Protein AF-K9G9A1-F1 (afdb_monomer)

Structure (mmCIF, N/CA/C/O backbone):
data_AF-K9G9A1-F1
#
_entry.id   AF-K9G9A1-F1
#
loop_
_atom_site.group_PDB
_atom_site.id
_atom_site.type_symbol
_atom_site.label_atom_id
_atom_site.label_alt_id
_atom_site.label_comp_id
_atom_site.label_asym_id
_atom_site.label_entity_id
_atom_site.label_seq_id
_atom_site.pdbx_PDB_ins_code
_atom_site.Cartn_x
_atom_site.Cartn_y
_atom_site.Cartn_z
_atom_site.occupancy
_atom_site.B_iso_or_equiv
_atom_site.auth_seq_id
_atom_site.auth_comp_id
_atom_site.auth_asym_id
_atom_site.auth_atom_id
_atom_site.pdbx_PDB_model_num
ATOM 1 N N . MET A 1 1 ? 10.912 -12.986 -18.103 1.00 56.53 1 MET A N 1
ATOM 2 C CA . MET A 1 1 ? 10.361 -11.743 -17.510 1.00 56.53 1 MET A CA 1
ATOM 3 C C . MET A 1 1 ? 11.142 -10.567 -18.060 1.00 56.53 1 MET A C 1
ATOM 5 O O . MET A 1 1 ? 12.358 -10.587 -17.956 1.00 56.53 1 MET A O 1
ATOM 9 N N . ILE A 1 2 ? 10.471 -9.593 -18.681 1.00 65.94 2 ILE A N 1
ATOM 10 C CA . ILE A 1 2 ? 11.123 -8.361 -19.148 1.00 65.94 2 ILE A CA 1
ATOM 11 C C . ILE A 1 2 ? 11.200 -7.415 -17.955 1.00 65.94 2 ILE A C 1
ATOM 13 O O . ILE A 1 2 ? 10.169 -7.102 -17.367 1.00 65.94 2 ILE A O 1
ATOM 17 N N . VAL A 1 3 ? 12.407 -7.004 -17.579 1.00 70.56 3 VAL A N 1
ATOM 18 C CA . VAL A 1 3 ? 12.634 -6.058 -16.484 1.00 70.56 3 VAL A CA 1
ATOM 19 C C . VAL A 1 3 ? 13.053 -4.732 -17.102 1.00 70.56 3 VAL A C 1
ATOM 21 O O . VAL A 1 3 ? 13.999 -4.707 -17.888 1.00 70.56 3 VAL A O 1
ATOM 24 N N . GLN A 1 4 ? 12.349 -3.642 -16.794 1.00 79.69 4 GLN A N 1
ATOM 25 C CA . GLN A 1 4 ? 12.734 -2.334 -17.316 1.00 79.69 4 GLN A CA 1
ATOM 26 C C . GLN A 1 4 ? 13.989 -1.839 -16.603 1.00 79.69 4 GLN A C 1
ATOM 28 O O . GLN A 1 4 ? 14.127 -1.970 -15.384 1.00 79.69 4 GLN A O 1
ATOM 33 N N . PHE A 1 5 ? 14.894 -1.232 -17.369 1.00 80.25 5 PHE A N 1
ATOM 34 C CA . PHE A 1 5 ? 16.159 -0.721 -16.851 1.00 80.25 5 PHE A CA 1
ATOM 35 C C . PHE A 1 5 ? 15.950 0.320 -15.745 1.00 80.25 5 PHE A C 1
ATOM 37 O O . PHE A 1 5 ? 16.578 0.208 -14.696 1.00 80.25 5 PHE A O 1
ATOM 44 N N . ALA A 1 6 ? 14.992 1.238 -15.915 1.00 83.69 6 ALA A N 1
ATOM 45 C CA . ALA A 1 6 ? 14.643 2.249 -14.916 1.00 83.69 6 ALA A CA 1
ATOM 46 C C . ALA A 1 6 ? 14.221 1.648 -13.565 1.00 83.69 6 ALA A C 1
ATOM 48 O O . ALA A 1 6 ? 14.670 2.099 -12.513 1.00 83.69 6 ALA A O 1
ATOM 49 N N . THR A 1 7 ? 13.432 0.572 -13.570 1.00 83.62 7 THR A N 1
ATOM 50 C CA . THR A 1 7 ? 13.031 -0.125 -12.338 1.00 83.62 7 THR A CA 1
ATOM 51 C C . THR A 1 7 ? 14.229 -0.756 -11.637 1.00 83.62 7 THR A C 1
ATOM 53 O O . THR A 1 7 ? 14.361 -0.631 -10.421 1.00 83.62 7 THR A O 1
ATOM 56 N N . VAL A 1 8 ? 15.147 -1.393 -12.378 1.00 80.88 8 VAL A N 1
ATOM 57 C CA . VAL A 1 8 ? 16.371 -1.949 -11.772 1.00 80.88 8 VAL A CA 1
ATOM 58 C C . VAL A 1 8 ? 17.255 -0.833 -11.221 1.00 80.88 8 VAL A C 1
ATOM 60 O O . VAL A 1 8 ? 17.799 -0.991 -10.128 1.00 80.88 8 VAL A O 1
ATOM 63 N N . GLN A 1 9 ? 17.376 0.298 -11.920 1.00 83.69 9 GLN A N 1
ATOM 64 C CA . GLN A 1 9 ? 18.104 1.475 -11.436 1.00 83.69 9 GLN A CA 1
ATOM 65 C C . GLN A 1 9 ? 17.516 1.997 -10.118 1.00 83.69 9 GLN A C 1
ATOM 67 O O . GLN A 1 9 ? 18.258 2.139 -9.146 1.00 83.69 9 GLN A O 1
ATOM 72 N N . LEU A 1 10 ? 16.193 2.193 -10.053 1.00 85.88 10 LEU A N 1
ATOM 73 C CA . LEU A 1 10 ? 15.479 2.644 -8.853 1.00 85.88 10 LEU A CA 1
ATOM 74 C C . LEU A 1 10 ? 15.635 1.670 -7.681 1.00 85.88 10 LEU A C 1
ATOM 76 O O . LEU A 1 10 ? 15.994 2.084 -6.579 1.00 85.88 10 LEU A O 1
ATOM 80 N N . TRP A 1 11 ? 15.439 0.368 -7.908 1.00 81.88 11 TRP A N 1
ATOM 81 C CA . TRP A 1 11 ? 15.601 -0.634 -6.851 1.00 81.88 11 TRP A CA 1
ATOM 82 C C . TRP A 1 11 ? 17.044 -0.652 -6.347 1.00 81.88 11 TRP A C 1
ATOM 84 O O . TRP A 1 11 ? 17.272 -0.617 -5.143 1.00 81.88 11 TRP A O 1
ATOM 94 N N . SER A 1 12 ? 18.027 -0.606 -7.252 1.00 79.94 12 SER A N 1
ATOM 95 C CA . SER A 1 12 ? 19.455 -0.561 -6.899 1.00 79.94 12 SER A CA 1
ATOM 96 C C . SER A 1 12 ? 19.822 0.682 -6.086 1.00 79.94 12 SER A C 1
ATOM 98 O O . SER A 1 12 ? 20.594 0.599 -5.127 1.00 79.94 12 SER A O 1
ATOM 100 N N . ALA A 1 13 ? 19.261 1.833 -6.462 1.00 80.88 13 ALA A N 1
ATOM 101 C CA . ALA A 1 13 ? 19.435 3.102 -5.772 1.00 80.88 13 ALA A CA 1
ATOM 102 C C . ALA A 1 13 ? 18.907 3.049 -4.330 1.00 80.88 13 ALA A C 1
ATOM 104 O O . ALA A 1 13 ? 19.582 3.528 -3.414 1.00 80.88 13 ALA A O 1
ATOM 105 N N . ILE A 1 14 ? 17.743 2.423 -4.126 1.00 75.69 14 ILE A N 1
ATOM 106 C CA . ILE A 1 14 ? 17.031 2.369 -2.844 1.00 75.69 14 ILE A CA 1
ATOM 107 C C . ILE A 1 14 ? 17.605 1.298 -1.909 1.00 75.69 14 ILE A C 1
ATOM 109 O O . ILE A 1 14 ? 17.984 1.597 -0.778 1.00 75.69 14 ILE A O 1
ATOM 113 N N . THR A 1 15 ? 17.710 0.051 -2.370 1.00 64.88 15 THR A N 1
ATOM 114 C CA . THR A 1 15 ? 18.034 -1.095 -1.502 1.00 64.88 15 THR A CA 1
ATOM 115 C C . THR A 1 15 ? 19.530 -1.292 -1.278 1.00 64.88 15 THR A C 1
ATOM 117 O O . THR A 1 15 ? 19.950 -2.034 -0.390 1.00 64.88 15 THR A O 1
ATOM 120 N N . GLY A 1 16 ? 20.362 -0.620 -2.074 1.00 55.31 16 GLY A N 1
ATOM 121 C CA . GLY A 1 16 ? 21.810 -0.727 -2.004 1.00 55.31 16 GLY A CA 1
ATOM 122 C C . GLY A 1 16 ? 22.374 -1.990 -2.657 1.00 55.31 16 GLY A C 1
ATOM 123 O O . GLY A 1 16 ? 21.787 -2.596 -3.543 1.00 55.31 16 GLY A O 1
ATOM 124 N N . THR A 1 17 ? 23.590 -2.344 -2.242 1.00 41.97 17 THR A N 1
ATOM 125 C CA . THR A 1 17 ? 24.523 -3.216 -2.983 1.00 41.97 17 THR A CA 1
ATOM 126 C C . THR A 1 17 ? 24.183 -4.701 -2.921 1.00 41.97 17 THR A C 1
ATOM 128 O O . THR A 1 17 ? 24.724 -5.478 -3.694 1.00 41.97 17 THR A O 1
ATOM 131 N N . ARG A 1 18 ? 23.335 -5.081 -1.966 1.00 49.59 18 ARG A N 1
ATOM 132 C CA . ARG A 1 18 ? 22.732 -6.403 -1.802 1.00 49.59 18 ARG A CA 1
ATOM 133 C C . ARG A 1 18 ? 21.266 -6.133 -1.502 1.00 49.59 18 ARG A C 1
ATOM 135 O O . ARG A 1 18 ? 20.930 -5.952 -0.333 1.00 49.59 18 ARG A O 1
ATOM 142 N N . PRO A 1 19 ? 20.431 -5.932 -2.528 1.00 47.81 19 PRO A N 1
ATOM 143 C CA . PRO A 1 19 ? 19.009 -5.758 -2.307 1.00 47.81 19 PRO A CA 1
ATOM 144 C C . PRO A 1 19 ? 18.544 -6.959 -1.489 1.00 47.81 19 PRO A C 1
ATOM 146 O O . PRO A 1 19 ? 18.782 -8.071 -1.939 1.00 47.81 19 PRO A O 1
ATOM 149 N N . GLY A 1 20 ? 17.901 -6.798 -0.327 1.00 45.38 20 GLY A N 1
ATOM 150 C CA . GLY A 1 20 ? 17.247 -7.954 0.320 1.00 45.38 20 GLY A CA 1
ATOM 151 C C . GLY A 1 20 ? 16.293 -8.664 -0.653 1.00 45.38 20 GLY A C 1
ATOM 152 O O . GLY A 1 20 ? 16.112 -9.872 -0.617 1.00 45.38 20 GLY A O 1
ATOM 153 N N . VAL A 1 21 ? 15.820 -7.902 -1.644 1.00 49.97 21 VAL A N 1
ATOM 154 C CA . VAL A 1 21 ? 15.112 -8.315 -2.860 1.00 49.97 21 VAL A CA 1
ATOM 155 C C . VAL A 1 21 ? 15.785 -9.435 -3.654 1.00 49.97 21 VAL A C 1
ATOM 157 O O . VAL A 1 21 ? 15.101 -10.104 -4.426 1.00 49.97 21 VAL A O 1
ATOM 160 N N . LEU A 1 22 ? 17.090 -9.632 -3.480 1.00 50.84 22 LEU A N 1
ATOM 161 C CA . LEU A 1 22 ? 17.960 -10.435 -4.321 1.00 50.84 22 LEU A CA 1
ATOM 162 C C . LEU A 1 22 ? 18.962 -11.201 -3.438 1.00 50.84 22 LEU A C 1
ATOM 164 O O . LEU A 1 22 ? 20.015 -10.682 -3.067 1.00 50.84 22 LEU A O 1
ATOM 168 N N . LEU A 1 23 ? 18.623 -12.442 -3.083 1.00 43.28 23 LEU A N 1
ATOM 169 C CA . LEU A 1 23 ? 19.421 -13.260 -2.163 1.00 43.28 23 LEU A CA 1
ATOM 170 C C . LEU A 1 23 ? 20.729 -13.761 -2.821 1.00 43.28 23 LEU A C 1
ATOM 172 O O . LEU A 1 23 ? 20.687 -14.208 -3.977 1.00 43.28 23 LEU A O 1
ATOM 176 N N . PRO A 1 24 ? 21.883 -13.720 -2.120 1.00 38.88 24 PRO A N 1
ATOM 177 C CA . PRO A 1 24 ? 23.066 -14.498 -2.489 1.00 38.88 24 PRO A CA 1
ATOM 178 C C . PRO A 1 24 ? 22.773 -15.996 -2.331 1.00 38.88 24 PRO A C 1
ATOM 180 O O . PRO A 1 24 ? 22.033 -16.387 -1.431 1.00 38.88 24 PRO A O 1
ATOM 183 N N . GLN A 1 25 ? 23.355 -16.848 -3.177 1.00 42.00 25 GLN A N 1
ATOM 184 C CA . GLN A 1 25 ? 23.346 -18.284 -2.902 1.00 42.00 25 GLN A CA 1
ATOM 185 C C . GLN A 1 25 ? 24.353 -18.577 -1.790 1.00 42.00 25 GLN A C 1
ATOM 187 O O . GLN A 1 25 ? 25.557 -18.439 -2.003 1.00 42.00 25 GLN A O 1
ATOM 192 N N . ASP A 1 26 ? 23.875 -19.031 -0.635 1.00 35.81 26 ASP A N 1
ATOM 193 C CA . ASP A 1 26 ? 24.729 -19.813 0.246 1.00 35.81 26 ASP A CA 1
ATOM 194 C C . ASP A 1 26 ? 24.946 -21.167 -0.428 1.00 35.81 26 ASP A C 1
ATOM 196 O O . ASP A 1 26 ? 24.082 -22.044 -0.425 1.00 35.81 26 ASP A O 1
ATOM 200 N N . THR A 1 27 ? 26.122 -21.355 -1.020 1.00 32.34 27 THR A N 1
ATOM 201 C CA . THR A 1 27 ? 26.651 -22.687 -1.314 1.00 32.34 27 THR A CA 1
ATOM 202 C C . THR A 1 27 ? 27.019 -23.352 0.011 1.00 32.34 27 THR A C 1
ATOM 204 O O . THR A 1 27 ? 28.193 -23.489 0.347 1.00 32.34 27 THR A O 1
ATOM 207 N N . SER A 1 28 ? 26.023 -23.730 0.806 1.00 30.84 28 SER A N 1
ATOM 208 C CA . SER A 1 28 ? 26.220 -24.672 1.900 1.00 30.84 28 SER A CA 1
ATOM 209 C C . SER A 1 28 ? 25.342 -25.887 1.643 1.00 30.84 28 SER A C 1
ATOM 211 O O . SER A 1 28 ? 24.115 -25.836 1.628 1.00 30.84 28 SER A O 1
ATOM 213 N N . SER A 1 29 ? 26.026 -26.984 1.332 1.00 27.69 29 SER A N 1
ATOM 214 C CA . SER A 1 29 ? 25.454 -28.319 1.224 1.00 27.69 29 SER A CA 1
ATOM 215 C C . SER A 1 29 ? 24.671 -28.655 2.507 1.00 27.69 29 SER A C 1
ATOM 217 O O . SER A 1 29 ? 25.117 -28.279 3.596 1.00 27.69 29 SER A O 1
ATOM 219 N N . PRO A 1 30 ? 23.529 -29.360 2.432 1.00 31.80 30 PRO A N 1
ATOM 220 C CA . PRO A 1 30 ? 22.763 -29.720 3.616 1.00 31.80 30 PRO A CA 1
ATOM 221 C C . PRO A 1 30 ? 23.529 -30.777 4.412 1.00 31.80 30 PRO A C 1
ATOM 223 O O . PRO A 1 30 ? 23.560 -31.947 4.039 1.00 31.80 30 PRO A O 1
ATOM 226 N N . GLY A 1 31 ? 24.156 -30.381 5.520 1.00 34.12 31 GLY A N 1
ATOM 227 C CA . GLY A 1 31 ? 24.788 -31.367 6.387 1.00 34.12 31 GLY A CA 1
ATOM 228 C C . GLY A 1 31 ? 25.670 -30.827 7.496 1.00 34.12 31 GLY A C 1
ATOM 229 O O . GLY A 1 31 ? 26.855 -31.124 7.492 1.00 34.12 31 GLY A O 1
ATOM 230 N N . THR A 1 32 ? 25.115 -30.113 8.480 1.00 27.05 32 THR A N 1
ATOM 231 C CA . THR A 1 32 ? 25.465 -30.328 9.904 1.00 27.05 32 THR A CA 1
ATOM 232 C C . THR A 1 32 ? 24.467 -29.600 10.818 1.00 27.05 32 THR A C 1
ATOM 234 O O . THR A 1 32 ? 24.240 -28.406 10.630 1.00 27.05 32 THR A O 1
ATOM 237 N N . PRO A 1 33 ? 23.853 -30.265 11.814 1.00 29.09 33 PRO A N 1
ATOM 238 C CA . PRO A 1 33 ? 22.957 -29.602 12.753 1.00 29.09 33 PRO A CA 1
ATOM 239 C C . PRO A 1 33 ? 23.778 -28.870 13.822 1.00 29.09 33 PRO A C 1
ATOM 241 O O . PRO A 1 33 ? 24.448 -29.497 14.641 1.00 29.09 33 PRO A O 1
ATOM 244 N N . ALA A 1 34 ? 23.708 -27.540 13.850 1.00 27.67 34 ALA A N 1
ATOM 245 C CA . ALA A 1 34 ? 24.183 -26.778 14.998 1.00 27.67 34 ALA A CA 1
ATOM 246 C C . ALA A 1 34 ? 23.142 -26.872 16.128 1.00 27.67 34 ALA A C 1
ATOM 248 O O . ALA A 1 34 ? 22.022 -26.368 16.022 1.00 27.67 34 ALA A O 1
ATOM 249 N N . LEU A 1 35 ? 23.521 -27.575 17.196 1.00 30.75 35 LEU A N 1
ATOM 250 C CA . LEU A 1 35 ? 22.774 -27.711 18.443 1.00 30.75 35 LEU A CA 1
ATOM 251 C C . LEU A 1 35 ? 22.441 -26.348 19.071 1.00 30.75 35 LEU A C 1
ATOM 253 O O . LEU A 1 35 ? 23.309 -25.489 19.202 1.00 30.75 35 LEU A O 1
ATOM 257 N N . GLY A 1 36 ? 21.222 -26.243 19.612 1.00 30.42 36 GLY A N 1
ATOM 258 C CA . GLY A 1 36 ? 20.947 -25.391 20.772 1.00 30.42 36 GLY A CA 1
ATOM 259 C C . GLY A 1 36 ? 19.695 -24.522 20.684 1.00 30.42 36 GLY A C 1
ATOM 260 O O . GLY A 1 36 ? 19.803 -23.303 20.602 1.00 30.42 36 GLY A O 1
ATOM 261 N N . LYS A 1 37 ? 18.496 -25.106 20.812 1.00 28.91 37 LYS A N 1
ATOM 262 C CA . LYS A 1 37 ? 17.319 -24.363 21.296 1.00 28.91 37 LYS A CA 1
ATOM 263 C C . LYS A 1 37 ? 16.582 -25.177 22.356 1.00 28.91 37 LYS A C 1
ATOM 265 O O . LYS A 1 37 ? 16.103 -26.275 22.091 1.00 28.91 37 LYS A O 1
ATOM 270 N N . ARG A 1 38 ? 16.508 -24.620 23.570 1.00 29.81 38 ARG A N 1
ATOM 271 C CA . ARG A 1 38 ? 15.598 -25.068 24.633 1.00 29.81 38 ARG A CA 1
ATOM 272 C C . ARG A 1 38 ? 14.165 -25.020 24.097 1.00 29.81 38 ARG A C 1
ATOM 274 O O . ARG A 1 38 ? 13.723 -23.964 23.651 1.00 29.81 38 ARG A O 1
ATOM 281 N N . LYS A 1 39 ? 13.455 -26.148 24.179 1.00 32.56 39 LYS A N 1
ATOM 282 C CA . LYS A 1 39 ? 11.998 -26.217 24.018 1.00 32.56 39 LYS A CA 1
ATOM 283 C C . LYS A 1 39 ? 11.338 -25.348 25.092 1.00 32.56 39 LYS A C 1
ATOM 285 O O . LYS A 1 39 ? 11.575 -25.560 26.280 1.00 32.56 39 LYS A O 1
ATOM 290 N N . ARG A 1 40 ? 10.519 -24.387 24.670 1.00 31.42 40 ARG A N 1
ATOM 291 C CA . ARG A 1 40 ? 9.397 -23.881 25.463 1.00 31.42 40 ARG A CA 1
ATOM 292 C C . ARG A 1 40 ? 8.148 -24.493 24.844 1.00 31.42 40 ARG A C 1
ATOM 294 O O . ARG A 1 40 ? 7.963 -24.378 23.636 1.00 31.42 40 ARG A O 1
ATOM 301 N N . ASP A 1 41 ? 7.374 -25.195 25.658 1.00 31.36 41 ASP A N 1
ATOM 302 C CA . ASP A 1 41 ? 6.073 -25.720 25.265 1.00 31.36 41 ASP A CA 1
ATOM 303 C C . ASP A 1 41 ? 5.091 -24.547 25.129 1.00 31.36 41 ASP A C 1
ATOM 305 O O . ASP A 1 41 ? 4.813 -23.857 26.109 1.00 31.36 41 ASP A O 1
ATOM 309 N N . ASP A 1 42 ? 4.595 -24.310 23.913 1.00 37.03 42 ASP A N 1
ATOM 310 C CA . ASP A 1 42 ? 3.545 -23.329 23.619 1.00 37.03 42 ASP A CA 1
ATOM 311 C C . ASP A 1 42 ? 2.206 -24.061 23.448 1.00 37.03 42 ASP A C 1
ATOM 313 O O . ASP A 1 42 ? 1.858 -24.529 22.365 1.00 37.03 42 ASP A O 1
ATOM 317 N N . THR A 1 43 ? 1.429 -24.155 24.527 1.00 33.12 43 THR A N 1
ATOM 318 C CA . THR A 1 43 ? 0.021 -24.596 24.503 1.00 33.12 43 THR A CA 1
ATOM 319 C C . THR A 1 43 ? -0.957 -23.415 24.525 1.00 33.12 43 THR A C 1
ATOM 321 O O . THR A 1 43 ? -2.051 -23.528 25.073 1.00 33.12 43 THR A O 1
ATOM 324 N N . PHE A 1 44 ? -0.590 -22.269 23.941 1.00 34.03 44 PHE A N 1
ATOM 325 C CA . PHE A 1 44 ? -1.494 -21.124 23.802 1.00 34.03 44 PHE A CA 1
ATOM 326 C C . PHE A 1 44 ? -1.821 -20.862 22.327 1.00 34.03 44 PHE A C 1
ATOM 328 O O . PHE A 1 44 ? -1.009 -20.318 21.581 1.00 34.03 44 PHE A O 1
ATOM 335 N N . GLN A 1 45 ? -3.025 -21.250 21.900 1.00 31.14 45 GLN A N 1
ATOM 336 C CA . GLN A 1 45 ? -3.607 -20.813 20.631 1.00 31.14 45 GLN A CA 1
ATOM 337 C C . GLN A 1 45 ? -4.359 -19.499 20.865 1.00 31.14 45 GLN A C 1
ATOM 339 O O . GLN A 1 45 ? -5.339 -19.472 21.603 1.00 31.14 45 GLN A O 1
ATOM 344 N N . SER A 1 46 ? -3.887 -18.407 20.257 1.00 34.28 46 SER A N 1
ATOM 345 C CA . SER A 1 46 ? -4.607 -17.130 20.236 1.00 34.28 46 SER A CA 1
ATOM 346 C C . SER A 1 46 ? -5.493 -17.027 18.995 1.00 34.28 46 SER A C 1
ATOM 348 O O . SER A 1 46 ? -4.999 -17.240 17.888 1.00 34.28 46 SER A O 1
ATOM 350 N N . ASP A 1 47 ? -6.732 -16.567 19.161 1.00 32.91 47 ASP A N 1
ATOM 351 C CA . ASP A 1 47 ? -7.705 -16.353 18.074 1.00 32.91 47 ASP A CA 1
ATOM 352 C C . ASP A 1 47 ? -7.495 -15.037 17.290 1.00 32.91 47 ASP A C 1
ATOM 354 O O . ASP A 1 47 ? -8.343 -14.614 16.503 1.00 32.91 47 ASP A O 1
ATOM 358 N N . LEU A 1 48 ? -6.362 -14.355 17.493 1.00 29.83 48 LEU A N 1
ATOM 359 C CA . LEU A 1 48 ? -5.973 -13.184 16.704 1.00 29.83 48 LEU A CA 1
ATOM 360 C C . LEU A 1 48 ? -5.428 -13.631 15.333 1.00 29.83 48 LEU A C 1
ATOM 362 O O . LEU A 1 48 ? -4.738 -14.653 15.264 1.00 29.83 48 LEU A O 1
ATOM 366 N N . PRO A 1 49 ? -5.668 -12.876 14.238 1.00 32.31 49 PRO A N 1
ATOM 367 C CA . PRO A 1 49 ? -5.064 -13.166 12.940 1.00 32.31 49 PRO A CA 1
ATOM 368 C C . PRO A 1 49 ? -3.554 -13.320 13.110 1.00 32.31 49 PRO A C 1
ATOM 370 O O . PRO A 1 49 ? -2.920 -12.422 13.668 1.00 32.31 49 PRO A O 1
ATOM 373 N N . LYS A 1 50 ? -2.991 -14.454 12.663 1.00 27.83 50 LY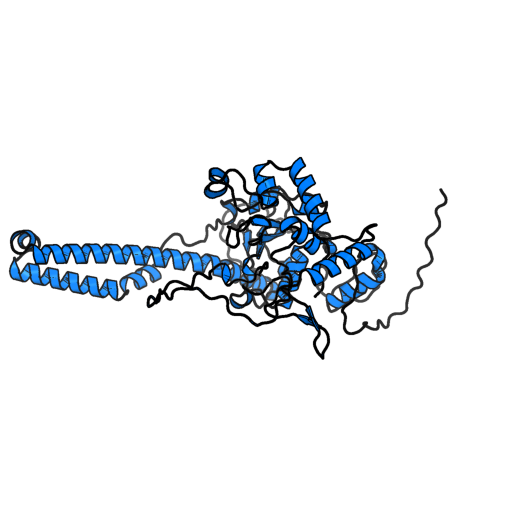S A N 1
ATOM 374 C CA . LYS A 1 50 ? -1.556 -14.752 12.771 1.00 27.83 50 LYS A CA 1
ATOM 375 C C . LYS A 1 50 ? -0.759 -13.534 12.312 1.00 27.83 50 LYS A C 1
ATOM 377 O O . LYS A 1 50 ? -0.734 -13.215 11.123 1.00 27.83 50 LYS A O 1
ATOM 382 N N . HIS A 1 51 ? -0.125 -12.848 13.258 1.00 30.14 51 HIS A N 1
ATOM 383 C CA . HIS A 1 51 ? 0.877 -11.848 12.946 1.00 30.14 51 HIS A CA 1
ATOM 384 C C . HIS A 1 51 ? 1.999 -12.604 12.237 1.00 30.14 51 HIS A C 1
ATOM 386 O O . HIS A 1 51 ? 2.715 -13.371 12.874 1.00 30.14 51 HIS A O 1
ATOM 392 N N . ILE A 1 52 ? 2.066 -12.495 10.907 1.00 34.03 52 ILE A N 1
ATOM 393 C CA . ILE A 1 52 ? 3.138 -13.114 10.128 1.00 34.03 52 ILE A CA 1
ATOM 394 C C . ILE A 1 52 ? 4.424 -12.474 10.635 1.00 34.03 52 ILE A C 1
ATOM 396 O O . ILE A 1 52 ? 4.644 -11.279 10.430 1.00 34.03 52 ILE A O 1
ATOM 400 N N . THR A 1 53 ? 5.232 -13.250 11.348 1.00 39.97 53 THR A N 1
ATOM 401 C CA . THR A 1 53 ? 6.536 -12.814 11.822 1.00 39.97 53 THR A CA 1
ATOM 402 C C . THR A 1 53 ? 7.351 -12.368 10.613 1.00 39.97 53 THR A C 1
ATOM 404 O O . THR A 1 53 ? 7.382 -13.060 9.601 1.00 39.97 53 THR A O 1
ATOM 407 N N . LEU A 1 54 ? 8.035 -11.223 10.699 1.00 46.62 54 LEU A N 1
ATOM 408 C CA . LEU A 1 54 ? 8.862 -10.685 9.604 1.00 46.62 54 LEU A CA 1
ATOM 409 C C . LEU A 1 54 ? 9.888 -11.694 9.046 1.00 46.62 54 LEU A C 1
ATOM 411 O O . LEU A 1 54 ? 10.282 -11.566 7.894 1.00 46.62 54 LEU A O 1
ATOM 415 N N . LYS A 1 55 ? 10.253 -12.712 9.838 1.00 50.81 55 LYS A N 1
ATOM 416 C CA . LYS A 1 55 ? 11.143 -13.828 9.479 1.00 50.81 55 LYS A CA 1
ATOM 417 C C . LYS A 1 55 ? 10.533 -14.865 8.526 1.00 50.81 55 LYS A C 1
ATOM 419 O O . LYS A 1 55 ? 11.280 -15.644 7.951 1.00 50.81 55 LYS A O 1
ATOM 424 N N . ASP A 1 56 ? 9.209 -14.885 8.370 1.00 55.88 56 ASP A N 1
ATOM 425 C CA . ASP A 1 56 ? 8.490 -15.845 7.517 1.00 55.88 56 ASP A CA 1
ATOM 426 C C . ASP A 1 56 ? 8.138 -15.255 6.138 1.00 55.88 56 ASP A C 1
ATOM 428 O O . ASP A 1 56 ? 7.530 -15.925 5.302 1.00 55.88 56 ASP A O 1
ATOM 432 N N . LEU A 1 57 ? 8.473 -13.982 5.898 1.00 60.38 57 LEU A N 1
ATOM 433 C CA . LEU A 1 57 ? 8.248 -13.318 4.618 1.00 60.38 57 LEU A CA 1
ATOM 434 C C . LEU A 1 57 ? 9.458 -13.501 3.703 1.00 60.38 57 LEU A C 1
ATOM 436 O O . LEU A 1 57 ? 10.584 -13.505 4.193 1.00 60.38 57 LEU A O 1
ATOM 440 N N . PRO A 1 58 ? 9.259 -13.559 2.373 1.00 65.19 58 PRO A N 1
ATOM 441 C CA . PRO A 1 58 ? 10.375 -13.463 1.451 1.00 65.19 58 PRO A CA 1
ATOM 442 C C . PRO A 1 58 ? 11.170 -12.192 1.744 1.00 65.19 58 PRO A C 1
ATOM 444 O O . PRO A 1 58 ? 10.582 -11.122 1.956 1.00 65.19 58 PRO A O 1
ATOM 447 N N . ASP A 1 59 ? 12.495 -12.290 1.657 1.00 70.25 59 ASP A N 1
ATOM 448 C CA . ASP A 1 59 ? 13.400 -11.158 1.873 1.00 70.25 59 ASP A CA 1
ATOM 449 C C . ASP A 1 59 ? 13.274 -10.049 0.813 1.00 70.25 59 ASP A C 1
ATOM 451 O O . ASP A 1 59 ? 13.985 -9.045 0.843 1.00 70.25 59 ASP A O 1
ATOM 455 N N . SER A 1 60 ? 12.307 -10.184 -0.094 1.00 79.31 60 SER A N 1
ATOM 456 C CA . SER A 1 60 ? 12.077 -9.350 -1.257 1.00 79.31 60 SER A CA 1
ATOM 457 C C . SER A 1 60 ? 10.790 -8.543 -1.200 1.00 79.31 60 SER A C 1
ATOM 459 O O . SER A 1 60 ? 9.872 -8.852 -0.442 1.00 79.31 60 SER A O 1
ATOM 461 N N . VAL A 1 61 ? 10.730 -7.499 -2.034 1.00 86.19 61 VAL A N 1
ATOM 462 C CA . VAL A 1 61 ? 9.510 -6.707 -2.238 1.00 86.19 61 VAL A CA 1
ATOM 463 C C . VAL A 1 61 ? 8.447 -7.631 -2.820 1.00 86.19 61 VAL A C 1
ATOM 465 O O . VAL A 1 61 ? 8.630 -8.187 -3.904 1.00 86.19 61 VAL A O 1
ATOM 468 N N . CYS A 1 62 ? 7.349 -7.792 -2.096 1.00 90.44 62 CYS A N 1
ATOM 469 C CA . CYS A 1 62 ? 6.173 -8.553 -2.507 1.00 90.44 62 CYS A CA 1
ATOM 470 C C . CYS A 1 62 ? 5.032 -7.599 -2.885 1.00 90.44 62 CYS A C 1
ATOM 472 O O . CYS A 1 62 ? 5.102 -6.402 -2.605 1.00 90.44 62 CYS A O 1
ATOM 474 N N . TYR A 1 63 ? 3.945 -8.108 -3.473 1.00 93.44 63 TYR A N 1
ATOM 475 C CA . TYR A 1 63 ? 2.780 -7.267 -3.798 1.00 93.44 63 TYR A CA 1
ATOM 476 C C . TYR A 1 63 ? 2.237 -6.503 -2.583 1.00 93.44 63 TYR A C 1
ATOM 478 O O . TYR A 1 63 ? 1.855 -5.344 -2.709 1.00 93.44 63 TYR A O 1
ATOM 486 N N . ARG A 1 64 ? 2.277 -7.095 -1.380 1.00 92.38 64 ARG A N 1
ATOM 487 C CA . ARG A 1 64 ? 1.855 -6.413 -0.144 1.00 92.38 64 ARG A CA 1
ATOM 488 C C . ARG A 1 64 ? 2.647 -5.154 0.195 1.00 92.38 64 ARG A C 1
ATOM 490 O O . ARG A 1 64 ? 2.133 -4.299 0.907 1.00 92.38 64 ARG A O 1
ATOM 497 N N . ASP A 1 65 ? 3.883 -5.076 -0.285 1.00 91.56 65 ASP A N 1
ATOM 498 C CA . ASP A 1 65 ? 4.781 -3.956 -0.038 1.00 91.56 65 ASP A CA 1
ATOM 499 C C . ASP A 1 65 ? 4.525 -2.802 -1.027 1.00 91.56 65 ASP A C 1
ATOM 501 O O . ASP A 1 65 ? 5.083 -1.721 -0.858 1.00 91.56 65 ASP A O 1
ATOM 505 N N . ILE A 1 66 ? 3.693 -3.011 -2.057 1.00 94.75 66 ILE A N 1
ATOM 506 C CA . ILE A 1 66 ? 3.373 -2.033 -3.102 1.00 94.75 66 ILE A CA 1
ATOM 507 C C . ILE A 1 66 ? 1.934 -1.545 -2.907 1.00 94.75 66 ILE A C 1
ATOM 509 O O . ILE A 1 66 ? 0.979 -2.287 -3.109 1.00 94.75 66 ILE A O 1
ATOM 513 N N . GLU A 1 67 ? 1.750 -0.273 -2.573 1.00 95.62 67 GLU A N 1
ATOM 514 C CA . GLU A 1 67 ? 0.449 0.400 -2.613 1.00 95.62 67 GLU A CA 1
ATOM 515 C C . GLU A 1 67 ? 0.307 1.101 -3.973 1.00 95.62 67 GLU A C 1
ATOM 517 O O . GLU A 1 67 ? 0.890 2.166 -4.169 1.00 95.62 67 GLU A O 1
ATOM 522 N N . LEU A 1 68 ? -0.434 0.513 -4.920 1.00 97.00 68 LEU A N 1
ATOM 523 C CA . LEU A 1 68 ? -0.729 1.127 -6.224 1.00 97.00 68 LEU A CA 1
ATOM 524 C C . LEU A 1 68 ? -2.023 1.948 -6.130 1.00 97.00 68 LEU A C 1
ATOM 526 O O . LEU A 1 68 ? -3.037 1.448 -5.643 1.00 97.00 68 LEU A O 1
ATOM 530 N N . LEU A 1 69 ? -2.001 3.213 -6.552 1.00 95.44 69 LEU A N 1
ATOM 531 C CA . LEU A 1 69 ? -3.118 4.138 -6.340 1.00 95.44 69 LEU A CA 1
ATOM 532 C C . LEU A 1 69 ? -3.118 5.330 -7.303 1.00 95.44 69 LEU A C 1
ATOM 534 O O . LEU A 1 69 ? -2.066 5.797 -7.727 1.00 95.44 69 LEU A O 1
ATOM 538 N N . TYR A 1 70 ? -4.299 5.877 -7.574 1.00 94.12 70 TYR A N 1
ATOM 539 C CA . TYR A 1 70 ? -4.465 7.152 -8.268 1.00 94.12 70 TYR A CA 1
ATOM 540 C C . TYR A 1 70 ? -4.487 8.298 -7.264 1.00 94.12 70 TYR A C 1
ATOM 542 O O . TYR A 1 70 ? -5.199 8.230 -6.259 1.00 94.12 70 TYR A O 1
ATOM 550 N N . LEU A 1 71 ? -3.744 9.361 -7.555 1.00 91.50 71 LEU A N 1
ATOM 551 C CA . LEU A 1 71 ? -3.823 10.638 -6.854 1.00 91.50 71 LEU A CA 1
ATOM 552 C C . LEU A 1 71 ? -4.437 11.689 -7.767 1.00 91.50 71 LEU A C 1
ATOM 554 O O . LEU A 1 71 ? -4.102 11.749 -8.950 1.00 91.50 71 LEU A O 1
ATOM 558 N N . LYS A 1 72 ? -5.273 12.557 -7.192 1.00 85.88 72 LYS A N 1
ATOM 559 C CA . LYS A 1 72 ? -5.614 13.818 -7.849 1.00 85.88 72 LYS A CA 1
ATOM 560 C C . LYS A 1 72 ? -4.363 14.674 -7.910 1.00 85.88 72 LYS A C 1
ATOM 562 O O . LYS A 1 72 ? -3.775 14.971 -6.870 1.00 85.88 72 LYS A O 1
ATOM 567 N N . ASP A 1 73 ? -3.970 15.060 -9.112 1.00 75.12 73 ASP A N 1
ATOM 568 C CA . ASP A 1 73 ? -2.925 16.052 -9.282 1.00 75.12 73 ASP A CA 1
ATOM 569 C C . ASP A 1 73 ? -3.542 17.448 -9.095 1.00 75.12 73 ASP A C 1
ATOM 571 O O . ASP A 1 73 ? -4.428 17.828 -9.853 1.00 75.12 73 ASP A O 1
ATOM 575 N N . PRO A 1 74 ? -3.133 18.230 -8.084 1.00 63.59 74 PRO A N 1
ATOM 576 C CA . PRO A 1 74 ? -3.638 19.588 -7.914 1.00 63.59 74 PRO A CA 1
ATOM 577 C C . PRO A 1 74 ? -3.166 20.551 -9.017 1.00 63.59 74 PRO A C 1
ATOM 579 O O . PRO A 1 74 ? -3.729 21.635 -9.144 1.00 63.59 74 PRO A O 1
ATOM 582 N N . GLN A 1 75 ? -2.135 20.191 -9.789 1.00 64.81 75 GLN A N 1
ATOM 583 C CA . GLN A 1 75 ? -1.561 21.012 -10.861 1.00 64.81 75 GLN A CA 1
ATOM 584 C C . GLN A 1 75 ? -2.025 20.580 -12.259 1.00 64.81 75 GLN A C 1
ATOM 586 O O . GLN A 1 75 ? -1.878 21.340 -13.215 1.00 64.81 75 GLN A O 1
ATOM 591 N N . SER A 1 76 ? -2.613 19.388 -12.388 1.00 66.69 76 SER A N 1
ATOM 592 C CA . SER A 1 76 ? -3.094 18.829 -13.652 1.00 66.69 76 SER A CA 1
ATOM 593 C C . SER A 1 76 ? -4.575 18.481 -13.566 1.00 66.69 76 SER A C 1
ATOM 595 O O . SER A 1 76 ? -5.083 18.050 -12.541 1.00 66.69 76 SER A O 1
ATOM 597 N N . LYS A 1 77 ? -5.297 18.577 -14.686 1.00 66.56 77 LYS A N 1
ATOM 598 C CA . LYS A 1 77 ? -6.694 18.107 -14.770 1.00 66.56 77 LYS A CA 1
ATOM 599 C C . LYS A 1 77 ? -6.810 16.569 -14.765 1.00 66.56 77 LYS A C 1
ATOM 601 O O . LYS A 1 77 ? -7.911 16.021 -14.909 1.00 66.56 77 LYS A O 1
ATOM 606 N N . ARG A 1 78 ? -5.686 15.847 -14.682 1.00 72.62 78 ARG A N 1
ATOM 607 C CA . ARG A 1 78 ? -5.635 14.388 -14.799 1.00 72.62 78 ARG A CA 1
ATOM 608 C C . ARG A 1 78 ? -5.129 13.738 -13.521 1.00 72.62 78 ARG A C 1
ATOM 610 O O . ARG A 1 78 ? -4.155 14.185 -12.930 1.00 72.62 78 ARG A O 1
ATOM 617 N N . ASP A 1 79 ? -5.788 12.649 -13.147 1.00 88.69 79 ASP A N 1
ATOM 618 C CA . ASP A 1 79 ? -5.343 11.823 -12.032 1.00 88.69 79 ASP A CA 1
ATOM 619 C C . ASP A 1 79 ? -4.091 11.050 -12.449 1.00 88.69 79 ASP A C 1
ATOM 621 O O . ASP A 1 79 ? -3.977 10.605 -13.595 1.00 88.69 79 ASP A O 1
ATOM 625 N N . VAL A 1 80 ? -3.156 10.884 -11.519 1.00 89.38 80 VAL A N 1
ATOM 626 C CA . VAL A 1 80 ? -1.869 10.236 -11.777 1.00 89.38 80 VAL A CA 1
ATOM 627 C C . VAL A 1 80 ? -1.818 8.914 -11.033 1.00 89.38 80 VAL A C 1
ATOM 629 O O . VAL A 1 80 ? -2.016 8.863 -9.818 1.00 89.38 80 VAL A O 1
ATOM 632 N N . LEU A 1 81 ? -1.543 7.837 -11.771 1.00 92.94 81 LEU A N 1
ATOM 633 C CA . LEU A 1 81 ? -1.305 6.519 -11.198 1.00 92.94 81 LEU A CA 1
ATOM 634 C C . LEU A 1 81 ? 0.117 6.454 -10.635 1.00 92.94 81 LEU A C 1
ATOM 636 O O . LEU A 1 81 ? 1.099 6.706 -11.340 1.00 92.94 81 LEU A O 1
ATOM 640 N N . CYS A 1 82 ? 0.209 6.122 -9.356 1.00 94.31 82 CYS A N 1
ATOM 641 C CA . CYS A 1 82 ? 1.414 6.175 -8.542 1.00 94.31 82 CYS A CA 1
ATOM 642 C C . CYS A 1 82 ? 1.534 4.910 -7.691 1.00 94.31 82 CYS A C 1
ATOM 644 O O . CYS A 1 82 ? 0.552 4.209 -7.449 1.00 94.31 82 CYS A O 1
ATOM 646 N N . ALA A 1 83 ? 2.734 4.644 -7.187 1.00 95.69 83 ALA A N 1
ATOM 647 C CA . ALA A 1 83 ? 2.996 3.565 -6.250 1.00 95.69 83 ALA A CA 1
ATOM 648 C C . ALA A 1 83 ? 3.732 4.093 -5.017 1.00 95.69 83 ALA A C 1
ATOM 650 O O . ALA A 1 83 ? 4.638 4.916 -5.122 1.00 95.69 83 ALA A O 1
ATOM 651 N N . ILE A 1 84 ? 3.366 3.590 -3.843 1.00 94.62 84 ILE A N 1
ATOM 652 C CA . ILE A 1 84 ? 4.162 3.735 -2.624 1.00 94.62 84 ILE A CA 1
ATOM 653 C C . ILE A 1 84 ? 4.710 2.358 -2.288 1.00 94.62 84 ILE A C 1
ATOM 655 O O . ILE A 1 84 ? 3.937 1.425 -2.092 1.00 94.62 84 ILE A O 1
ATOM 659 N N . ILE A 1 85 ? 6.032 2.232 -2.234 1.00 92.25 85 ILE A N 1
ATOM 660 C CA . ILE A 1 85 ? 6.698 0.939 -2.078 1.00 92.25 85 ILE A CA 1
ATOM 661 C C . ILE A 1 85 ? 7.488 0.921 -0.784 1.00 92.25 85 ILE A C 1
ATOM 663 O O . ILE A 1 85 ? 8.352 1.770 -0.562 1.00 92.25 85 ILE A O 1
ATOM 667 N N . GLU A 1 86 ? 7.181 -0.050 0.065 1.00 89.38 86 GLU A N 1
ATOM 668 C CA . GLU A 1 86 ? 7.870 -0.298 1.319 1.00 89.38 86 GLU A CA 1
ATOM 669 C C . GLU A 1 86 ? 9.049 -1.256 1.115 1.00 89.38 86 GLU A C 1
ATOM 671 O O . GLU A 1 86 ? 8.896 -2.415 0.743 1.00 89.38 86 GLU A O 1
ATOM 676 N N . PHE A 1 87 ? 10.256 -0.780 1.401 1.00 83.88 87 PHE A N 1
ATOM 677 C CA . PHE A 1 87 ? 11.456 -1.605 1.389 1.00 83.88 87 PHE A CA 1
ATOM 678 C C . PHE A 1 87 ? 11.820 -1.985 2.822 1.00 83.88 87 PHE A C 1
ATOM 680 O O . PHE A 1 87 ? 12.305 -1.149 3.587 1.00 83.88 87 PHE A O 1
ATOM 687 N N . ARG A 1 88 ? 11.569 -3.253 3.171 1.00 75.06 88 ARG A N 1
ATOM 688 C CA . ARG A 1 88 ? 11.801 -3.830 4.508 1.00 75.06 88 ARG A CA 1
ATOM 689 C C . ARG A 1 88 ? 13.282 -4.138 4.776 1.00 75.06 88 ARG A C 1
ATOM 691 O O . ARG A 1 88 ? 13.787 -3.866 5.856 1.00 75.06 88 ARG A O 1
ATOM 698 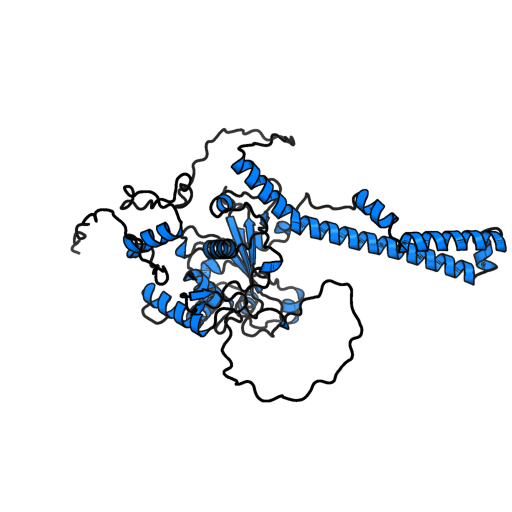N N . ASN A 1 89 ? 14.002 -4.616 3.761 1.00 68.00 89 ASN A N 1
ATOM 699 C CA . ASN A 1 89 ? 15.387 -5.079 3.888 1.00 68.00 89 ASN A CA 1
ATOM 700 C C . ASN A 1 89 ? 16.384 -4.085 3.270 1.00 68.00 89 ASN A C 1
ATOM 702 O O . ASN A 1 89 ? 16.865 -4.266 2.146 1.00 68.00 89 ASN A O 1
ATOM 706 N N . LEU A 1 90 ? 16.677 -3.008 4.005 1.00 66.94 90 LEU A N 1
ATOM 707 C CA . LEU A 1 90 ? 17.683 -2.010 3.628 1.00 66.94 90 LEU A CA 1
ATOM 708 C C . LEU A 1 90 ? 19.045 -2.313 4.261 1.00 66.94 90 LEU A C 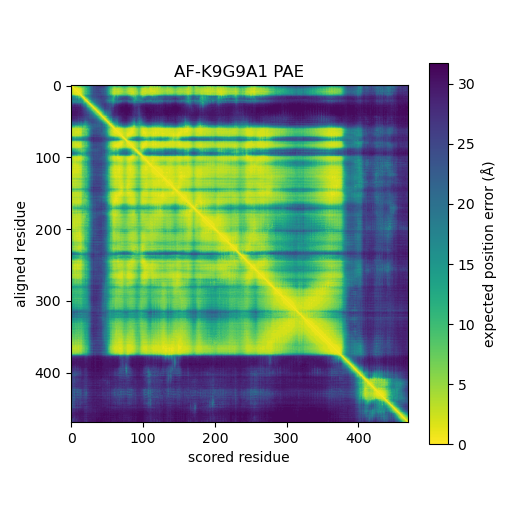1
ATOM 710 O O . LEU A 1 90 ? 19.145 -2.653 5.439 1.00 66.94 90 LEU A O 1
ATOM 714 N N . LYS A 1 91 ? 20.117 -2.112 3.487 1.00 57.66 91 LYS A N 1
ATOM 715 C CA . LYS A 1 91 ? 21.499 -2.258 3.965 1.00 57.66 91 LYS A CA 1
ATOM 716 C C . LYS A 1 91 ? 21.745 -1.399 5.212 1.00 57.66 91 LYS A C 1
ATOM 718 O O . LYS A 1 91 ? 21.548 -0.192 5.154 1.00 57.66 91 LYS A O 1
ATOM 723 N N . GLY A 1 92 ? 22.266 -2.014 6.276 1.00 57.34 92 GLY A N 1
ATOM 724 C CA . GLY A 1 92 ? 22.625 -1.332 7.527 1.00 57.34 92 GLY A CA 1
ATOM 725 C C . GLY A 1 92 ? 21.532 -1.345 8.596 1.00 57.34 92 GLY A C 1
ATOM 726 O O . GLY A 1 92 ? 21.812 -0.961 9.728 1.00 57.34 92 GLY A O 1
ATOM 727 N N . ARG A 1 93 ? 20.329 -1.840 8.275 1.00 61.81 93 ARG A N 1
ATOM 728 C CA . ARG A 1 93 ? 19.256 -2.051 9.251 1.00 61.81 93 ARG A CA 1
ATOM 729 C C . ARG A 1 93 ? 19.157 -3.522 9.654 1.00 61.81 93 ARG A C 1
ATOM 731 O O . ARG A 1 93 ? 19.394 -4.387 8.810 1.00 61.81 93 ARG A O 1
ATOM 738 N N . PRO A 1 94 ? 18.830 -3.816 10.925 1.00 51.38 94 PRO A N 1
ATOM 739 C CA . PRO A 1 94 ? 18.574 -5.185 11.349 1.00 51.38 94 PRO A CA 1
ATOM 740 C C . PRO A 1 94 ? 17.359 -5.755 10.605 1.00 51.38 94 PRO A C 1
ATOM 742 O O . PRO A 1 94 ? 16.403 -5.032 10.316 1.00 51.38 94 PRO A O 1
ATOM 745 N N . GLU A 1 95 ? 17.392 -7.055 10.315 1.00 48.38 95 GLU A N 1
ATOM 746 C CA . GLU A 1 95 ? 16.238 -7.787 9.785 1.00 48.38 95 GLU A CA 1
ATOM 747 C C . GLU A 1 95 ? 15.029 -7.596 10.710 1.00 48.38 95 GLU A C 1
ATOM 749 O O . GLU A 1 95 ? 15.120 -7.797 11.924 1.00 48.38 95 GLU A O 1
ATOM 754 N N . GLY A 1 96 ? 13.895 -7.185 10.140 1.00 46.81 96 GLY A N 1
ATOM 755 C CA . GLY A 1 96 ? 12.686 -6.882 10.906 1.00 46.81 96 GLY A CA 1
ATOM 756 C C . GLY A 1 96 ? 12.548 -5.433 11.382 1.00 46.81 96 GLY A C 1
ATOM 757 O O . GLY A 1 96 ? 11.571 -5.133 12.063 1.00 46.81 96 GLY A O 1
ATOM 758 N N . ALA A 1 97 ? 13.477 -4.535 11.036 1.00 56.72 97 ALA A N 1
ATOM 759 C CA . ALA A 1 97 ? 13.272 -3.100 11.219 1.00 56.72 97 ALA A CA 1
ATOM 760 C C . ALA A 1 97 ? 12.110 -2.583 10.353 1.00 56.72 97 ALA A C 1
ATOM 762 O O . ALA A 1 97 ? 11.858 -3.094 9.261 1.00 56.72 97 ALA A O 1
ATOM 763 N N . ASP A 1 98 ? 11.452 -1.522 10.824 1.00 64.00 98 ASP A N 1
ATOM 764 C CA . ASP A 1 98 ? 10.449 -0.790 10.053 1.00 64.00 98 ASP A CA 1
ATOM 765 C C . ASP A 1 98 ? 10.978 -0.425 8.659 1.00 64.00 98 ASP A C 1
ATOM 767 O O . ASP A 1 98 ? 12.039 0.204 8.518 1.00 64.00 98 ASP A O 1
ATOM 771 N N . GLY A 1 99 ? 10.216 -0.799 7.628 1.00 75.31 99 GLY A N 1
ATOM 772 C CA . GLY A 1 99 ? 10.555 -0.510 6.244 1.00 75.31 99 GLY A CA 1
ATOM 773 C C . GLY A 1 99 ? 10.591 0.991 5.953 1.00 75.31 99 GLY A C 1
ATOM 774 O O . GLY A 1 99 ? 10.058 1.830 6.685 1.00 75.31 99 GLY A O 1
ATOM 775 N N . THR A 1 100 ? 11.247 1.357 4.854 1.00 83.44 100 THR A N 1
ATOM 776 C CA . THR A 1 100 ? 11.209 2.735 4.338 1.00 83.44 100 THR A CA 1
ATOM 777 C C . THR A 1 100 ? 10.365 2.785 3.076 1.00 83.44 100 THR A C 1
ATOM 779 O O . THR A 1 100 ? 10.525 1.956 2.181 1.00 83.44 100 THR A O 1
ATOM 782 N N . LYS A 1 101 ? 9.454 3.756 3.019 1.00 89.81 101 LYS A N 1
ATOM 783 C CA . LYS A 1 101 ? 8.468 3.924 1.954 1.00 89.81 101 LYS A CA 1
ATOM 784 C C . LYS A 1 101 ? 8.940 4.978 0.971 1.00 89.81 101 LYS A C 1
ATOM 786 O O . LYS A 1 101 ? 9.231 6.107 1.366 1.00 89.81 101 LYS A O 1
ATOM 791 N N . PHE A 1 102 ? 8.970 4.606 -0.300 1.00 90.06 102 PHE A N 1
ATOM 792 C CA . PHE A 1 102 ? 9.344 5.483 -1.402 1.00 90.06 102 PHE A CA 1
ATOM 793 C C . PHE A 1 102 ? 8.154 5.663 -2.330 1.00 90.06 102 PHE A C 1
ATOM 795 O O . PHE A 1 102 ? 7.441 4.707 -2.633 1.00 90.06 102 PHE A O 1
ATOM 802 N N . PHE A 1 103 ? 7.942 6.898 -2.763 1.00 92.81 103 PHE A N 1
ATOM 803 C CA . PHE A 1 103 ? 6.937 7.231 -3.757 1.00 92.81 103 PHE A CA 1
ATOM 804 C C . PHE A 1 103 ? 7.512 7.079 -5.165 1.00 92.81 103 PHE A C 1
ATOM 806 O O . PHE A 1 103 ? 8.658 7.445 -5.417 1.00 92.81 103 PHE A O 1
ATOM 813 N N . MET A 1 104 ? 6.700 6.546 -6.068 1.00 92.62 104 MET A N 1
ATOM 814 C CA . MET A 1 104 ? 6.971 6.431 -7.495 1.00 92.62 104 MET A CA 1
ATOM 815 C C . MET A 1 104 ? 5.737 6.896 -8.254 1.00 92.62 104 MET A C 1
ATOM 817 O O . MET A 1 104 ? 4.607 6.670 -7.814 1.00 92.62 104 MET A O 1
ATOM 821 N N . HIS A 1 105 ? 5.940 7.516 -9.405 1.00 91.12 105 HIS A N 1
ATOM 822 C CA . HIS A 1 105 ? 4.859 8.059 -10.218 1.00 91.12 105 HIS A CA 1
ATOM 823 C C . HIS A 1 105 ? 5.003 7.634 -11.674 1.00 91.12 105 HIS A C 1
ATOM 825 O O . HIS A 1 105 ? 6.078 7.239 -12.137 1.00 91.12 105 HIS A O 1
ATOM 831 N N . SER A 1 106 ? 3.893 7.702 -12.405 1.00 88.50 106 SER A N 1
ATOM 832 C CA . SER A 1 106 ? 3.908 7.451 -13.842 1.00 88.50 106 SER A CA 1
ATOM 833 C C . SER A 1 106 ? 4.796 8.472 -14.558 1.00 88.50 106 SER A C 1
ATOM 835 O O . SER A 1 106 ? 4.856 9.639 -14.169 1.00 88.50 106 SER A O 1
ATOM 837 N N . ASP A 1 107 ? 5.478 8.025 -15.609 1.00 84.56 107 ASP A N 1
ATOM 838 C CA . ASP A 1 107 ? 6.265 8.871 -16.505 1.00 84.56 107 ASP A CA 1
ATOM 839 C C . ASP A 1 107 ? 5.687 8.775 -17.924 1.00 84.56 107 ASP A C 1
ATOM 841 O O . ASP A 1 107 ? 5.203 7.717 -18.336 1.00 84.56 107 ASP A O 1
ATOM 845 N N . TYR A 1 108 ? 5.733 9.880 -18.668 1.00 76.75 108 TYR A N 1
ATOM 846 C CA . TYR A 1 108 ? 5.269 9.935 -20.054 1.00 76.75 108 TYR A CA 1
ATOM 847 C C . TYR A 1 108 ? 6.129 9.069 -20.990 1.00 76.75 108 TYR A C 1
ATOM 849 O O . TYR A 1 108 ? 5.634 8.571 -22.000 1.00 76.75 108 TYR A O 1
ATOM 857 N N . GLN A 1 109 ? 7.402 8.840 -20.650 1.00 81.00 109 GLN A N 1
ATOM 858 C CA . GLN A 1 109 ? 8.255 7.879 -21.339 1.00 81.00 109 GLN A CA 1
ATOM 859 C C . GLN A 1 109 ? 8.129 6.502 -20.693 1.00 81.00 109 GLN A C 1
ATOM 861 O O . GLN A 1 109 ? 8.680 6.229 -19.627 1.00 81.00 109 GLN A O 1
ATOM 866 N N . LEU A 1 110 ? 7.462 5.592 -21.402 1.00 79.25 110 LEU A N 1
ATOM 867 C CA . LEU A 1 110 ? 7.165 4.239 -20.929 1.00 79.25 110 LEU A CA 1
ATOM 868 C C . LEU A 1 110 ? 8.412 3.447 -20.494 1.00 79.25 110 LEU A C 1
ATOM 870 O O . LEU A 1 110 ? 8.341 2.661 -19.552 1.00 79.25 110 LEU A O 1
ATOM 874 N N . ALA A 1 111 ? 9.556 3.671 -21.151 1.00 78.56 111 ALA A N 1
ATOM 875 C CA . ALA A 1 111 ? 10.830 3.027 -20.820 1.00 78.56 111 ALA A CA 1
ATOM 876 C C . ALA A 1 111 ? 11.371 3.414 -19.428 1.00 78.56 111 ALA A C 1
ATOM 878 O O . ALA A 1 111 ? 12.141 2.653 -18.838 1.00 78.56 111 ALA A O 1
ATOM 879 N N . TYR A 1 112 ? 10.946 4.569 -18.906 1.00 80.94 112 TYR A N 1
ATOM 880 C CA . TYR A 1 112 ? 11.332 5.108 -17.602 1.00 80.94 112 TYR A CA 1
ATOM 881 C C . TYR A 1 112 ? 10.208 5.050 -16.563 1.00 80.94 112 TYR A C 1
ATOM 883 O O . TYR A 1 112 ? 10.394 5.521 -15.448 1.00 80.94 112 TYR A O 1
ATOM 891 N N . CYS A 1 113 ? 9.051 4.481 -16.908 1.00 86.69 113 CYS A N 1
ATOM 892 C CA . CYS A 1 113 ? 7.867 4.483 -16.059 1.00 86.69 113 CYS A CA 1
ATOM 893 C C . CYS A 1 113 ? 7.807 3.214 -15.182 1.00 86.69 113 CYS A C 1
ATOM 895 O O . CYS A 1 113 ? 7.304 2.188 -15.650 1.00 86.69 113 CYS A O 1
ATOM 897 N N . PRO A 1 114 ? 8.236 3.252 -13.900 1.00 89.44 114 PRO A N 1
ATOM 898 C CA . PRO A 1 114 ? 8.186 2.072 -13.027 1.00 89.44 114 PRO A CA 1
ATOM 899 C C . PRO A 1 114 ? 6.752 1.565 -12.818 1.00 89.44 114 PRO A C 1
ATOM 901 O O . PRO A 1 114 ? 6.522 0.365 -12.668 1.00 89.44 114 PRO A O 1
ATOM 904 N N . ILE A 1 115 ? 5.772 2.471 -12.870 1.00 92.50 115 ILE A N 1
ATOM 905 C CA . ILE A 1 115 ? 4.348 2.154 -12.739 1.00 92.50 115 ILE A CA 1
ATOM 906 C C . ILE A 1 115 ? 3.872 1.235 -13.865 1.00 92.50 115 ILE A C 1
ATOM 908 O O . ILE A 1 115 ? 3.153 0.272 -13.605 1.00 92.50 115 ILE A O 1
ATOM 912 N N . ALA A 1 116 ? 4.328 1.457 -15.100 1.00 90.25 116 ALA A N 1
ATOM 913 C CA . ALA A 1 116 ? 3.970 0.601 -16.224 1.00 90.25 116 ALA A CA 1
ATOM 914 C C . ALA A 1 116 ? 4.462 -0.842 -16.029 1.00 90.25 116 ALA A C 1
ATOM 916 O O . ALA A 1 116 ? 3.740 -1.786 -16.350 1.00 90.25 116 ALA A O 1
ATOM 917 N N . GLN A 1 117 ? 5.655 -1.034 -15.453 1.00 88.88 117 GLN A N 1
ATOM 918 C CA . GLN A 1 117 ? 6.148 -2.372 -15.126 1.00 88.88 117 GLN A CA 1
ATOM 919 C C . GLN A 1 117 ? 5.351 -3.029 -13.993 1.00 88.88 117 GLN A C 1
ATOM 921 O O . GLN A 1 117 ? 5.056 -4.221 -14.086 1.00 88.88 117 GLN A O 1
ATOM 926 N N . ILE A 1 118 ? 4.983 -2.270 -12.955 1.00 93.69 118 ILE A N 1
ATOM 927 C CA . ILE A 1 118 ? 4.120 -2.753 -11.863 1.00 93.69 118 ILE A CA 1
ATOM 928 C C . ILE A 1 118 ? 2.793 -3.261 -12.414 1.00 93.69 118 ILE A C 1
ATOM 930 O O . ILE A 1 118 ? 2.410 -4.394 -12.134 1.00 93.69 118 ILE A O 1
ATOM 934 N N . ILE A 1 119 ? 2.144 -2.466 -13.259 1.00 94.12 119 ILE A N 1
ATOM 935 C CA . ILE A 1 119 ? 0.876 -2.823 -13.895 1.00 94.12 119 ILE A CA 1
ATOM 936 C C . ILE A 1 119 ? 1.032 -4.063 -14.779 1.00 94.12 119 ILE A C 1
ATOM 938 O O . ILE A 1 119 ? 0.245 -5.002 -14.672 1.00 94.12 119 ILE A O 1
ATOM 942 N N . ALA A 1 120 ? 2.062 -4.100 -15.628 1.00 91.81 120 ALA A N 1
ATOM 943 C CA . ALA A 1 120 ? 2.294 -5.225 -16.528 1.00 91.81 120 ALA A CA 1
ATOM 944 C C . ALA A 1 120 ? 2.497 -6.544 -15.766 1.00 91.81 120 ALA A C 1
ATOM 946 O O . ALA A 1 120 ? 1.990 -7.588 -16.182 1.00 91.81 120 ALA A O 1
ATOM 947 N N . PHE A 1 121 ? 3.226 -6.512 -14.647 1.00 92.31 121 PHE A N 1
ATOM 948 C CA . PHE A 1 121 ? 3.437 -7.697 -13.816 1.00 92.31 121 PHE A CA 1
ATOM 949 C C . PHE A 1 121 ? 2.168 -8.083 -13.061 1.00 92.31 121 PHE A C 1
ATOM 951 O O . PHE A 1 121 ? 1.816 -9.259 -13.074 1.00 92.31 121 PHE A O 1
ATOM 958 N N . ALA A 1 122 ? 1.439 -7.112 -12.510 1.00 95.00 122 ALA A N 1
ATOM 959 C CA . ALA A 1 122 ? 0.178 -7.361 -11.823 1.00 95.00 122 ALA A CA 1
ATOM 960 C C . ALA A 1 122 ? -0.875 -8.014 -12.736 1.00 95.00 122 ALA A C 1
ATOM 962 O O . ALA A 1 122 ? -1.545 -8.953 -12.313 1.00 95.00 122 ALA A O 1
ATOM 963 N N . PHE A 1 123 ? -0.999 -7.576 -13.996 1.00 95.12 123 PHE A N 1
ATOM 964 C CA . PHE A 1 123 ? -1.905 -8.216 -14.958 1.00 95.12 123 PHE A CA 1
ATOM 965 C C . PHE A 1 123 ? -1.450 -9.618 -15.350 1.00 95.12 123 PHE A C 1
ATOM 967 O O . PHE A 1 123 ? -2.266 -10.536 -15.367 1.00 95.12 123 PHE A O 1
ATOM 974 N N . ARG A 1 124 ? -0.151 -9.810 -15.618 1.00 91.12 124 ARG A N 1
ATOM 975 C CA . ARG A 1 124 ? 0.407 -11.144 -15.900 1.00 91.12 124 ARG A CA 1
ATOM 976 C C . ARG A 1 124 ? 0.126 -12.122 -14.758 1.00 91.12 124 ARG A C 1
ATOM 978 O O . ARG A 1 124 ? -0.120 -13.297 -15.006 1.00 91.12 124 ARG A O 1
ATOM 985 N N . ASP A 1 125 ? 0.182 -11.630 -13.528 1.00 91.88 125 ASP A N 1
ATOM 986 C CA . ASP A 1 125 ? 0.051 -12.427 -12.315 1.00 91.88 125 ASP A CA 1
ATOM 987 C C . ASP A 1 125 ? -1.405 -12.497 -11.812 1.00 91.88 125 ASP A C 1
ATOM 989 O O . ASP A 1 125 ? -1.661 -13.101 -10.772 1.00 91.88 125 ASP A O 1
ATOM 993 N N . GLY A 1 126 ? -2.364 -11.879 -12.518 1.00 94.94 126 GLY A N 1
ATOM 994 C CA 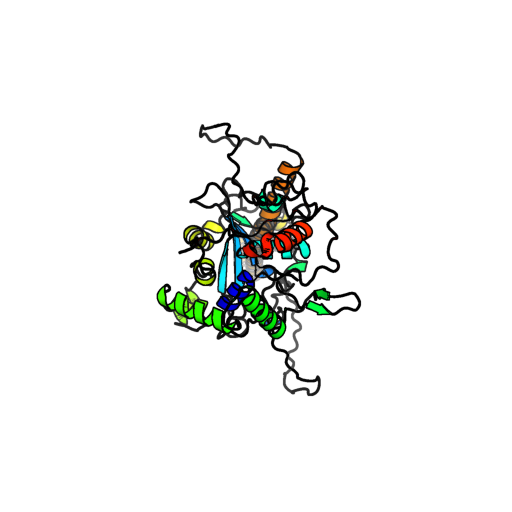. GLY A 1 126 ? -3.778 -11.855 -12.126 1.00 94.94 126 GLY A CA 1
ATOM 995 C C . GLY A 1 126 ? -4.011 -11.267 -10.729 1.00 94.94 126 GLY A C 1
ATOM 996 O O . GLY A 1 126 ? -4.882 -11.744 -9.998 1.00 94.94 126 GLY A O 1
ATOM 997 N N . SER A 1 127 ? -3.196 -10.281 -10.344 1.00 96.38 127 SER A N 1
ATOM 998 C CA . SER A 1 127 ? -3.030 -9.823 -8.960 1.00 96.38 127 SER A CA 1
ATOM 999 C C . SER A 1 127 ? -4.096 -8.849 -8.467 1.00 96.38 127 SER A C 1
ATOM 1001 O O . SER A 1 127 ? -4.227 -8.685 -7.257 1.00 96.38 127 SER A O 1
ATOM 1003 N N . PHE A 1 128 ? -4.837 -8.185 -9.356 1.00 97.81 128 PHE A N 1
ATOM 1004 C CA . PHE A 1 128 ? -5.870 -7.214 -8.981 1.00 97.81 128 PHE A CA 1
ATOM 1005 C C . PHE A 1 128 ? -7.108 -7.889 -8.386 1.00 97.81 128 PHE A C 1
ATOM 1007 O O . PHE A 1 128 ? -7.554 -8.915 -8.889 1.00 97.81 128 PHE A O 1
ATOM 1014 N N . ALA A 1 129 ? -7.687 -7.298 -7.340 1.00 97.00 129 ALA A N 1
ATOM 1015 C CA . ALA A 1 129 ? -8.940 -7.769 -6.747 1.00 97.00 129 ALA A CA 1
ATOM 1016 C C . ALA A 1 129 ? -10.129 -7.653 -7.719 1.00 97.00 129 ALA A C 1
ATOM 1018 O O . ALA A 1 129 ? -10.987 -8.529 -7.740 1.00 97.00 129 ALA A O 1
ATOM 1019 N N . ASN A 1 130 ? -10.142 -6.604 -8.544 1.00 96.81 130 ASN A N 1
ATOM 1020 C CA . ASN A 1 130 ? -11.137 -6.374 -9.589 1.00 96.81 130 ASN A CA 1
ATOM 1021 C C . ASN A 1 130 ? -10.891 -7.318 -10.776 1.00 96.81 130 ASN A C 1
ATOM 1023 O O . ASN A 1 130 ? -9.902 -7.161 -11.492 1.00 96.81 130 ASN A O 1
ATOM 1027 N N . THR A 1 131 ? -11.773 -8.296 -10.987 1.00 92.94 131 THR A N 1
ATOM 1028 C CA . THR A 1 131 ? -11.608 -9.324 -12.034 1.00 92.94 131 THR A CA 1
ATOM 1029 C C . THR A 1 131 ? -11.820 -8.795 -13.445 1.00 92.94 131 THR A C 1
ATOM 1031 O O . THR A 1 131 ? -11.178 -9.284 -14.370 1.00 92.94 131 THR A O 1
ATOM 1034 N N . ASP A 1 132 ? -12.674 -7.783 -13.591 1.00 94.38 132 ASP A N 1
ATOM 1035 C CA . ASP A 1 132 ? -13.041 -7.205 -14.889 1.00 94.38 132 ASP A CA 1
ATOM 1036 C C . ASP A 1 132 ? -12.100 -6.059 -15.298 1.00 94.38 132 ASP A C 1
ATOM 1038 O O . ASP A 1 132 ? -12.248 -5.464 -16.365 1.00 94.38 132 ASP A O 1
ATOM 1042 N N . LEU A 1 133 ? -11.115 -5.730 -14.451 1.00 95.38 133 LEU A N 1
ATOM 1043 C CA . LEU A 1 133 ? -10.117 -4.716 -14.760 1.00 95.38 133 LEU A CA 1
ATOM 1044 C C . LEU A 1 133 ? -9.194 -5.226 -15.869 1.00 95.38 133 LEU A C 1
ATOM 1046 O O . LEU A 1 133 ? -8.577 -6.284 -15.744 1.00 95.38 133 LEU A O 1
ATOM 1050 N N . THR A 1 134 ? -9.047 -4.436 -16.930 1.00 93.06 134 THR A N 1
ATOM 1051 C CA . THR A 1 134 ? -8.168 -4.739 -18.065 1.00 93.06 134 THR A CA 1
ATOM 1052 C C . THR A 1 134 ? -7.037 -3.717 -18.199 1.00 93.06 134 THR A C 1
ATOM 1054 O O . THR A 1 134 ? -7.135 -2.606 -17.657 1.00 93.06 134 THR A O 1
ATOM 1057 N N . PRO A 1 135 ? -5.952 -4.055 -18.926 1.00 90.94 135 PRO A N 1
ATOM 1058 C CA . PRO A 1 135 ? -4.869 -3.119 -19.222 1.00 90.94 135 PRO A CA 1
ATOM 1059 C C . PRO A 1 135 ? -5.321 -1.814 -19.881 1.00 90.94 135 PRO A C 1
ATOM 1061 O O . PRO A 1 135 ? -4.644 -0.804 -19.731 1.00 90.94 135 PRO A O 1
ATOM 1064 N N . GLU A 1 136 ? -6.445 -1.812 -20.593 1.00 88.19 136 GLU A N 1
AT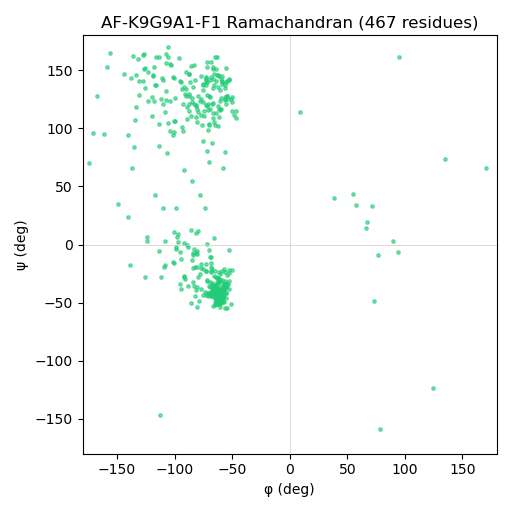OM 1065 C CA . GLU A 1 136 ? -7.026 -0.630 -21.223 1.00 88.19 136 GLU A CA 1
ATOM 1066 C C . GLU A 1 136 ? -7.849 0.192 -20.221 1.00 88.19 136 GLU A C 1
ATOM 1068 O O . GLU A 1 136 ? -7.713 1.417 -20.162 1.00 88.19 136 GLU A O 1
ATOM 1073 N N . LEU A 1 137 ? -8.677 -0.472 -19.405 1.00 91.94 137 LEU A N 1
ATOM 1074 C CA . LEU A 1 137 ? -9.562 0.189 -18.439 1.00 91.94 137 LEU A CA 1
ATOM 1075 C C . LEU A 1 137 ? -8.790 0.875 -17.312 1.00 91.94 137 LEU A C 1
ATOM 1077 O O . LEU A 1 137 ? -9.200 1.943 -16.860 1.00 91.94 137 LEU A O 1
ATOM 1081 N N . ILE A 1 138 ? -7.641 0.330 -16.900 1.00 93.06 138 ILE A N 1
ATOM 1082 C CA . ILE A 1 138 ? -6.821 0.923 -15.834 1.00 93.06 138 ILE A CA 1
ATOM 1083 C C . ILE A 1 138 ? -6.427 2.378 -16.149 1.00 93.06 138 ILE A C 1
ATOM 1085 O O . ILE A 1 138 ? -6.385 3.222 -15.262 1.00 93.06 138 ILE A O 1
ATOM 1089 N N . TRP A 1 139 ? -6.209 2.741 -17.412 1.00 88.50 139 TRP A N 1
ATOM 1090 C CA . TRP A 1 139 ? -5.840 4.117 -17.779 1.00 88.50 139 TRP A CA 1
ATOM 1091 C C . TRP A 1 139 ? -7.035 5.072 -17.871 1.00 88.50 139 TRP A C 1
ATOM 1093 O O . TRP A 1 139 ? -6.845 6.278 -18.042 1.00 88.50 139 TRP A O 1
ATOM 1103 N N . ARG A 1 140 ? -8.259 4.544 -17.773 1.00 90.00 140 ARG A N 1
ATOM 1104 C CA . ARG A 1 140 ? -9.515 5.304 -17.832 1.00 90.00 140 ARG A CA 1
ATOM 1105 C C . ARG A 1 140 ? -10.118 5.568 -16.454 1.00 90.00 140 ARG A C 1
ATOM 1107 O O . ARG A 1 140 ? -10.974 6.442 -16.345 1.00 90.00 140 ARG A O 1
ATOM 1114 N N . LEU A 1 141 ? -9.673 4.848 -15.422 1.00 92.06 141 LEU A N 1
ATOM 1115 C CA . LEU A 1 141 ? -10.120 5.052 -14.045 1.00 92.06 141 LEU A CA 1
ATOM 1116 C C . LEU A 1 141 ? -9.830 6.479 -13.565 1.00 92.06 141 LEU A C 1
ATOM 1118 O O . LEU A 1 141 ? -8.815 7.087 -13.916 1.00 92.06 141 LEU A O 1
ATOM 1122 N N . ARG A 1 142 ? -10.733 6.999 -12.733 1.00 90.94 142 ARG A N 1
ATOM 1123 C CA . ARG A 1 142 ? -10.653 8.339 -12.147 1.00 90.94 142 ARG A CA 1
ATOM 1124 C C . ARG A 1 142 ? -10.786 8.286 -10.637 1.00 90.94 142 ARG A C 1
ATOM 1126 O O . ARG A 1 142 ? -11.477 7.430 -10.085 1.00 90.94 142 ARG A O 1
ATOM 1133 N N . VAL A 1 143 ? -10.167 9.240 -9.951 1.00 90.75 143 VAL A N 1
ATOM 1134 C CA . VAL A 1 143 ? -10.400 9.412 -8.517 1.00 90.75 143 VAL A CA 1
ATOM 1135 C C . VAL A 1 143 ? -11.820 9.959 -8.309 1.00 90.75 143 VAL A C 1
ATOM 1137 O O . VAL A 1 143 ? -12.149 11.005 -8.879 1.00 90.75 143 VAL A O 1
ATOM 1140 N N . PRO A 1 144 ? -12.657 9.327 -7.462 1.00 88.31 144 PRO A N 1
ATOM 1141 C CA . PRO A 1 144 ? -14.032 9.768 -7.236 1.00 88.31 144 PRO A CA 1
ATOM 1142 C C . PRO A 1 144 ? -14.142 11.230 -6.791 1.00 88.31 144 PRO A C 1
ATOM 1144 O O . PRO A 1 144 ? -13.254 11.784 -6.123 1.00 88.31 144 PRO A O 1
ATOM 1147 N N . ARG A 1 145 ? -15.269 11.878 -7.116 1.00 81.69 145 ARG A N 1
ATOM 1148 C CA . ARG A 1 145 ? -15.599 13.204 -6.566 1.00 81.69 145 ARG A CA 1
ATOM 1149 C C . ARG A 1 145 ? -15.653 13.114 -5.034 1.00 81.69 145 ARG A C 1
ATOM 1151 O O . ARG A 1 145 ? -16.102 12.119 -4.480 1.00 81.69 145 ARG A O 1
ATOM 1158 N N . GLY A 1 146 ? -15.110 14.115 -4.342 1.00 77.88 146 GLY A N 1
ATOM 1159 C CA . GLY A 1 146 ? -15.020 14.115 -2.873 1.00 77.88 146 GLY A CA 1
ATOM 1160 C C . GLY A 1 146 ? -13.927 13.224 -2.259 1.00 77.88 146 GLY A C 1
ATOM 1161 O O . GLY A 1 146 ? -13.650 13.373 -1.071 1.00 77.88 146 GLY A O 1
ATOM 1162 N N . SER A 1 147 ? -13.250 12.371 -3.041 1.00 84.19 147 SER A N 1
ATOM 1163 C CA . SER A 1 147 ? -12.075 11.617 -2.581 1.00 84.19 147 SER A CA 1
ATOM 1164 C C . SER A 1 147 ? -10.758 12.261 -3.046 1.00 84.19 147 SER A C 1
ATOM 1166 O O . SER A 1 147 ? -10.695 12.778 -4.169 1.00 84.19 147 SER A O 1
ATOM 1168 N N . PRO A 1 148 ? -9.693 12.234 -2.222 1.00 82.94 148 PRO A N 1
ATOM 1169 C CA . PRO A 1 148 ? -8.352 12.647 -2.631 1.00 82.94 148 PRO A CA 1
ATOM 1170 C C . PRO A 1 148 ? -7.576 11.580 -3.428 1.00 82.94 148 PRO A C 1
ATOM 1172 O O . PRO A 1 148 ? -6.600 11.919 -4.097 1.00 82.94 148 PRO A O 1
ATOM 1175 N N . PHE A 1 149 ? -7.969 10.303 -3.354 1.00 91.00 149 PHE A N 1
ATOM 1176 C CA . PHE A 1 149 ? -7.246 9.192 -3.986 1.00 91.00 149 PHE A CA 1
ATOM 1177 C C . PHE A 1 149 ? -8.141 7.972 -4.258 1.00 91.00 149 PHE A C 1
ATOM 1179 O O . PHE A 1 149 ? -9.228 7.847 -3.691 1.00 91.00 149 PHE A O 1
ATOM 1186 N N . LEU A 1 150 ? -7.666 7.053 -5.100 1.00 93.69 150 LEU A N 1
ATOM 1187 C CA . LEU A 1 150 ? -8.301 5.756 -5.353 1.00 93.69 150 LEU A CA 1
ATOM 1188 C C . LEU A 1 150 ? -7.237 4.646 -5.334 1.00 93.69 150 LEU A C 1
ATOM 1190 O O . LEU A 1 150 ? -6.426 4.582 -6.257 1.00 93.69 150 LEU A O 1
ATOM 1194 N N . PRO A 1 151 ? -7.177 3.788 -4.302 1.00 95.12 151 PRO A N 1
ATOM 1195 C CA . PRO A 1 151 ? -6.219 2.687 -4.267 1.00 95.12 151 PRO A CA 1
ATOM 1196 C C . PRO A 1 151 ? -6.710 1.475 -5.069 1.00 95.12 151 PRO A C 1
ATOM 1198 O O . PRO A 1 151 ? -7.878 1.104 -4.990 1.00 95.12 151 PRO A O 1
ATOM 1201 N N . LEU A 1 152 ? -5.792 0.805 -5.767 1.00 96.81 152 LEU A N 1
ATOM 1202 C CA . LEU A 1 152 ? -6.022 -0.497 -6.392 1.00 96.81 152 LEU A CA 1
ATOM 1203 C C . LEU A 1 152 ? -5.637 -1.605 -5.408 1.00 96.81 152 LEU A C 1
ATOM 1205 O O . LEU A 1 152 ? -4.556 -1.582 -4.814 1.00 96.81 152 LEU A O 1
ATOM 1209 N N . ARG A 1 153 ? -6.536 -2.570 -5.194 1.00 96.69 153 ARG A N 1
ATOM 1210 C CA . ARG A 1 153 ? -6.323 -3.658 -4.230 1.00 96.69 153 ARG A CA 1
ATOM 1211 C C . ARG A 1 153 ? -5.772 -4.904 -4.905 1.00 96.69 153 ARG A C 1
ATOM 1213 O O . ARG A 1 153 ? -6.204 -5.277 -5.994 1.00 96.69 153 ARG A O 1
ATOM 1220 N N . TRP A 1 154 ? -4.850 -5.564 -4.213 1.00 97.31 154 TRP A N 1
ATOM 1221 C CA . TRP A 1 154 ? -4.360 -6.887 -4.582 1.00 97.31 154 TRP A CA 1
ATOM 1222 C C . TRP A 1 154 ? -5.253 -7.980 -4.009 1.00 97.31 154 TRP A C 1
ATOM 1224 O O . TRP A 1 154 ? -5.853 -7.800 -2.946 1.00 97.31 154 TRP A O 1
ATOM 1234 N N . LYS A 1 155 ? -5.281 -9.138 -4.666 1.00 96.19 155 LYS A N 1
ATOM 1235 C CA . LYS A 1 155 ? -5.898 -10.340 -4.108 1.00 96.19 155 LYS A CA 1
ATOM 1236 C C . LYS A 1 155 ? -5.110 -10.844 -2.885 1.00 96.19 155 LYS A C 1
ATOM 1238 O O . LYS A 1 155 ? -3.875 -10.786 -2.902 1.00 96.19 155 LYS A O 1
ATOM 1243 N N . PRO A 1 156 ? -5.768 -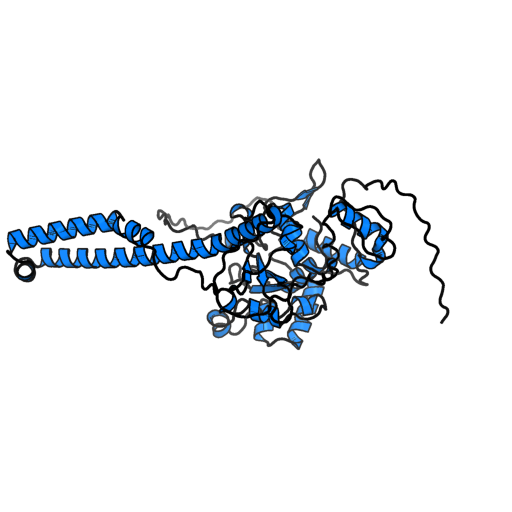11.356 -1.829 1.00 94.62 156 PRO A N 1
ATOM 1244 C CA . PRO A 1 156 ? -5.082 -11.854 -0.634 1.00 94.62 156 PRO A CA 1
ATOM 1245 C C . PRO A 1 156 ? -4.021 -12.929 -0.922 1.00 94.62 156 PRO A C 1
ATOM 1247 O O . PRO A 1 156 ? -2.959 -12.932 -0.300 1.00 94.62 156 PRO A O 1
ATOM 1250 N N . GLU A 1 157 ? -4.278 -13.805 -1.891 1.00 94.19 157 GLU A N 1
ATOM 1251 C CA . GLU A 1 157 ? -3.417 -14.930 -2.261 1.00 94.19 157 GLU A CA 1
ATOM 1252 C C . GLU A 1 157 ? -2.083 -14.519 -2.902 1.00 94.19 157 GLU A C 1
ATOM 1254 O O . GLU A 1 157 ? -1.114 -15.271 -2.813 1.00 94.19 157 GLU A O 1
ATOM 1259 N N . VAL A 1 158 ? -1.985 -13.321 -3.495 1.00 93.25 158 VAL A N 1
ATOM 1260 C CA . VAL A 1 158 ? -0.745 -12.850 -4.144 1.00 93.25 158 VAL A CA 1
ATOM 1261 C C . VAL A 1 158 ? 0.119 -11.973 -3.240 1.00 93.25 158 VAL A C 1
ATOM 1263 O O . VAL A 1 158 ? 1.240 -11.626 -3.604 1.00 93.25 158 VAL A O 1
ATOM 1266 N N . LEU A 1 159 ? -0.361 -11.612 -2.045 1.00 92.56 159 LEU A N 1
ATOM 1267 C CA . LEU A 1 159 ? 0.294 -10.625 -1.177 1.00 92.56 159 LEU A CA 1
ATOM 1268 C C . LEU A 1 159 ? 1.748 -10.976 -0.826 1.00 92.56 159 LEU A C 1
ATOM 1270 O O . LEU A 1 159 ? 2.582 -10.075 -0.729 1.00 92.56 159 LEU A O 1
ATOM 1274 N N . ASN A 1 160 ? 2.048 -12.265 -0.658 1.00 90.88 160 ASN A N 1
ATOM 1275 C CA . ASN A 1 160 ? 3.382 -12.764 -0.305 1.00 90.88 160 ASN A CA 1
ATOM 1276 C C . ASN A 1 160 ? 4.187 -13.248 -1.523 1.00 90.88 160 ASN A C 1
ATOM 1278 O O . ASN A 1 160 ? 5.261 -13.818 -1.355 1.00 90.88 160 ASN A O 1
ATOM 1282 N N . VAL A 1 161 ? 3.681 -13.049 -2.741 1.00 90.19 161 VAL A N 1
ATOM 1283 C CA . VAL A 1 161 ? 4.409 -13.385 -3.966 1.00 90.19 161 VAL A CA 1
ATOM 1284 C C . VAL A 1 161 ? 5.456 -12.293 -4.213 1.00 90.19 161 VAL A C 1
ATOM 1286 O O . VAL A 1 161 ? 5.086 -11.112 -4.270 1.00 90.19 161 VAL A O 1
ATOM 1289 N N . PRO A 1 162 ? 6.752 -12.640 -4.369 1.00 88.81 162 PRO A N 1
ATOM 1290 C CA . PRO A 1 162 ? 7.771 -11.655 -4.705 1.00 88.81 162 PRO A CA 1
ATOM 1291 C C . PRO A 1 162 ? 7.442 -10.965 -6.026 1.00 88.81 162 PRO A C 1
ATOM 1293 O O . PRO A 1 162 ? 7.016 -11.601 -6.988 1.00 88.81 162 PRO A O 1
ATOM 1296 N N . PHE A 1 163 ? 7.673 -9.660 -6.099 1.00 88.44 163 PHE A N 1
ATOM 1297 C CA . PHE A 1 163 ? 7.384 -8.880 -7.297 1.00 88.44 163 PHE A CA 1
ATOM 1298 C C . PHE A 1 163 ? 8.395 -9.178 -8.421 1.00 88.44 163 PHE A C 1
ATOM 1300 O O . PHE A 1 163 ? 8.025 -9.394 -9.577 1.00 88.44 163 PHE A O 1
ATOM 1307 N N . LEU A 1 164 ? 9.687 -9.260 -8.077 1.00 86.56 164 LEU A N 1
ATOM 1308 C CA . LEU A 1 164 ? 10.753 -9.705 -8.980 1.00 86.56 164 LEU A CA 1
ATOM 1309 C C . LEU A 1 164 ? 11.086 -11.171 -8.694 1.00 86.56 164 LEU A C 1
ATOM 1311 O O . LEU A 1 164 ? 11.725 -11.477 -7.688 1.00 86.56 164 LEU A O 1
ATOM 1315 N N . ARG A 1 165 ? 10.666 -12.073 -9.585 1.00 86.62 165 ARG A N 1
ATOM 1316 C CA . ARG A 1 165 ? 10.782 -13.529 -9.390 1.00 86.62 165 ARG A CA 1
ATOM 1317 C C . ARG A 1 165 ? 11.916 -14.146 -10.184 1.00 86.62 165 ARG A C 1
ATOM 1319 O O . ARG A 1 165 ? 12.338 -13.619 -11.218 1.00 86.62 165 ARG A O 1
ATOM 1326 N N . ARG A 1 166 ? 12.414 -15.272 -9.679 1.00 84.31 166 ARG A N 1
ATOM 1327 C CA . ARG A 1 166 ? 13.445 -16.060 -10.346 1.00 84.31 166 ARG A CA 1
ATOM 1328 C C . ARG A 1 166 ? 12.929 -16.573 -11.686 1.00 84.31 166 ARG A C 1
ATOM 1330 O O . ARG A 1 166 ? 11.802 -17.052 -11.789 1.00 84.31 166 ARG A O 1
ATOM 1337 N N . LEU A 1 167 ? 13.775 -16.462 -12.705 1.00 82.38 167 LEU A N 1
ATOM 1338 C CA . LEU A 1 167 ? 13.558 -17.118 -13.985 1.00 82.38 167 LEU A CA 1
ATOM 1339 C C . LEU A 1 167 ? 14.264 -18.473 -13.950 1.00 82.38 167 LEU A C 1
ATOM 1341 O O . LEU A 1 167 ? 15.478 -18.526 -13.761 1.00 82.38 167 LEU A O 1
ATOM 1345 N N . GLU A 1 168 ? 13.513 -19.544 -14.145 1.00 81.31 168 GLU A N 1
ATOM 1346 C CA . GLU A 1 168 ? 14.032 -20.906 -14.154 1.00 81.31 168 GLU A CA 1
ATOM 1347 C C . GLU A 1 168 ? 13.961 -21.490 -15.557 1.00 81.31 168 GLU A C 1
ATOM 1349 O O . GLU A 1 168 ? 13.028 -21.228 -16.319 1.00 81.31 168 GLU A O 1
ATOM 1354 N N . ARG A 1 169 ? 14.970 -22.281 -15.917 1.00 81.00 169 ARG A N 1
ATOM 1355 C CA . ARG A 1 169 ? 14.960 -23.016 -17.177 1.00 81.00 169 ARG A CA 1
ATOM 1356 C C . ARG A 1 169 ? 14.136 -24.282 -16.988 1.00 81.00 169 ARG A C 1
ATOM 1358 O O . ARG A 1 169 ? 14.477 -25.126 -16.168 1.00 81.00 169 ARG A O 1
ATOM 1365 N N . THR A 1 170 ? 13.078 -24.417 -17.769 1.00 81.56 170 THR A N 1
ATOM 1366 C CA . THR A 1 170 ? 12.225 -25.604 -17.809 1.00 81.56 170 THR A CA 1
ATOM 1367 C C . THR A 1 170 ? 12.481 -26.378 -19.107 1.00 81.56 170 THR A C 1
ATOM 1369 O O . THR A 1 170 ? 13.041 -25.824 -20.060 1.00 81.56 170 THR A O 1
ATOM 1372 N N . PRO A 1 171 ? 12.057 -27.651 -19.206 1.00 84.25 171 PRO A N 1
ATOM 1373 C CA . PRO A 1 171 ? 12.105 -28.395 -20.469 1.00 84.25 171 PRO A CA 1
ATOM 1374 C C . PRO A 1 171 ? 11.364 -27.697 -21.623 1.00 84.25 171 PRO A C 1
ATOM 1376 O O . PRO A 1 171 ? 11.691 -27.913 -22.785 1.00 84.25 171 PRO A O 1
ATOM 1379 N N . TYR A 1 172 ? 10.404 -26.825 -21.299 1.00 83.69 172 TYR A N 1
ATOM 1380 C CA . TYR A 1 172 ? 9.569 -26.086 -22.248 1.00 83.69 172 TYR A CA 1
ATOM 1381 C C . TYR A 1 172 ? 10.027 -24.632 -22.468 1.00 83.69 172 TYR A C 1
ATOM 1383 O O . TYR A 1 172 ? 9.301 -23.841 -23.067 1.00 83.69 172 TYR A O 1
ATOM 1391 N N . GLY A 1 173 ? 11.214 -24.253 -21.980 1.00 85.31 173 GLY A N 1
ATOM 1392 C CA . GLY A 1 173 ? 11.774 -22.910 -22.138 1.00 85.31 173 GLY A CA 1
ATOM 1393 C C . GLY A 1 173 ? 12.141 -22.269 -20.804 1.00 85.31 173 GLY A C 1
ATOM 1394 O O . GLY A 1 173 ? 12.951 -22.804 -20.054 1.00 85.31 173 GLY A O 1
ATOM 1395 N N . TYR A 1 174 ? 11.587 -21.091 -20.523 1.00 81.25 174 TYR A N 1
ATOM 1396 C CA . TYR A 1 174 ? 11.811 -20.383 -19.264 1.00 81.25 174 TYR A CA 1
ATOM 1397 C C . TYR A 1 174 ? 10.488 -20.172 -18.530 1.00 81.25 174 TYR A C 1
ATOM 1399 O O . TYR A 1 174 ? 9.544 -19.623 -19.096 1.00 81.25 174 TYR A O 1
ATOM 1407 N N . GLY A 1 175 ? 10.438 -20.588 -17.267 1.00 82.38 175 GLY A N 1
ATOM 1408 C CA . GLY A 1 175 ? 9.326 -20.368 -16.348 1.00 82.38 175 GLY A CA 1
ATOM 1409 C C . GLY A 1 175 ? 9.682 -19.329 -15.289 1.00 82.38 175 GLY A C 1
ATOM 1410 O O . GLY A 1 175 ? 10.857 -19.096 -15.006 1.00 82.38 175 GLY A O 1
ATOM 1411 N N . LEU A 1 176 ? 8.672 -18.682 -14.712 1.00 86.25 176 LEU A N 1
ATOM 1412 C CA . LEU A 1 176 ? 8.859 -17.897 -13.494 1.00 86.25 176 LEU A CA 1
ATOM 1413 C C . LEU A 1 176 ? 8.536 -18.762 -12.293 1.00 86.25 176 LEU A C 1
ATOM 1415 O O . LEU A 1 176 ? 7.490 -19.406 -12.271 1.00 86.25 176 LEU A O 1
ATOM 1419 N N . ASP A 1 177 ? 9.409 -18.716 -11.297 1.00 86.38 177 ASP A N 1
ATOM 1420 C CA . ASP A 1 177 ? 9.130 -19.343 -10.017 1.00 86.38 177 ASP A CA 1
ATOM 1421 C C . ASP A 1 177 ? 7.910 -18.673 -9.351 1.00 86.38 177 ASP A C 1
ATOM 1423 O O . ASP A 1 177 ? 7.654 -17.476 -9.537 1.00 86.38 177 ASP A O 1
ATOM 1427 N N . GLY A 1 178 ? 7.109 -19.451 -8.623 1.00 84.19 178 GLY A N 1
ATOM 1428 C CA . GLY A 1 178 ? 5.904 -18.972 -7.944 1.00 84.19 178 GLY A CA 1
ATOM 1429 C C . GLY A 1 178 ? 6.177 -18.223 -6.636 1.00 84.19 178 GLY A C 1
ATOM 1430 O O . GLY A 1 178 ? 5.370 -17.382 -6.247 1.00 84.19 178 GLY A O 1
ATOM 1431 N N . SER A 1 179 ? 7.300 -18.492 -5.968 1.00 83.25 179 SER A N 1
ATOM 1432 C CA . SER A 1 179 ? 7.588 -18.008 -4.611 1.00 83.25 179 SER A CA 1
ATOM 1433 C C . SER A 1 179 ? 9.026 -17.531 -4.400 1.00 83.25 179 SER A C 1
ATOM 1435 O O . SER A 1 179 ? 9.278 -16.793 -3.447 1.00 83.25 179 SER A O 1
ATOM 1437 N N . LEU A 1 180 ? 9.969 -17.895 -5.272 1.00 84.31 180 LEU A N 1
ATOM 1438 C CA . LEU A 1 180 ? 11.372 -17.529 -5.126 1.00 84.31 180 LEU A CA 1
ATOM 1439 C C . LEU A 1 180 ? 11.678 -16.166 -5.764 1.00 84.31 180 LEU A C 1
ATOM 1441 O O . LEU A 1 180 ? 11.385 -15.933 -6.947 1.00 84.31 180 LEU A O 1
ATOM 1445 N N . PRO A 1 181 ? 12.333 -15.259 -5.017 1.00 84.31 181 PRO A N 1
ATOM 1446 C CA . PRO A 1 181 ? 12.762 -13.984 -5.561 1.00 84.31 181 PRO A CA 1
ATOM 1447 C C . PRO A 1 181 ? 13.881 -14.169 -6.592 1.00 84.31 181 PRO A C 1
ATOM 1449 O O . PRO A 1 181 ? 14.616 -15.165 -6.601 1.00 84.31 181 PRO A O 1
ATOM 1452 N N . MET A 1 182 ? 14.021 -13.176 -7.469 1.00 83.38 182 MET A N 1
ATOM 1453 C CA . MET A 1 182 ? 15.158 -13.062 -8.381 1.00 83.38 182 MET A CA 1
ATOM 1454 C C . MET A 1 182 ? 16.475 -13.139 -7.593 1.00 83.38 182 MET A C 1
ATOM 1456 O O . MET A 1 182 ? 16.578 -12.630 -6.483 1.00 83.38 182 MET A O 1
ATOM 1460 N N . THR A 1 183 ? 17.490 -13.801 -8.143 1.00 80.44 183 THR A N 1
ATOM 1461 C CA . THR A 1 183 ? 18.803 -13.879 -7.489 1.00 80.44 183 THR A CA 1
ATOM 1462 C C . THR A 1 183 ? 19.631 -12.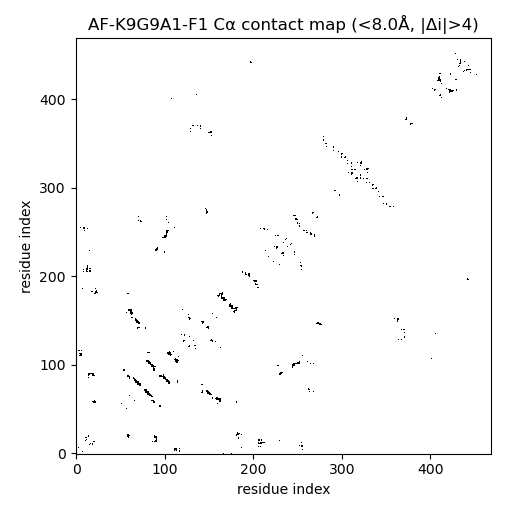633 -7.781 1.00 80.44 183 THR A C 1
ATOM 1464 O O . THR A 1 183 ? 19.463 -11.991 -8.821 1.00 80.44 183 THR A O 1
ATOM 1467 N N . TYR A 1 184 ? 20.570 -12.319 -6.887 1.00 79.06 184 TYR A N 1
ATOM 1468 C CA . TYR A 1 184 ? 21.501 -11.205 -7.090 1.00 79.06 184 TYR A CA 1
ATOM 1469 C C . TYR A 1 184 ? 22.343 -11.355 -8.360 1.00 79.06 184 TYR A C 1
ATOM 1471 O O . TYR A 1 184 ? 22.564 -10.387 -9.083 1.00 79.06 184 TYR A O 1
ATOM 1479 N N . ASP A 1 185 ? 22.797 -12.568 -8.670 1.00 78.25 185 ASP A N 1
ATOM 1480 C CA . ASP A 1 185 ? 23.607 -12.791 -9.868 1.00 78.25 185 ASP A CA 1
ATOM 1481 C C . ASP A 1 185 ? 22.806 -12.550 -11.145 1.00 78.25 185 ASP A C 1
ATOM 1483 O O . ASP A 1 185 ? 23.301 -11.900 -12.068 1.00 78.25 185 ASP A O 1
ATOM 1487 N N . LEU A 1 186 ? 21.542 -12.988 -11.168 1.00 79.44 186 LEU A N 1
ATOM 1488 C CA . LEU A 1 186 ? 20.657 -12.761 -12.303 1.00 79.44 186 LEU A CA 1
ATOM 1489 C C . LEU A 1 186 ? 20.368 -11.267 -12.484 1.00 79.44 186 LEU A C 1
ATOM 1491 O O . LEU A 1 186 ? 20.434 -10.763 -13.604 1.00 79.44 186 LEU A O 1
ATOM 1495 N N . SER A 1 187 ? 20.103 -10.534 -11.398 1.00 81.50 187 SER A N 1
ATOM 1496 C CA . SER A 1 187 ? 19.878 -9.087 -11.475 1.00 81.50 187 SER A CA 1
ATOM 1497 C C . SER A 1 187 ? 21.133 -8.323 -11.884 1.00 81.50 187 SER A C 1
ATOM 1499 O O . SER A 1 187 ? 21.050 -7.389 -12.681 1.00 81.50 187 SER A O 1
ATOM 1501 N N . ARG A 1 188 ? 22.304 -8.725 -11.377 1.00 82.62 188 ARG A N 1
ATOM 1502 C CA . ARG A 1 188 ? 23.595 -8.122 -11.717 1.00 82.62 188 ARG A CA 1
ATOM 1503 C C . ARG A 1 188 ? 23.923 -8.345 -13.187 1.00 82.62 188 ARG A C 1
ATOM 1505 O O . ARG A 1 188 ? 24.373 -7.411 -13.849 1.00 82.62 188 ARG A O 1
ATOM 1512 N N . GLN A 1 189 ? 23.702 -9.555 -13.697 1.00 82.50 189 GLN A N 1
ATOM 1513 C CA . GLN A 1 189 ? 23.900 -9.862 -15.108 1.00 82.50 189 GLN A CA 1
ATOM 1514 C C . GLN A 1 189 ? 22.926 -9.071 -15.987 1.00 82.50 189 GLN A C 1
ATOM 1516 O O . GLN A 1 189 ? 23.367 -8.423 -16.934 1.00 82.50 189 GLN A O 1
ATOM 1521 N N . ALA A 1 190 ? 21.638 -9.044 -15.634 1.00 80.56 190 ALA A N 1
ATOM 1522 C CA . ALA A 1 190 ? 20.641 -8.259 -16.357 1.00 80.56 190 ALA A CA 1
ATOM 1523 C C . ALA A 1 190 ? 21.008 -6.769 -16.385 1.00 80.56 190 ALA A C 1
ATOM 1525 O O . ALA A 1 190 ? 20.960 -6.140 -17.437 1.00 80.56 190 ALA A O 1
ATOM 1526 N N . LEU A 1 191 ? 21.439 -6.204 -15.253 1.00 83.56 191 LEU A N 1
ATOM 1527 C CA . LEU A 1 191 ? 21.845 -4.804 -15.182 1.00 83.56 191 LEU A CA 1
ATOM 1528 C C . LEU A 1 191 ? 23.067 -4.519 -16.059 1.00 83.56 191 LEU A C 1
ATOM 1530 O O . LEU A 1 191 ? 23.090 -3.513 -16.759 1.00 83.56 191 LEU A O 1
ATOM 1534 N N . LYS A 1 192 ? 24.057 -5.414 -16.056 1.00 86.00 192 LYS A N 1
ATOM 1535 C CA . LYS A 1 192 ? 25.248 -5.317 -16.904 1.00 86.00 192 LYS A CA 1
ATOM 1536 C C . LYS A 1 192 ? 24.884 -5.296 -18.392 1.00 86.00 192 LYS A C 1
ATOM 1538 O O . LYS A 1 192 ? 25.367 -4.446 -19.136 1.00 86.00 192 LYS A O 1
ATOM 1543 N N . GLU A 1 193 ? 24.031 -6.222 -18.821 1.00 84.50 193 GLU A N 1
ATOM 1544 C CA . GLU A 1 193 ? 23.570 -6.320 -20.210 1.00 84.50 193 GLU A CA 1
ATOM 1545 C C . GLU A 1 193 ? 22.752 -5.090 -20.621 1.00 84.50 193 GLU A C 1
ATOM 1547 O O . GLU A 1 193 ? 23.018 -4.501 -21.669 1.00 84.50 193 GLU A O 1
ATOM 1552 N N . LEU A 1 194 ? 21.835 -4.638 -19.760 1.00 83.69 194 LEU A N 1
ATOM 1553 C CA . LEU A 1 194 ? 21.057 -3.419 -19.984 1.00 83.69 194 LEU A CA 1
ATOM 1554 C C . LEU A 1 194 ? 21.947 -2.172 -20.063 1.00 83.69 194 LEU A C 1
ATOM 1556 O O . LEU A 1 194 ? 21.702 -1.310 -20.901 1.00 83.69 194 LEU A O 1
ATOM 1560 N N . GLY A 1 195 ? 23.005 -2.084 -19.252 1.00 84.62 195 GLY A N 1
ATOM 1561 C CA . GLY A 1 195 ? 23.981 -0.996 -19.323 1.00 84.62 195 GLY A CA 1
ATOM 1562 C C . GLY A 1 195 ? 24.720 -0.947 -20.662 1.00 84.62 195 GLY A C 1
ATOM 1563 O O . GLY A 1 195 ? 24.793 0.103 -21.305 1.00 84.62 195 GLY A O 1
ATOM 1564 N N . ARG A 1 196 ? 25.201 -2.100 -21.140 1.00 85.81 196 ARG A N 1
ATOM 1565 C CA . ARG A 1 196 ? 25.840 -2.216 -22.464 1.00 85.81 196 ARG A CA 1
ATOM 1566 C C . ARG A 1 196 ? 24.887 -1.835 -23.591 1.00 85.81 196 ARG A C 1
ATOM 1568 O O . ARG A 1 196 ? 25.281 -1.149 -24.534 1.00 85.81 196 ARG A O 1
ATOM 1575 N N . ASP A 1 197 ? 23.627 -2.242 -23.482 1.00 82.31 197 ASP A N 1
ATOM 1576 C CA . ASP A 1 197 ? 22.586 -1.919 -24.460 1.00 82.31 197 ASP A CA 1
ATOM 1577 C C . ASP A 1 197 ? 22.213 -0.435 -24.439 1.00 82.31 197 ASP A C 1
ATOM 1579 O O . ASP A 1 197 ? 22.031 0.183 -25.493 1.00 82.31 197 ASP A O 1
ATOM 1583 N N . ALA A 1 198 ? 22.208 0.169 -23.251 1.00 81.12 198 ALA A N 1
ATOM 1584 C CA . ALA A 1 198 ? 22.062 1.603 -23.063 1.00 81.12 198 ALA A CA 1
ATOM 1585 C C . ALA A 1 198 ? 23.274 2.407 -23.571 1.00 81.12 198 ALA A C 1
ATOM 1587 O O . ALA A 1 198 ? 23.132 3.616 -23.766 1.00 81.12 198 ALA A O 1
ATOM 1588 N N . ARG A 1 199 ? 24.386 1.738 -23.919 1.00 86.06 199 ARG A N 1
ATOM 1589 C CA . ARG A 1 199 ? 25.656 2.312 -24.400 1.00 86.06 199 ARG A CA 1
ATOM 1590 C C . ARG A 1 199 ? 26.453 3.047 -23.324 1.00 86.06 199 ARG A C 1
ATOM 1592 O O . ARG A 1 199 ? 27.134 4.018 -23.635 1.00 86.06 199 ARG A O 1
ATOM 1599 N N . PHE A 1 200 ? 26.378 2.590 -22.075 1.00 81.81 200 PHE A N 1
ATOM 1600 C CA . PHE A 1 200 ? 27.349 3.032 -21.078 1.00 81.81 200 PHE A CA 1
ATOM 1601 C C . PHE A 1 200 ? 28.751 2.556 -21.468 1.00 81.81 200 PHE A C 1
ATOM 1603 O O . PHE A 1 200 ? 28.908 1.445 -21.976 1.00 81.81 200 PHE A O 1
ATOM 1610 N N . GLU A 1 201 ? 29.741 3.420 -21.242 1.00 86.44 201 GLU A N 1
ATOM 1611 C CA . GLU A 1 201 ? 31.161 3.124 -21.462 1.00 86.44 201 GLU A CA 1
ATOM 1612 C C . GLU A 1 201 ? 31.608 1.937 -20.601 1.00 86.44 201 GLU A C 1
ATOM 1614 O O . GLU A 1 201 ? 32.199 0.984 -21.106 1.00 86.44 201 GLU A O 1
ATOM 1619 N N . ASP A 1 202 ? 31.209 1.954 -19.328 1.00 86.88 202 ASP A N 1
ATOM 1620 C CA . ASP A 1 202 ? 31.511 0.912 -18.356 1.00 86.88 202 ASP A CA 1
ATOM 1621 C C . ASP A 1 202 ? 30.319 -0.007 -18.069 1.00 86.88 202 ASP A C 1
ATOM 1623 O O . ASP A 1 202 ? 29.143 0.369 -18.142 1.00 86.88 202 ASP A O 1
ATOM 1627 N N . ASP A 1 203 ? 30.639 -1.225 -17.630 1.00 86.31 203 ASP A N 1
ATOM 1628 C CA . ASP A 1 203 ? 29.659 -2.182 -17.130 1.00 86.31 203 ASP A CA 1
ATOM 1629 C C . ASP A 1 203 ? 28.922 -1.622 -15.898 1.00 86.31 203 ASP A C 1
ATOM 1631 O O . ASP A 1 203 ? 29.497 -1.417 -14.824 1.00 86.31 203 ASP A O 1
ATOM 1635 N N . THR A 1 204 ? 27.609 -1.416 -16.025 1.00 83.62 204 THR A N 1
ATOM 1636 C CA . THR A 1 204 ? 26.794 -0.894 -14.923 1.00 83.62 204 THR A CA 1
ATOM 1637 C C . THR A 1 204 ? 26.522 -1.962 -13.867 1.00 83.62 204 THR A C 1
ATOM 1639 O O . THR A 1 204 ? 26.082 -3.069 -14.181 1.00 83.62 204 THR A O 1
ATOM 1642 N N . GLY A 1 205 ? 26.718 -1.609 -12.594 1.00 82.50 205 GLY A N 1
ATOM 1643 C CA . GLY A 1 205 ? 26.409 -2.461 -11.444 1.00 82.50 205 GLY A CA 1
ATOM 1644 C C . GLY A 1 205 ? 25.507 -1.778 -10.415 1.00 82.50 205 GLY A C 1
ATOM 1645 O O . GLY A 1 205 ? 25.383 -0.554 -10.391 1.00 82.50 205 GLY A O 1
ATOM 1646 N N . HIS A 1 206 ? 24.914 -2.570 -9.513 1.00 81.44 206 HIS A N 1
ATOM 1647 C CA . HIS A 1 206 ? 24.031 -2.066 -8.450 1.00 81.44 206 HIS A CA 1
ATOM 1648 C C . HIS A 1 206 ? 24.718 -0.991 -7.583 1.00 81.44 206 HIS A C 1
ATOM 1650 O O . HIS A 1 206 ? 24.099 -0.003 -7.189 1.00 81.44 206 HIS A O 1
ATOM 1656 N N . TYR A 1 207 ? 26.023 -1.155 -7.323 1.00 80.25 207 TYR A N 1
ATOM 1657 C CA . TYR A 1 207 ? 26.821 -0.208 -6.539 1.00 80.25 207 TYR A CA 1
ATOM 1658 C C . TYR A 1 207 ? 26.916 1.179 -7.192 1.00 80.25 207 TYR A C 1
ATOM 1660 O O . TYR A 1 207 ? 26.918 2.182 -6.479 1.00 80.25 207 TYR A O 1
ATOM 1668 N N . ASN A 1 208 ? 26.950 1.251 -8.527 1.00 84.00 208 ASN A N 1
ATOM 1669 C CA . ASN A 1 208 ? 27.106 2.506 -9.265 1.00 84.00 208 ASN A CA 1
ATOM 1670 C C . ASN A 1 208 ? 25.900 3.420 -9.003 1.00 84.00 208 ASN A C 1
ATOM 1672 O O . ASN A 1 208 ? 26.073 4.558 -8.570 1.00 84.00 208 ASN A O 1
ATOM 1676 N N . PHE A 1 209 ? 24.680 2.887 -9.145 1.00 83.12 209 PHE A N 1
ATOM 1677 C CA . PHE A 1 209 ? 23.435 3.622 -8.879 1.00 83.12 209 PHE A CA 1
ATOM 1678 C C . PHE A 1 209 ? 23.262 3.972 -7.402 1.00 83.12 209 PHE A C 1
ATOM 1680 O O . PHE A 1 209 ? 22.795 5.064 -7.071 1.00 83.12 209 PHE A O 1
ATOM 1687 N N . ARG A 1 210 ? 23.693 3.088 -6.494 1.00 81.69 210 ARG A N 1
ATOM 1688 C CA . ARG A 1 210 ? 23.687 3.390 -5.059 1.00 81.69 210 ARG A CA 1
ATOM 1689 C C . ARG A 1 210 ? 24.609 4.561 -4.723 1.00 81.69 210 ARG A C 1
ATOM 1691 O O . ARG A 1 210 ? 24.207 5.444 -3.971 1.00 81.69 210 ARG A O 1
ATOM 1698 N N . ARG A 1 211 ? 25.826 4.583 -5.274 1.00 83.19 211 ARG A N 1
ATOM 1699 C CA . ARG A 1 211 ? 26.793 5.669 -5.054 1.00 83.19 211 ARG A CA 1
ATOM 1700 C C . ARG A 1 211 ? 26.305 6.982 -5.661 1.00 83.19 211 ARG A C 1
ATOM 1702 O O . ARG A 1 211 ? 26.394 8.010 -5.000 1.00 83.19 211 ARG A O 1
ATOM 1709 N N . TRP A 1 212 ? 25.756 6.928 -6.874 1.00 83.56 212 TRP A N 1
ATOM 1710 C CA . TRP A 1 212 ? 25.125 8.075 -7.527 1.00 83.56 212 TRP A CA 1
ATOM 1711 C C . TRP A 1 212 ? 24.042 8.694 -6.637 1.00 83.56 212 TRP A C 1
ATOM 1713 O O . TRP A 1 212 ? 24.135 9.857 -6.254 1.00 83.56 212 TRP A O 1
ATOM 1723 N N . THR A 1 213 ? 23.085 7.873 -6.205 1.00 84.81 213 THR A N 1
ATOM 1724 C CA . THR A 1 213 ? 21.977 8.306 -5.343 1.00 84.81 213 THR A CA 1
ATOM 1725 C C . THR A 1 213 ? 22.480 8.872 -4.021 1.00 84.81 213 THR A C 1
ATOM 1727 O O . THR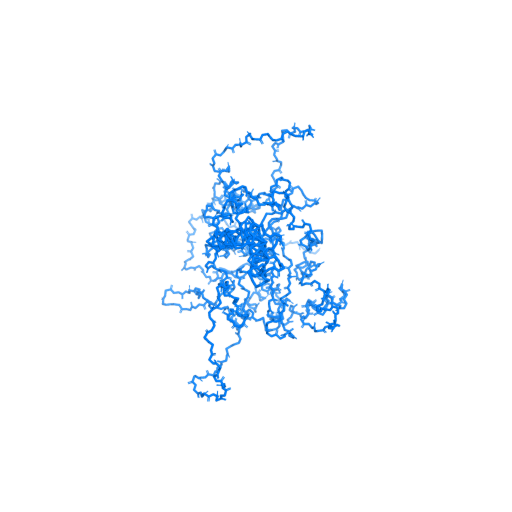 A 1 213 ? 21.996 9.904 -3.574 1.00 84.81 213 THR A O 1
ATOM 1730 N N . ALA A 1 214 ? 23.484 8.243 -3.401 1.00 83.00 214 ALA A N 1
ATOM 1731 C CA . ALA A 1 214 ? 24.074 8.742 -2.162 1.00 83.00 214 ALA A CA 1
ATOM 1732 C C . ALA A 1 214 ? 24.666 10.149 -2.322 1.00 83.00 214 ALA A C 1
ATOM 1734 O O . ALA A 1 214 ? 24.466 10.993 -1.451 1.00 83.00 214 ALA A O 1
ATOM 1735 N N . ASN A 1 215 ? 25.359 10.407 -3.434 1.00 84.94 215 ASN A N 1
ATOM 1736 C CA . ASN A 1 215 ? 25.948 11.712 -3.718 1.00 84.94 215 ASN A CA 1
ATOM 1737 C C . ASN A 1 215 ? 24.876 12.776 -3.967 1.00 84.94 215 ASN A C 1
ATOM 1739 O O . ASN A 1 215 ? 24.985 13.879 -3.436 1.00 84.94 215 ASN A O 1
ATOM 1743 N N . GLU A 1 216 ? 23.836 12.450 -4.731 1.00 85.75 216 GLU A N 1
ATOM 1744 C CA . GLU A 1 216 ? 22.764 13.401 -5.030 1.00 85.75 216 GLU A CA 1
ATOM 1745 C C . GLU A 1 216 ? 21.900 13.707 -3.806 1.00 85.75 216 GLU A C 1
ATOM 1747 O O . GLU A 1 216 ? 21.619 14.868 -3.510 1.00 85.75 216 GLU A O 1
ATOM 1752 N N . VAL A 1 217 ? 21.554 12.693 -3.016 1.00 83.62 217 VAL A N 1
ATOM 1753 C CA . VAL A 1 217 ? 20.842 12.879 -1.746 1.00 83.62 217 VAL A CA 1
ATOM 1754 C C . VAL A 1 217 ? 21.694 13.694 -0.769 1.00 83.62 217 VAL A C 1
ATOM 1756 O O . VAL A 1 217 ? 21.171 14.563 -0.085 1.00 83.62 217 VAL A O 1
ATOM 1759 N N . ASN A 1 218 ? 23.016 13.494 -0.730 1.00 84.00 218 ASN A N 1
ATOM 1760 C CA . ASN A 1 218 ? 23.904 14.287 0.124 1.00 84.00 218 ASN A CA 1
ATOM 1761 C C . ASN A 1 218 ? 23.920 15.785 -0.218 1.00 84.00 218 ASN A C 1
ATOM 1763 O O . ASN A 1 218 ? 24.170 16.596 0.668 1.00 84.00 218 ASN A O 1
ATOM 1767 N N . LYS A 1 219 ? 23.681 16.151 -1.480 1.00 83.62 219 LYS A N 1
ATOM 1768 C CA . LYS A 1 219 ? 23.607 17.555 -1.907 1.00 83.62 219 LYS A CA 1
ATOM 1769 C C . LYS A 1 219 ? 22.251 18.185 -1.598 1.00 83.62 219 LYS A C 1
ATOM 1771 O O . LYS A 1 219 ? 22.193 19.364 -1.271 1.00 83.62 219 LYS A O 1
ATOM 1776 N N . ASN A 1 220 ? 21.177 17.409 -1.734 1.00 80.38 220 ASN A N 1
ATOM 1777 C CA . ASN A 1 220 ? 19.819 17.948 -1.819 1.00 80.38 220 ASN A CA 1
ATOM 1778 C C . ASN A 1 220 ? 18.959 17.694 -0.564 1.00 80.38 220 ASN A C 1
ATOM 1780 O O . ASN A 1 220 ? 17.907 18.310 -0.413 1.00 80.38 220 ASN A O 1
ATOM 1784 N N . PHE A 1 221 ? 19.344 16.751 0.304 1.00 83.00 221 PHE A N 1
ATOM 1785 C CA . PHE A 1 221 ? 18.520 16.274 1.422 1.00 83.00 221 PHE A CA 1
ATOM 1786 C C . PHE A 1 221 ? 19.219 16.577 2.750 1.00 83.00 221 PHE A C 1
ATOM 1788 O O . PHE A 1 221 ? 20.450 16.619 2.830 1.00 83.00 221 PHE A O 1
ATOM 1795 N N . ILE A 1 222 ? 18.446 16.732 3.828 1.00 83.88 222 ILE A N 1
ATOM 1796 C CA . ILE A 1 222 ? 19.041 16.912 5.160 1.00 83.88 222 ILE A CA 1
ATOM 1797 C C . ILE A 1 222 ? 19.664 15.600 5.657 1.00 83.88 222 ILE A C 1
ATOM 1799 O O . ILE A 1 222 ? 19.268 14.508 5.244 1.00 83.88 222 ILE A O 1
ATOM 1803 N N . SER A 1 223 ? 20.620 15.686 6.591 1.00 79.56 223 SER A N 1
ATOM 1804 C CA . SER A 1 223 ? 21.390 14.518 7.059 1.00 79.56 223 SER A CA 1
ATOM 1805 C C . SER A 1 223 ? 20.507 13.347 7.516 1.00 79.56 223 SER A C 1
ATOM 1807 O O . SER A 1 223 ? 20.814 12.200 7.201 1.00 79.56 223 SER A O 1
ATOM 1809 N N . GLN A 1 224 ? 19.385 13.634 8.185 1.00 77.06 224 GLN A N 1
ATOM 1810 C CA . GLN A 1 224 ? 18.429 12.627 8.662 1.00 77.06 224 GLN A CA 1
ATOM 1811 C C . GLN A 1 224 ? 17.697 11.906 7.517 1.00 77.06 224 GLN A C 1
ATOM 1813 O O . GLN A 1 224 ? 17.561 10.682 7.534 1.00 77.06 224 GLN A O 1
ATOM 1818 N N . GLU A 1 225 ? 17.237 12.643 6.500 1.00 78.69 225 GLU A N 1
ATOM 1819 C CA . GLU A 1 225 ? 16.611 12.068 5.301 1.00 78.69 225 GLU A CA 1
ATOM 1820 C C . GLU A 1 225 ? 17.634 11.234 4.519 1.00 78.69 225 GLU A C 1
ATOM 1822 O O . GLU A 1 225 ? 17.348 10.104 4.126 1.00 78.69 225 GLU A O 1
ATOM 1827 N N . ARG A 1 226 ? 18.860 11.754 4.365 1.00 81.06 226 ARG A N 1
ATOM 1828 C CA . ARG A 1 226 ? 19.978 11.038 3.740 1.00 81.06 226 ARG A CA 1
ATOM 1829 C C . ARG A 1 226 ? 20.275 9.726 4.458 1.00 81.06 226 ARG A C 1
ATOM 1831 O O . ARG A 1 226 ? 20.378 8.697 3.799 1.00 81.06 226 ARG A O 1
ATOM 1838 N N . GLN A 1 227 ? 20.394 9.746 5.784 1.00 78.88 227 GLN A N 1
ATOM 1839 C CA . GLN A 1 227 ? 20.624 8.540 6.584 1.00 78.88 227 GLN A CA 1
ATOM 1840 C C . GLN A 1 227 ? 19.512 7.511 6.357 1.00 78.88 227 GLN A C 1
ATOM 1842 O O . GLN A 1 227 ? 19.811 6.349 6.082 1.00 78.88 227 GLN A O 1
ATOM 1847 N N . ARG A 1 228 ? 18.242 7.942 6.337 1.00 79.50 228 ARG A N 1
ATOM 1848 C CA . ARG A 1 228 ? 17.094 7.061 6.079 1.00 79.50 228 ARG A CA 1
ATOM 1849 C C . ARG A 1 228 ? 17.134 6.436 4.683 1.00 79.50 228 ARG A C 1
ATOM 1851 O O . ARG A 1 228 ? 17.058 5.214 4.574 1.00 79.50 228 ARG A O 1
ATOM 1858 N N . VAL A 1 229 ? 17.334 7.237 3.631 1.00 78.50 229 VAL A N 1
ATOM 1859 C CA . VAL A 1 229 ? 17.499 6.743 2.245 1.00 78.50 229 VAL A CA 1
ATOM 1860 C C . VAL A 1 229 ? 18.686 5.778 2.144 1.00 78.50 229 VAL A C 1
ATOM 1862 O O . VAL A 1 229 ? 18.648 4.781 1.413 1.00 78.50 229 VAL A O 1
ATOM 1865 N N . LEU A 1 230 ? 19.751 6.046 2.906 1.00 75.69 230 LEU A N 1
ATOM 1866 C CA . LEU A 1 230 ? 20.952 5.225 2.918 1.00 75.69 230 LEU A CA 1
ATOM 1867 C C . LEU A 1 230 ? 20.883 3.990 3.831 1.00 75.69 230 LEU A C 1
ATOM 1869 O O . LEU A 1 230 ? 21.809 3.176 3.784 1.00 75.69 230 LEU A O 1
ATOM 1873 N N . GLY A 1 231 ? 19.796 3.801 4.584 1.00 71.44 231 GLY A N 1
ATOM 1874 C CA . GLY A 1 231 ? 19.661 2.708 5.552 1.00 71.44 231 GLY A CA 1
ATOM 1875 C C . GLY A 1 231 ? 20.615 2.826 6.748 1.00 71.44 231 GLY A C 1
ATOM 1876 O O . GLY A 1 231 ? 20.882 1.837 7.421 1.00 71.44 231 GLY A O 1
ATOM 1877 N N . GLN A 1 232 ? 21.144 4.023 7.001 1.00 72.38 232 GLN A N 1
ATOM 1878 C CA . GLN A 1 232 ? 22.046 4.327 8.109 1.00 72.38 232 GLN A CA 1
ATOM 1879 C C . GLN A 1 232 ? 21.244 4.711 9.357 1.00 72.38 232 GLN A C 1
ATOM 1881 O O . GLN A 1 232 ? 20.187 5.334 9.237 1.00 72.38 232 GLN A O 1
ATOM 1886 N N . SER A 1 233 ? 21.761 4.363 10.535 1.00 67.19 233 SER A N 1
ATOM 1887 C CA . SER A 1 233 ? 21.203 4.800 11.819 1.00 67.19 233 SER A CA 1
ATOM 1888 C C . SER A 1 233 ? 21.559 6.263 12.097 1.00 67.19 233 SER A C 1
ATOM 1890 O O . SER A 1 233 ? 22.692 6.688 11.848 1.00 67.19 233 SER A O 1
ATOM 1892 N N . GLY A 1 234 ? 20.592 7.021 12.604 1.00 64.75 234 GLY A N 1
ATOM 1893 C CA . GLY A 1 234 ? 20.715 8.412 13.025 1.00 64.75 234 GLY A CA 1
ATOM 1894 C C . GLY A 1 234 ? 20.565 8.581 14.539 1.00 64.75 234 GLY A C 1
ATOM 1895 O O . GLY A 1 234 ? 20.982 7.729 15.323 1.00 64.75 234 GLY A O 1
ATOM 1896 N N . ASP A 1 235 ? 19.987 9.711 14.956 1.00 63.47 235 ASP A N 1
ATOM 1897 C CA . ASP A 1 235 ? 19.600 9.948 16.352 1.00 63.47 235 ASP A CA 1
ATOM 1898 C C . ASP A 1 235 ? 18.470 8.989 16.739 1.00 63.47 235 ASP A C 1
ATOM 1900 O O . ASP A 1 235 ? 17.332 9.141 16.287 1.00 63.47 235 ASP A O 1
ATOM 1904 N N . ALA A 1 236 ? 18.796 8.015 17.589 1.00 63.62 236 ALA A N 1
ATOM 1905 C CA . ALA A 1 236 ? 17.903 6.926 17.954 1.00 63.62 236 ALA A CA 1
ATOM 1906 C C . ALA A 1 236 ? 16.555 7.401 18.522 1.00 63.62 236 ALA A C 1
ATOM 1908 O O . ALA A 1 236 ? 15.553 6.724 18.320 1.00 63.62 236 ALA A O 1
ATOM 1909 N N . VAL A 1 237 ? 16.478 8.544 19.213 1.00 62.59 237 VAL A N 1
ATOM 1910 C CA . VAL A 1 237 ? 15.204 8.986 19.808 1.00 62.59 237 VAL A CA 1
ATOM 1911 C C . VAL A 1 237 ? 14.303 9.610 18.747 1.00 62.59 237 VAL A C 1
ATOM 1913 O O . VAL A 1 237 ? 13.132 9.240 18.632 1.00 62.59 237 VAL A O 1
ATOM 1916 N N . PHE A 1 238 ? 14.835 10.534 17.942 1.00 59.91 238 PHE A N 1
ATOM 1917 C CA . PHE A 1 238 ? 14.044 11.175 16.891 1.00 59.91 238 PHE A CA 1
ATOM 1918 C C . PHE A 1 238 ? 13.667 10.186 15.781 1.00 59.91 238 PHE A C 1
ATOM 1920 O O . PHE A 1 238 ? 12.514 10.147 15.348 1.00 59.91 238 PHE A O 1
ATOM 1927 N N . GLU A 1 239 ? 14.617 9.349 15.364 1.00 67.06 239 GLU A N 1
ATOM 1928 C CA . GLU A 1 239 ? 14.419 8.331 14.334 1.00 67.06 239 GLU A CA 1
ATOM 1929 C C . GLU A 1 239 ? 13.337 7.312 14.715 1.00 67.06 239 GLU A C 1
ATOM 1931 O O . GLU A 1 239 ? 12.508 6.967 13.872 1.00 67.06 239 GLU A O 1
ATOM 1936 N N . ASN A 1 240 ? 13.321 6.849 15.970 1.00 67.38 240 ASN A N 1
ATOM 1937 C CA . ASN A 1 240 ? 12.401 5.794 16.400 1.00 67.38 240 ASN A CA 1
ATOM 1938 C C . ASN A 1 240 ? 10.980 6.300 16.683 1.00 67.38 240 ASN A C 1
ATOM 1940 O O . ASN A 1 240 ? 10.033 5.524 16.574 1.00 67.38 240 ASN A O 1
ATOM 1944 N N . HIS A 1 241 ? 10.813 7.570 17.070 1.00 65.62 241 HIS A N 1
ATOM 1945 C CA . HIS A 1 241 ? 9.517 8.079 17.539 1.00 65.62 241 HIS A CA 1
ATOM 1946 C C . HIS A 1 241 ? 8.854 9.102 16.614 1.00 65.62 241 HIS A C 1
ATOM 1948 O O . HIS A 1 241 ? 7.628 9.201 16.616 1.00 65.62 241 HIS A O 1
ATOM 1954 N N . TYR A 1 242 ? 9.629 9.864 15.840 1.00 69.81 242 TYR A N 1
ATOM 1955 C CA . TYR A 1 242 ? 9.113 11.024 15.104 1.00 69.81 242 TYR A CA 1
ATOM 1956 C C . TYR A 1 242 ? 9.411 10.981 13.607 1.00 69.81 242 TYR A C 1
ATOM 1958 O O . TYR A 1 242 ? 8.649 11.543 12.817 1.00 69.81 242 TYR A O 1
ATOM 1966 N N . GLN A 1 243 ? 10.496 10.325 13.189 1.00 74.38 243 GLN A N 1
ATOM 1967 C CA . GLN A 1 243 ? 10.842 10.261 11.776 1.00 74.38 243 GLN A CA 1
ATOM 1968 C C . GLN A 1 243 ? 9.860 9.362 11.014 1.00 74.38 243 GLN A C 1
ATOM 1970 O O . GLN A 1 243 ? 9.728 8.167 11.275 1.00 74.38 243 GLN A O 1
ATOM 1975 N N . SER A 1 244 ? 9.190 9.946 10.020 1.00 79.25 244 SER A N 1
ATOM 1976 C CA . SER A 1 244 ? 8.302 9.206 9.125 1.00 79.25 244 SER A CA 1
ATOM 1977 C C . SER A 1 244 ? 9.052 8.095 8.387 1.00 79.25 244 SER A C 1
ATOM 1979 O O . SER A 1 244 ? 10.166 8.288 7.898 1.00 79.25 244 SER A O 1
ATOM 1981 N N . GLN A 1 245 ? 8.397 6.945 8.226 1.00 82.88 245 GLN A N 1
ATOM 1982 C CA . GLN A 1 245 ? 8.865 5.884 7.332 1.00 82.88 245 GLN A CA 1
ATOM 1983 C C . GLN A 1 245 ? 8.798 6.300 5.853 1.00 82.88 245 GLN A C 1
ATOM 1985 O O . GLN A 1 245 ? 9.468 5.693 5.024 1.00 82.88 245 GLN A O 1
ATOM 1990 N N . PHE A 1 246 ? 7.984 7.303 5.507 1.00 86.75 246 PHE A N 1
ATOM 1991 C CA . PHE A 1 246 ? 7.815 7.803 4.144 1.00 86.75 246 PHE A CA 1
ATOM 1992 C C . PHE A 1 246 ? 8.846 8.883 3.814 1.00 86.75 246 PHE A C 1
ATOM 1994 O O . PHE A 1 246 ? 8.883 9.931 4.461 1.00 86.75 246 PHE A O 1
ATOM 2001 N N . ILE A 1 247 ? 9.647 8.642 2.775 1.00 86.19 247 ILE A N 1
ATOM 2002 C CA . ILE A 1 247 ? 10.572 9.633 2.226 1.00 86.19 247 ILE A CA 1
ATOM 2003 C C . ILE A 1 247 ? 9.768 10.637 1.403 1.00 86.19 247 ILE A C 1
ATOM 2005 O O . ILE A 1 247 ? 9.371 10.356 0.275 1.00 86.19 247 ILE A O 1
ATOM 2009 N N . ALA A 1 248 ? 9.538 11.821 1.970 1.00 85.56 248 ALA A N 1
ATOM 2010 C CA . ALA A 1 248 ? 8.785 12.907 1.342 1.00 85.56 248 ALA A CA 1
ATOM 2011 C C . ALA A 1 248 ? 9.606 13.681 0.291 1.00 85.56 248 ALA A C 1
ATOM 2013 O O . ALA A 1 248 ? 9.579 14.910 0.256 1.00 85.56 248 ALA A O 1
ATOM 2014 N N . ARG A 1 249 ? 10.359 12.958 -0.544 1.00 86.81 249 ARG A N 1
ATOM 2015 C CA . ARG A 1 249 ? 11.195 13.497 -1.621 1.00 86.81 249 ARG A CA 1
ATOM 2016 C C . ARG A 1 249 ? 11.065 12.638 -2.867 1.00 86.81 249 ARG A C 1
ATOM 2018 O O . ARG A 1 249 ? 10.995 11.412 -2.764 1.00 86.81 249 ARG A O 1
ATOM 2025 N N . ASP A 1 250 ? 11.081 13.278 -4.029 1.00 88.88 250 ASP A N 1
ATOM 2026 C CA . ASP A 1 250 ? 11.034 12.581 -5.307 1.00 88.88 250 ASP A CA 1
ATOM 2027 C C . ASP A 1 250 ? 12.387 11.928 -5.636 1.00 88.88 250 ASP A C 1
ATOM 2029 O O . ASP A 1 250 ? 13.277 12.517 -6.250 1.00 88.88 250 ASP A O 1
ATOM 2033 N N . LEU A 1 251 ? 12.574 10.682 -5.199 1.00 86.06 251 LEU A N 1
ATOM 2034 C CA . LEU A 1 251 ? 13.785 9.934 -5.533 1.00 86.06 251 LEU A CA 1
ATOM 2035 C C . LEU A 1 251 ? 13.795 9.481 -7.003 1.00 86.06 251 LEU A C 1
ATOM 2037 O O . LEU A 1 251 ? 14.868 9.251 -7.561 1.00 86.06 251 LEU A O 1
ATOM 2041 N N . GLN A 1 252 ? 12.623 9.370 -7.637 1.00 88.62 252 GLN A N 1
ATOM 2042 C CA . GLN A 1 252 ? 12.515 9.007 -9.046 1.00 88.62 252 GLN A CA 1
ATOM 2043 C C . GLN A 1 252 ? 13.125 10.101 -9.930 1.00 88.62 252 GLN A C 1
ATOM 2045 O O . GLN A 1 252 ? 13.929 9.779 -10.807 1.00 88.62 252 GLN A O 1
ATOM 2050 N N . HIS A 1 253 ? 12.849 11.372 -9.623 1.00 86.88 253 HIS A N 1
ATOM 2051 C CA . HIS A 1 253 ? 13.511 12.540 -10.217 1.00 86.88 253 HIS A CA 1
ATOM 2052 C C . HIS A 1 253 ? 15.041 12.436 -10.153 1.00 86.88 253 HIS A C 1
ATOM 2054 O O . HIS A 1 253 ? 15.717 12.548 -11.176 1.00 86.88 253 HIS A O 1
ATOM 2060 N N . VAL A 1 254 ? 15.587 12.159 -8.966 1.00 84.25 254 VAL A N 1
ATOM 2061 C CA . VAL A 1 254 ? 17.040 12.115 -8.726 1.00 84.25 254 VAL A CA 1
ATOM 2062 C C . VAL A 1 254 ? 17.723 10.974 -9.488 1.00 84.25 254 VAL A C 1
ATOM 2064 O O . VAL A 1 254 ? 18.814 11.141 -10.035 1.00 84.25 254 VAL A O 1
ATOM 2067 N N . VAL A 1 255 ? 17.105 9.791 -9.503 1.00 84.88 255 VAL A N 1
ATOM 2068 C CA . VAL A 1 255 ? 17.717 8.582 -10.076 1.00 84.88 255 VAL A CA 1
ATOM 2069 C C . VAL A 1 255 ? 17.571 8.537 -11.593 1.00 84.88 255 VAL A C 1
ATOM 2071 O O . VAL A 1 255 ? 18.505 8.121 -12.276 1.00 84.88 255 VAL A O 1
ATOM 2074 N N . LEU A 1 256 ? 16.417 8.950 -12.122 1.00 85.69 256 LEU A N 1
ATOM 2075 C CA . LEU A 1 256 ? 16.107 8.857 -13.550 1.00 85.69 256 LEU A CA 1
ATOM 2076 C C . LEU A 1 256 ? 16.326 10.173 -14.313 1.00 85.69 256 LEU A C 1
ATOM 2078 O O . LEU A 1 256 ? 16.163 10.185 -15.532 1.00 85.69 256 LEU A O 1
ATOM 2082 N N . LEU A 1 257 ? 16.689 11.264 -13.624 1.00 82.69 257 LEU A N 1
ATOM 2083 C CA . LEU A 1 257 ? 16.882 12.605 -14.200 1.00 82.69 257 LEU A CA 1
ATOM 2084 C C . LEU A 1 257 ? 15.641 13.097 -14.970 1.00 82.69 257 LEU A C 1
ATOM 2086 O O . LEU A 1 257 ? 15.727 13.626 -16.079 1.00 82.69 257 LEU A O 1
ATOM 2090 N N . ARG A 1 258 ? 14.461 12.878 -14.382 1.00 84.06 258 ARG A N 1
ATOM 2091 C CA . ARG A 1 258 ? 13.134 13.232 -14.929 1.00 84.06 258 ARG A CA 1
ATOM 2092 C C . ARG A 1 258 ? 12.564 14.442 -14.202 1.00 84.06 258 ARG A C 1
ATOM 2094 O O . ARG A 1 258 ? 13.037 14.701 -13.113 1.00 84.06 258 ARG A O 1
ATOM 2101 N N . PRO A 1 259 ? 11.574 15.188 -14.714 1.00 83.06 259 PRO A N 1
ATOM 2102 C CA . PRO A 1 259 ? 10.976 16.303 -13.969 1.00 83.06 259 PRO A CA 1
ATOM 2103 C C . PRO A 1 259 ? 10.427 15.882 -12.594 1.00 83.06 259 PRO A C 1
ATOM 2105 O O . PRO A 1 259 ? 9.781 14.843 -12.495 1.00 83.06 259 PRO A O 1
ATOM 2108 N N . SER A 1 260 ? 10.676 16.695 -11.560 1.00 86.00 260 SER A N 1
ATOM 2109 C CA . SER A 1 260 ? 10.203 16.431 -10.190 1.00 86.00 260 SER A CA 1
ATOM 2110 C C . SER A 1 260 ? 8.684 16.551 -10.072 1.00 86.00 260 SER A C 1
ATOM 2112 O O . SER A 1 260 ? 8.072 17.428 -10.684 1.00 86.00 260 SER A O 1
ATOM 2114 N N . GLN A 1 261 ? 8.090 15.696 -9.241 1.00 87.12 261 GLN A N 1
ATOM 2115 C CA . GLN A 1 261 ? 6.677 15.683 -8.871 1.00 87.12 261 GLN A CA 1
ATOM 2116 C C . GLN A 1 261 ? 6.479 15.940 -7.365 1.00 87.12 261 GLN A C 1
ATOM 2118 O O . GLN A 1 261 ? 5.652 15.303 -6.707 1.00 87.12 261 GLN A O 1
ATOM 2123 N N . ASP A 1 262 ? 7.222 16.894 -6.792 1.00 86.56 262 ASP A N 1
ATOM 2124 C CA . ASP A 1 262 ? 7.212 17.192 -5.347 1.00 86.56 262 ASP A CA 1
ATOM 2125 C C . ASP A 1 262 ? 5.812 17.472 -4.772 1.00 86.56 262 ASP A C 1
ATOM 2127 O O . ASP A 1 262 ? 5.518 17.102 -3.632 1.00 86.56 262 ASP A O 1
ATOM 2131 N N . GLY A 1 263 ? 4.919 18.089 -5.557 1.00 86.38 263 GLY A N 1
ATOM 2132 C CA . GLY A 1 263 ? 3.523 18.308 -5.166 1.00 86.38 263 GLY A CA 1
ATOM 2133 C C . GLY A 1 263 ? 2.773 16.995 -4.916 1.00 86.38 263 GLY A C 1
ATOM 2134 O O . GLY A 1 263 ? 2.138 16.834 -3.868 1.00 86.38 263 GLY A O 1
ATOM 2135 N N . LEU A 1 264 ? 2.915 16.030 -5.831 1.00 88.50 264 LEU A N 1
ATOM 2136 C CA . LEU A 1 264 ? 2.340 14.691 -5.698 1.00 88.50 264 LEU A CA 1
ATOM 2137 C C . LEU A 1 264 ? 2.977 13.924 -4.541 1.00 88.50 264 LEU A C 1
ATOM 2139 O O . LEU A 1 264 ? 2.253 13.332 -3.746 1.00 88.50 264 LEU A O 1
ATOM 2143 N N . VAL A 1 265 ? 4.305 13.976 -4.389 1.00 90.50 265 VAL A N 1
ATOM 2144 C CA . VAL A 1 265 ? 5.022 13.314 -3.284 1.00 90.50 265 VAL A CA 1
ATOM 2145 C C . VAL A 1 265 ? 4.549 13.840 -1.929 1.00 90.50 265 VAL A C 1
ATOM 2147 O O . VAL A 1 265 ? 4.239 13.064 -1.019 1.00 90.50 265 VAL A O 1
ATOM 2150 N N . ARG A 1 266 ? 4.449 15.166 -1.783 1.00 88.38 266 ARG A N 1
ATOM 2151 C CA . ARG A 1 266 ? 3.983 15.807 -0.550 1.00 88.38 266 ARG A CA 1
ATOM 2152 C C . ARG A 1 266 ? 2.551 15.398 -0.224 1.00 88.38 266 ARG A C 1
ATOM 2154 O O . ARG A 1 266 ? 2.242 15.110 0.932 1.00 88.38 266 ARG A O 1
ATOM 2161 N N . PHE A 1 267 ? 1.682 15.354 -1.230 1.00 87.94 267 PHE A N 1
ATOM 2162 C CA . PHE A 1 267 ? 0.309 14.902 -1.050 1.00 87.94 267 PHE A CA 1
ATOM 2163 C C . PHE A 1 267 ? 0.234 13.408 -0.711 1.00 87.94 267 PHE A C 1
ATOM 2165 O O . PHE A 1 267 ? -0.502 13.018 0.194 1.00 87.94 267 PHE A O 1
ATOM 2172 N N . ALA A 1 268 ? 1.058 12.578 -1.351 1.00 89.62 268 ALA A N 1
ATOM 2173 C CA . ALA A 1 268 ? 1.155 11.148 -1.085 1.00 89.62 268 ALA A CA 1
ATOM 2174 C C . ALA A 1 268 ? 1.538 10.846 0.378 1.00 89.62 268 ALA A C 1
ATOM 2176 O O . ALA A 1 268 ? 0.994 9.923 0.995 1.00 89.62 268 ALA A O 1
ATOM 2177 N N . GLY A 1 269 ? 2.440 11.654 0.942 1.00 86.75 269 GLY A N 1
ATOM 2178 C CA . GLY A 1 269 ? 2.871 11.578 2.340 1.00 86.75 269 GLY A CA 1
ATOM 2179 C C . GLY A 1 269 ? 1.928 12.242 3.350 1.00 86.75 269 GLY A C 1
ATOM 2180 O O . GLY A 1 269 ? 2.135 12.104 4.555 1.00 86.75 269 GLY A O 1
ATOM 2181 N N . SER A 1 270 ? 0.899 12.959 2.895 1.00 86.44 270 SER A N 1
ATOM 2182 C CA . SER A 1 270 ? -0.024 13.694 3.763 1.00 86.44 270 SER A CA 1
ATOM 2183 C C . SER A 1 270 ? -0.971 12.764 4.525 1.00 86.44 270 SER A C 1
ATOM 2185 O O . SER A 1 270 ? -1.536 11.825 3.962 1.00 86.44 270 SER A O 1
ATOM 2187 N N . MET A 1 271 ? -1.256 13.094 5.791 1.00 82.25 271 MET A N 1
ATOM 2188 C CA . MET A 1 271 ? -2.321 12.432 6.559 1.00 82.25 271 MET A CA 1
ATOM 2189 C C . MET A 1 271 ? -3.695 12.567 5.888 1.00 82.25 271 MET A C 1
ATOM 2191 O O . MET A 1 271 ? -4.523 11.663 5.994 1.00 82.25 271 MET A O 1
ATOM 2195 N N . LEU A 1 272 ? -3.930 13.668 5.162 1.00 82.88 272 LEU A N 1
ATOM 2196 C CA . LEU A 1 272 ? -5.198 13.920 4.475 1.00 82.88 272 LEU A CA 1
ATOM 2197 C C . LEU A 1 272 ? -5.438 12.966 3.304 1.00 82.88 272 LEU A C 1
ATOM 2199 O O . LEU A 1 272 ? -6.592 12.780 2.931 1.00 82.88 272 LEU A O 1
ATOM 2203 N N . ARG A 1 273 ? -4.394 12.312 2.769 1.00 86.06 273 ARG A N 1
ATOM 2204 C CA . ARG A 1 273 ? -4.548 11.320 1.698 1.00 86.06 273 ARG A CA 1
ATOM 2205 C C . ARG A 1 273 ? -5.523 10.227 2.100 1.00 86.06 273 ARG A C 1
ATOM 2207 O O . ARG A 1 273 ? -6.392 9.888 1.325 1.00 86.06 273 ARG A O 1
ATOM 2214 N N . LYS A 1 274 ? -5.407 9.683 3.312 1.00 82.75 274 LYS A N 1
ATOM 2215 C CA . LYS A 1 274 ? -6.218 8.536 3.763 1.00 82.75 274 LYS A CA 1
ATOM 2216 C C . LYS A 1 274 ? -7.575 8.940 4.349 1.00 82.75 274 LYS A C 1
ATOM 2218 O O . LYS A 1 274 ? -8.224 8.127 5.006 1.00 82.75 274 LYS A O 1
ATOM 2223 N N . ARG A 1 275 ? -7.993 10.195 4.163 1.00 84.75 275 ARG A N 1
ATOM 2224 C CA . ARG A 1 275 ? -9.290 10.683 4.626 1.00 84.75 275 ARG A CA 1
ATOM 2225 C C . ARG A 1 275 ? -10.356 10.350 3.588 1.00 84.75 275 ARG A C 1
ATOM 2227 O O . ARG A 1 275 ? -10.284 10.814 2.458 1.00 84.75 275 ARG A O 1
ATOM 2234 N N . ASP A 1 276 ? -11.367 9.615 4.025 1.00 83.69 276 ASP A N 1
ATOM 2235 C CA . ASP A 1 276 ? -12.606 9.395 3.286 1.00 83.69 276 ASP A CA 1
ATOM 2236 C C . ASP A 1 276 ? -13.773 9.856 4.164 1.00 83.69 276 ASP A C 1
ATOM 2238 O O . ASP A 1 276 ? -13.901 9.423 5.314 1.00 83.69 276 ASP A O 1
ATOM 2242 N N . LEU A 1 277 ? -14.573 10.784 3.639 1.00 82.75 277 LEU A N 1
ATOM 2243 C CA . LEU A 1 277 ? -15.737 11.340 4.330 1.00 82.75 277 LEU A CA 1
ATOM 2244 C C . LEU A 1 277 ? -16.926 10.373 4.344 1.00 82.75 277 LEU A C 1
ATOM 2246 O O . LEU A 1 277 ? -17.774 10.494 5.222 1.00 82.75 277 LEU A O 1
ATOM 2250 N N . SER A 1 278 ? -16.961 9.406 3.427 1.00 82.12 278 SER A N 1
ATOM 2251 C CA . SER A 1 278 ? -17.996 8.371 3.356 1.00 82.12 278 SER A CA 1
ATOM 2252 C C . SER A 1 278 ? -17.719 7.186 4.288 1.00 82.12 278 SER A C 1
ATOM 2254 O O . SER A 1 278 ? -18.577 6.321 4.462 1.00 82.12 278 SER A O 1
ATOM 2256 N N . ALA A 1 279 ? -16.542 7.136 4.924 1.00 84.81 279 ALA A N 1
ATOM 2257 C CA . ALA A 1 279 ? -16.205 6.056 5.841 1.00 84.81 279 ALA A CA 1
ATOM 2258 C C . ALA A 1 279 ? -17.108 6.071 7.088 1.00 84.81 279 ALA A C 1
ATOM 2260 O O . ALA A 1 279 ? -17.284 7.128 7.701 1.00 84.81 279 ALA A O 1
ATOM 2261 N N . PRO A 1 280 ? -17.601 4.907 7.551 1.00 83.31 280 PRO A N 1
ATOM 2262 C CA . PRO A 1 280 ? -18.506 4.844 8.690 1.00 83.31 280 PRO A CA 1
ATOM 2263 C C . PRO A 1 280 ? -17.852 5.428 9.950 1.00 83.31 280 PRO A C 1
ATOM 2265 O O . PRO A 1 280 ? -16.750 5.025 10.356 1.00 83.31 280 PRO A O 1
ATOM 2268 N N . SER A 1 281 ? -18.541 6.392 10.566 1.00 82.25 281 SER A N 1
ATOM 2269 C CA . SER A 1 281 ? -18.176 6.977 11.860 1.00 82.25 281 SER A CA 1
ATOM 2270 C C . SER A 1 281 ? -18.779 6.199 13.022 1.00 82.25 281 SER A C 1
ATOM 2272 O O . SER A 1 281 ? -18.121 6.043 14.046 1.00 82.25 281 SER A O 1
ATOM 2274 N N . ASP A 1 282 ? -19.996 5.680 12.859 1.00 84.19 282 ASP A N 1
ATOM 2275 C CA . ASP A 1 282 ? -20.786 5.088 13.934 1.00 84.19 282 ASP A CA 1
ATOM 2276 C C . ASP A 1 282 ? -21.280 3.682 13.600 1.00 84.19 282 ASP A C 1
ATOM 2278 O O . ASP A 1 282 ? -21.276 3.229 12.454 1.00 84.19 282 ASP A O 1
ATOM 2282 N N . LEU A 1 283 ? -21.689 2.958 14.642 1.00 86.81 283 LEU A N 1
ATOM 2283 C CA . LEU A 1 283 ? -22.276 1.634 14.490 1.00 86.81 283 LEU A CA 1
ATOM 2284 C C . LEU A 1 283 ? -23.679 1.750 13.891 1.00 86.81 283 LEU A C 1
ATOM 2286 O O . LEU A 1 283 ? -24.532 2.460 14.428 1.00 86.81 283 LEU A O 1
ATOM 2290 N N . THR A 1 284 ? -23.931 0.985 12.830 1.00 89.38 284 THR A N 1
ATOM 2291 C CA . THR A 1 284 ? -25.266 0.827 12.248 1.00 89.38 284 THR A CA 1
ATOM 2292 C C . THR A 1 284 ? -26.210 0.126 13.230 1.00 89.38 284 THR A C 1
ATOM 2294 O O . THR A 1 284 ? -25.780 -0.579 14.149 1.00 89.38 284 THR A O 1
ATOM 2297 N N . GLU A 1 285 ? -27.520 0.246 13.015 1.00 89.12 285 GLU A N 1
ATOM 2298 C CA . GLU A 1 285 ? -28.512 -0.486 13.815 1.00 89.12 285 GLU A CA 1
ATOM 2299 C C . GLU A 1 285 ? -28.362 -2.010 13.692 1.00 89.12 285 GLU A C 1
ATOM 2301 O O . GLU A 1 285 ? -28.638 -2.750 14.637 1.00 89.12 285 GLU A O 1
ATOM 2306 N N . ALA A 1 286 ? -27.873 -2.506 12.551 1.00 90.12 286 ALA A N 1
ATOM 2307 C CA . ALA A 1 286 ? -27.530 -3.916 12.390 1.00 90.12 286 ALA A CA 1
ATOM 2308 C C . ALA A 1 286 ? -26.384 -4.329 13.331 1.00 90.12 286 ALA A C 1
ATOM 2310 O O . ALA A 1 286 ? -26.517 -5.316 14.055 1.00 90.12 286 ALA A O 1
ATOM 2311 N N . HIS A 1 287 ? -25.313 -3.532 13.409 1.00 89.62 287 HIS A N 1
ATOM 2312 C CA . HIS A 1 287 ? -24.202 -3.784 14.331 1.00 89.62 287 HIS A CA 1
ATOM 2313 C C . HIS A 1 287 ? -24.646 -3.736 15.796 1.00 89.62 287 HIS A C 1
ATOM 2315 O O . HIS A 1 287 ? -24.297 -4.615 16.582 1.00 89.62 287 HIS A O 1
ATOM 2321 N N . LYS A 1 288 ? -25.468 -2.746 16.170 1.00 90.25 288 LYS A N 1
ATOM 2322 C CA . LYS A 1 288 ? -26.015 -2.653 17.533 1.00 90.25 288 LYS A CA 1
ATOM 2323 C C . LYS A 1 288 ? -26.830 -3.897 17.885 1.00 90.25 288 LYS A C 1
ATOM 2325 O O . LYS A 1 288 ? -26.631 -4.466 18.958 1.00 90.25 288 LYS A O 1
ATOM 2330 N N . ARG A 1 289 ? -27.702 -4.360 16.979 1.00 91.06 289 ARG A N 1
ATOM 2331 C CA . ARG A 1 289 ? -28.478 -5.601 17.160 1.00 91.06 289 ARG A CA 1
ATOM 2332 C C . ARG A 1 289 ? -27.579 -6.825 17.336 1.00 91.06 289 ARG A C 1
ATOM 2334 O O . ARG A 1 289 ? -27.812 -7.586 18.272 1.00 91.06 289 ARG A O 1
ATOM 2341 N N . ALA A 1 290 ? -26.537 -6.972 16.519 1.00 91.12 290 ALA A N 1
ATOM 2342 C CA . ALA A 1 290 ? -25.578 -8.071 16.644 1.00 91.12 290 ALA A CA 1
ATOM 2343 C C . ALA A 1 290 ? -24.878 -8.073 18.017 1.00 91.12 290 ALA A C 1
ATOM 2345 O O . ALA A 1 290 ? -24.809 -9.107 18.678 1.00 91.12 290 ALA A O 1
ATOM 2346 N N . ILE A 1 291 ? -24.459 -6.903 18.513 1.00 90.81 291 ILE A N 1
ATOM 2347 C CA . ILE A 1 291 ? -23.872 -6.769 19.857 1.00 90.81 291 ILE A CA 1
ATOM 2348 C C . ILE A 1 291 ? -24.890 -7.154 20.940 1.00 90.81 291 ILE A C 1
ATOM 2350 O O . ILE A 1 291 ? -24.548 -7.848 21.895 1.00 90.81 291 ILE A O 1
ATOM 2354 N N . PHE A 1 292 ? -26.158 -6.750 20.809 1.00 88.38 292 PHE A N 1
ATOM 2355 C CA . PHE A 1 292 ? -27.195 -7.140 21.771 1.00 88.38 292 PHE A CA 1
ATOM 2356 C C . PHE A 1 292 ? -27.469 -8.647 21.806 1.00 88.38 292 PHE A C 1
ATOM 2358 O O . PHE A 1 292 ? -27.880 -9.145 22.857 1.00 88.38 292 PHE A O 1
ATOM 2365 N N . GLN A 1 293 ? -27.250 -9.340 20.689 1.00 91.44 293 GLN A N 1
ATOM 2366 C CA . GLN A 1 293 ? -27.415 -10.787 20.541 1.00 91.44 293 GLN A CA 1
ATOM 2367 C C . GLN A 1 293 ? -26.153 -11.586 20.896 1.00 91.44 293 GLN A C 1
ATOM 2369 O O . GLN A 1 293 ? -26.195 -12.814 20.880 1.00 91.44 293 GLN A O 1
ATOM 2374 N N . ASN A 1 294 ? -25.047 -10.925 21.256 1.00 92.44 294 ASN A N 1
ATOM 2375 C CA . ASN A 1 294 ? -23.820 -11.606 21.657 1.00 92.44 294 ASN A CA 1
ATOM 2376 C C . ASN A 1 294 ? -24.096 -12.578 22.832 1.00 92.44 294 ASN A C 1
ATOM 2378 O O . ASN A 1 294 ? -24.636 -12.142 23.859 1.00 92.44 294 ASN A O 1
ATOM 2382 N N . PRO A 1 295 ? -23.709 -13.866 22.727 1.00 94.94 295 PRO A N 1
ATOM 2383 C CA . PRO A 1 295 ? -24.015 -14.878 23.740 1.00 94.94 295 PRO A CA 1
ATOM 2384 C C . PRO A 1 295 ? -23.539 -14.513 25.153 1.00 94.94 295 PRO A C 1
ATOM 2386 O O . PRO A 1 295 ? -24.295 -14.667 26.113 1.00 94.94 295 PRO A O 1
ATOM 2389 N N . GLY A 1 296 ? -22.333 -13.949 25.288 1.00 93.44 296 GLY A N 1
ATOM 2390 C CA . GLY A 1 296 ? -21.794 -13.516 26.581 1.00 93.44 296 GLY A CA 1
ATOM 2391 C C . GLY A 1 296 ? -22.581 -12.346 27.179 1.00 93.44 296 GLY A C 1
ATOM 2392 O O . GLY A 1 296 ? -22.871 -12.325 28.375 1.00 93.44 296 GLY A O 1
ATOM 2393 N N . ILE A 1 297 ? -23.027 -11.401 26.344 1.00 92.69 297 ILE A N 1
ATOM 2394 C CA . ILE A 1 297 ? -23.897 -10.295 26.779 1.00 92.69 297 ILE A CA 1
ATOM 2395 C C . ILE A 1 297 ? -25.263 -10.825 27.228 1.00 92.69 297 ILE A C 1
ATOM 2397 O O . ILE A 1 297 ? -25.800 -10.354 28.234 1.00 92.69 297 ILE A O 1
ATOM 2401 N N . LEU A 1 298 ? -25.839 -11.791 26.510 1.00 94.38 298 LEU A N 1
ATOM 2402 C CA . LEU A 1 298 ? -27.104 -12.426 26.886 1.00 94.38 298 LEU A CA 1
ATOM 2403 C C . LEU A 1 298 ? -26.990 -13.175 28.219 1.00 94.38 298 LEU A C 1
ATOM 2405 O O . LEU A 1 298 ? -27.852 -13.000 29.085 1.00 94.38 298 LEU A O 1
ATOM 2409 N N . GLN A 1 299 ? -25.910 -13.931 28.417 1.00 95.69 299 GLN A N 1
ATOM 2410 C CA . GLN A 1 299 ? -25.640 -14.663 29.653 1.00 95.69 299 GLN A CA 1
ATOM 2411 C C . GLN A 1 299 ? -25.487 -13.720 30.852 1.00 95.69 299 GLN A C 1
ATOM 2413 O O . GLN A 1 299 ? -26.200 -13.874 31.841 1.00 95.69 299 GLN A O 1
ATOM 2418 N N . LEU A 1 300 ? -24.661 -12.675 30.740 1.00 93.94 300 LEU A N 1
ATOM 2419 C CA . LEU A 1 300 ? -24.485 -11.685 31.810 1.00 93.94 300 LEU A CA 1
ATOM 2420 C C . LEU A 1 300 ? -25.782 -10.917 32.115 1.00 93.94 300 LEU A C 1
ATOM 2422 O O . LEU A 1 300 ? -26.043 -10.549 33.260 1.00 93.94 300 LEU A O 1
ATOM 2426 N N . ARG A 1 301 ? -26.646 -10.681 31.114 1.00 94.62 301 ARG A N 1
ATOM 2427 C CA . ARG A 1 301 ? -27.986 -10.104 31.343 1.00 94.62 301 ARG A CA 1
ATOM 2428 C C . ARG A 1 301 ? -28.895 -11.053 32.114 1.00 94.62 301 ARG A C 1
ATOM 2430 O O . ARG A 1 301 ? -29.700 -10.569 32.913 1.00 94.62 301 ARG A O 1
ATOM 2437 N N . ARG A 1 302 ? -28.800 -12.358 31.852 1.00 95.06 302 ARG A N 1
ATOM 2438 C CA . ARG A 1 302 ? -29.547 -13.391 32.571 1.00 95.06 302 ARG A CA 1
ATOM 2439 C C . ARG A 1 302 ? -29.084 -13.472 34.023 1.00 95.06 302 ARG A C 1
ATOM 2441 O O . ARG A 1 302 ? -29.905 -13.255 34.907 1.00 95.06 302 ARG A O 1
ATOM 2448 N N . GLU A 1 303 ? -27.782 -13.626 34.251 1.00 95.25 303 GLU A N 1
ATOM 2449 C CA . GLU A 1 303 ? -27.191 -13.703 35.594 1.00 95.25 303 GLU A CA 1
ATOM 2450 C C . GLU A 1 303 ? -27.491 -12.440 36.410 1.00 95.25 303 GLU A C 1
ATOM 2452 O O . GLU A 1 303 ? -27.930 -12.515 37.555 1.00 95.25 303 GLU A O 1
ATOM 2457 N N . LYS A 1 304 ? -27.376 -11.251 35.800 1.00 94.75 304 LYS A N 1
ATOM 2458 C CA . LYS A 1 304 ? -27.769 -10.000 36.462 1.00 94.75 304 LYS A CA 1
ATOM 2459 C C . LYS A 1 304 ? -29.237 -10.022 36.901 1.00 94.75 304 LYS A C 1
ATOM 2461 O O . LYS A 1 304 ? -29.568 -9.496 37.961 1.00 94.75 304 LYS A O 1
ATOM 2466 N N . ARG A 1 305 ? -30.137 -10.566 36.074 1.00 94.56 305 ARG A N 1
ATOM 2467 C CA . ARG A 1 305 ? -31.573 -10.641 36.381 1.00 94.56 305 ARG A CA 1
ATOM 2468 C C . ARG A 1 305 ? -31.847 -11.623 37.515 1.00 94.56 305 ARG A C 1
ATOM 2470 O O . ARG A 1 305 ? -32.639 -11.288 38.389 1.00 94.56 305 ARG A O 1
ATOM 2477 N N . GLU A 1 306 ? -31.182 -12.771 37.500 1.00 95.12 306 GLU A N 1
ATOM 2478 C CA . GLU A 1 306 ? -31.269 -13.799 38.540 1.00 95.12 306 GLU A CA 1
ATOM 2479 C C . GLU A 1 306 ? -30.768 -13.250 39.885 1.00 95.12 306 GLU A C 1
ATOM 2481 O O . GLU A 1 306 ? -31.524 -13.263 40.852 1.00 95.12 306 GLU A O 1
ATOM 2486 N N . LEU A 1 307 ? -29.601 -12.596 39.918 1.00 93.19 307 LEU A N 1
ATOM 2487 C CA . LEU A 1 307 ? -29.079 -11.933 41.124 1.00 93.19 307 LEU A CA 1
ATOM 2488 C C . LEU A 1 307 ? -30.009 -10.822 41.639 1.00 93.19 307 LEU A C 1
ATOM 2490 O O . LEU A 1 307 ? -30.200 -10.667 42.842 1.00 93.19 307 LEU A O 1
ATOM 2494 N N . MET A 1 308 ? -30.623 -10.037 40.745 1.00 92.06 308 MET A N 1
ATOM 2495 C CA . MET A 1 308 ? -31.619 -9.036 41.152 1.00 92.06 308 MET A CA 1
ATOM 2496 C C . MET A 1 308 ? -32.888 -9.666 41.738 1.00 92.06 308 MET A C 1
ATOM 2498 O O . MET A 1 308 ? -33.503 -9.059 42.613 1.00 92.06 308 MET A O 1
ATOM 2502 N N . ALA A 1 309 ? -33.319 -10.823 41.235 1.00 93.56 309 ALA A N 1
ATOM 2503 C CA . ALA A 1 309 ? -34.471 -11.541 41.772 1.00 93.56 309 ALA A CA 1
ATOM 2504 C C . ALA A 1 309 ? -34.146 -12.144 43.146 1.00 93.56 309 ALA A C 1
ATOM 2506 O O . ALA A 1 309 ? -34.916 -11.954 44.084 1.00 93.56 309 ALA A O 1
ATOM 2507 N N . GLU A 1 310 ? -32.974 -12.761 43.286 1.00 92.94 310 GLU A N 1
ATOM 2508 C CA . GLU A 1 310 ? -32.480 -13.325 44.543 1.00 92.94 310 GLU A CA 1
ATOM 2509 C C . GLU A 1 310 ? -32.365 -12.250 45.632 1.00 92.94 310 GLU A C 1
ATOM 2511 O O . GLU A 1 310 ? -32.975 -12.385 46.689 1.00 92.94 310 GLU A O 1
ATOM 2516 N N . MET A 1 311 ? -31.711 -11.116 45.342 1.00 92.38 311 MET A N 1
ATOM 2517 C CA . MET A 1 311 ? -31.603 -9.989 46.281 1.00 92.38 311 MET A CA 1
ATOM 2518 C C . MET A 1 311 ? -32.970 -9.454 46.736 1.00 92.38 311 MET A C 1
ATOM 2520 O O . MET A 1 311 ? -33.134 -9.092 47.901 1.00 92.38 311 MET A O 1
ATOM 2524 N N . ARG A 1 312 ? -33.966 -9.404 45.839 1.00 92.50 312 ARG A N 1
ATOM 2525 C CA . ARG A 1 312 ? -35.337 -9.006 46.203 1.00 92.50 312 ARG A CA 1
ATOM 2526 C C . ARG A 1 312 ? -36.029 -10.055 47.068 1.00 92.50 312 ARG A C 1
ATOM 2528 O O . ARG A 1 312 ? -36.765 -9.675 47.968 1.00 92.50 312 ARG A O 1
ATOM 2535 N N . SER A 1 313 ? -35.777 -11.340 46.827 1.00 92.56 313 SER A N 1
ATOM 2536 C CA . SER A 1 313 ? -36.336 -12.426 47.633 1.00 92.56 313 SER A CA 1
ATOM 2537 C C . SER A 1 313 ? -35.799 -12.422 49.064 1.00 92.56 313 SER A C 1
ATOM 2539 O O . SER A 1 313 ? -36.563 -12.672 49.989 1.00 92.56 313 SER A O 1
ATOM 2541 N N . VAL A 1 314 ? -34.504 -12.148 49.257 1.00 90.56 314 VAL A N 1
ATOM 2542 C CA . VAL A 1 314 ? -33.861 -12.253 50.582 1.00 90.56 314 VAL A CA 1
ATOM 2543 C C . VAL A 1 314 ? -33.886 -10.955 51.392 1.00 90.56 314 VAL A C 1
ATOM 2545 O O . VAL A 1 314 ? -33.912 -11.008 52.616 1.00 90.56 314 VAL A O 1
ATOM 2548 N N . ALA A 1 315 ? -33.888 -9.786 50.741 1.00 85.56 315 ALA A N 1
ATOM 2549 C CA . ALA A 1 315 ? -33.796 -8.483 51.416 1.00 85.56 315 ALA A CA 1
ATOM 2550 C C . ALA A 1 315 ? -34.952 -7.517 51.082 1.00 85.56 315 ALA A C 1
ATOM 2552 O O . ALA A 1 315 ? -34.938 -6.354 51.503 1.00 85.56 315 ALA A O 1
ATOM 2553 N N . GLY A 1 316 ? -35.931 -7.954 50.279 1.00 85.56 316 GLY A N 1
ATOM 2554 C CA . GLY A 1 316 ? -37.049 -7.150 49.767 1.00 85.56 316 GLY A CA 1
ATOM 2555 C C . GLY A 1 316 ? -36.638 -6.162 48.669 1.00 85.56 316 GLY A C 1
ATOM 2556 O O . GLY A 1 316 ? -37.236 -6.110 47.594 1.00 85.56 316 GLY A O 1
ATOM 2557 N N . THR A 1 317 ? -35.569 -5.396 48.900 1.00 85.38 317 THR A N 1
ATOM 2558 C CA . THR A 1 317 ? -35.018 -4.429 47.943 1.00 85.38 317 THR A CA 1
ATOM 2559 C C . THR A 1 317 ? -33.532 -4.666 47.683 1.00 85.38 317 THR A C 1
ATOM 2561 O O . THR A 1 317 ? -32.785 -5.115 48.550 1.00 85.38 317 THR A O 1
ATOM 2564 N N . ILE A 1 318 ? -33.069 -4.288 46.485 1.00 82.69 318 ILE A N 1
ATOM 2565 C CA . ILE A 1 318 ? -31.645 -4.373 46.105 1.00 82.69 318 ILE A CA 1
ATOM 2566 C C . ILE A 1 318 ? -30.772 -3.500 47.023 1.00 82.69 318 ILE A C 1
ATOM 2568 O O . ILE A 1 318 ? -29.619 -3.832 47.281 1.00 82.69 318 ILE A O 1
ATOM 2572 N N . LYS A 1 319 ? -31.314 -2.382 47.526 1.00 85.25 319 LYS A N 1
ATOM 2573 C CA . LYS A 1 319 ? -30.581 -1.463 48.403 1.00 85.25 319 LYS A CA 1
ATOM 2574 C C . LYS A 1 319 ? -30.311 -2.097 49.768 1.00 85.25 319 LYS A C 1
ATOM 2576 O O . LYS A 1 319 ? -29.181 -2.021 50.228 1.00 85.25 319 LYS A O 1
ATOM 2581 N N . ASN A 1 320 ? -31.298 -2.781 50.348 1.00 85.19 320 ASN A N 1
ATOM 2582 C CA . ASN A 1 320 ? -31.133 -3.498 51.616 1.00 85.19 320 ASN A CA 1
ATOM 2583 C C . ASN A 1 320 ? -30.142 -4.664 51.485 1.00 85.19 320 ASN A C 1
ATOM 2585 O O . ASN A 1 320 ? -29.334 -4.890 52.381 1.00 85.19 320 ASN A O 1
ATOM 2589 N N . ALA A 1 321 ? -30.132 -5.353 50.336 1.00 83.62 321 ALA A N 1
ATOM 2590 C CA . ALA A 1 321 ? -29.190 -6.442 50.077 1.00 83.62 321 ALA A CA 1
ATOM 2591 C C . ALA A 1 321 ? -27.714 -6.009 50.162 1.00 83.62 321 ALA A C 1
ATOM 2593 O O . ALA A 1 321 ? -26.860 -6.850 50.417 1.00 83.62 321 ALA A O 1
ATOM 2594 N N . ARG A 1 322 ? -27.404 -4.714 49.998 1.00 87.88 322 ARG A N 1
ATOM 2595 C CA . ARG A 1 322 ? -26.044 -4.183 50.173 1.00 87.88 322 ARG A CA 1
ATOM 2596 C C . ARG A 1 322 ? -25.509 -4.407 51.587 1.00 87.88 322 ARG A C 1
ATOM 2598 O O . ARG A 1 322 ? -24.343 -4.765 51.726 1.00 87.88 322 ARG A O 1
ATOM 2605 N N . ASP A 1 323 ? -26.357 -4.206 52.590 1.00 86.50 323 ASP A N 1
ATOM 2606 C CA . ASP A 1 323 ? -25.965 -4.256 53.998 1.00 86.50 323 ASP A CA 1
ATOM 2607 C C . ASP A 1 323 ? -26.222 -5.652 54.586 1.00 86.50 323 ASP A C 1
ATOM 2609 O O . ASP A 1 323 ? -25.405 -6.168 55.343 1.00 86.50 323 ASP A O 1
ATOM 2613 N N . THR A 1 324 ? -27.324 -6.303 54.193 1.00 86.81 324 THR A N 1
ATOM 2614 C CA . THR A 1 324 ? -27.720 -7.621 54.721 1.00 86.81 324 THR A CA 1
ATOM 2615 C C . THR A 1 324 ? -27.027 -8.793 54.011 1.00 86.81 324 THR A C 1
ATOM 2617 O O . THR A 1 324 ? -26.745 -9.809 54.639 1.00 86.81 324 THR A O 1
ATOM 2620 N N . PHE A 1 325 ? -26.722 -8.664 52.711 1.00 90.50 325 PHE A N 1
ATOM 2621 C CA . PHE A 1 325 ? -26.101 -9.715 51.886 1.00 90.50 325 PHE A CA 1
ATOM 2622 C C . PHE A 1 325 ? -24.982 -9.152 50.982 1.00 90.50 325 PHE A C 1
ATOM 2624 O O . PHE A 1 325 ? -25.081 -9.194 49.748 1.00 90.50 325 PHE A O 1
ATOM 2631 N N . PRO A 1 326 ? -23.876 -8.653 51.568 1.00 89.88 326 PRO A N 1
ATOM 2632 C CA . PRO A 1 326 ? -22.837 -7.926 50.834 1.00 89.88 326 PRO A CA 1
ATOM 2633 C C . PRO A 1 326 ? -22.186 -8.749 49.714 1.00 89.88 326 PRO A C 1
ATOM 2635 O O . PRO A 1 326 ? -21.843 -8.198 48.669 1.00 89.88 326 PRO A O 1
ATOM 2638 N N . HIS A 1 327 ? -22.074 -10.071 49.878 1.00 89.75 327 HIS A N 1
ATOM 2639 C CA . HIS A 1 327 ? -21.511 -10.962 48.860 1.00 89.75 327 HIS A CA 1
ATOM 2640 C C . HIS A 1 327 ? -22.381 -11.038 47.586 1.00 89.75 327 HIS A C 1
ATOM 2642 O O . HIS A 1 327 ? -21.849 -10.960 46.477 1.00 89.75 327 HIS A O 1
ATOM 2648 N N . LEU A 1 328 ? -23.714 -11.118 47.721 1.00 90.19 328 LEU A N 1
ATOM 2649 C CA . LEU A 1 328 ? -24.650 -11.102 46.587 1.00 90.19 328 LEU A CA 1
ATOM 2650 C C . LEU A 1 328 ? -24.635 -9.747 45.879 1.00 90.19 328 LEU A C 1
ATOM 2652 O O . LEU A 1 328 ? -24.573 -9.683 44.649 1.00 90.19 328 LEU A O 1
ATOM 2656 N N . PHE A 1 329 ? -24.629 -8.659 46.653 1.00 90.88 329 PHE A N 1
ATOM 2657 C CA . PHE A 1 329 ? -24.545 -7.309 46.104 1.00 90.88 329 PHE A CA 1
ATOM 2658 C C . PHE A 1 329 ? -23.230 -7.085 45.341 1.00 90.88 329 PHE A C 1
ATOM 2660 O O . PHE A 1 329 ? -23.236 -6.541 44.233 1.00 90.88 329 PHE A O 1
ATOM 2667 N N . GLN A 1 330 ? -22.105 -7.554 45.890 1.00 92.50 330 GLN A N 1
ATOM 2668 C CA . GLN A 1 330 ? -20.800 -7.478 45.238 1.00 92.50 330 GLN A CA 1
ATOM 2669 C C . GLN A 1 330 ? -20.786 -8.269 43.927 1.00 92.50 330 GLN A C 1
ATOM 2671 O O . GLN A 1 330 ? -20.337 -7.738 42.912 1.00 92.50 330 GLN A O 1
ATOM 2676 N N . ARG A 1 331 ? -21.342 -9.489 43.907 1.00 93.25 331 ARG A N 1
ATOM 2677 C CA . ARG A 1 331 ? -21.470 -10.284 42.677 1.00 93.25 331 ARG A CA 1
ATOM 2678 C C . ARG A 1 331 ? -22.330 -9.578 41.625 1.00 93.25 331 ARG A C 1
ATOM 2680 O O . ARG A 1 331 ? -21.928 -9.512 40.466 1.00 93.25 331 ARG A O 1
ATOM 2687 N N . HIS A 1 332 ? -23.459 -8.982 42.014 1.00 93.25 332 HIS A N 1
ATOM 2688 C CA . HIS A 1 332 ? -24.287 -8.179 41.107 1.00 93.25 332 HIS A CA 1
ATOM 2689 C C . HIS A 1 332 ? -23.518 -6.985 40.515 1.00 93.25 332 HIS A C 1
ATOM 2691 O O . HIS A 1 332 ? -23.610 -6.733 39.310 1.00 93.25 332 HIS A O 1
ATOM 2697 N N . GLU A 1 333 ? -22.748 -6.251 41.325 1.00 93.25 333 GLU A N 1
ATOM 2698 C CA . GLU A 1 333 ? -21.935 -5.137 40.823 1.00 93.25 333 GLU A CA 1
ATOM 2699 C C . GLU A 1 333 ? -20.797 -5.612 39.910 1.00 93.25 333 GLU A C 1
ATOM 2701 O O . GLU A 1 333 ? -20.530 -4.953 38.904 1.00 93.25 333 GLU A O 1
ATOM 2706 N N . THR A 1 334 ? -20.177 -6.762 40.187 1.00 95.12 334 THR A N 1
ATOM 2707 C CA . THR A 1 334 ? -19.193 -7.387 39.288 1.00 95.12 334 THR A CA 1
ATOM 2708 C C . THR A 1 334 ? -19.825 -7.728 37.940 1.00 95.12 334 THR A C 1
ATOM 2710 O O . THR A 1 334 ? -19.382 -7.207 36.921 1.00 95.12 334 THR A O 1
ATOM 2713 N N . VAL A 1 335 ? -20.942 -8.464 37.921 1.00 94.44 335 VAL A N 1
ATOM 2714 C CA . VAL A 1 335 ? -21.655 -8.826 36.678 1.00 94.44 335 VAL A CA 1
ATOM 2715 C C . VAL A 1 335 ? -22.095 -7.583 35.897 1.00 94.44 335 VAL A C 1
ATOM 2717 O O . VAL A 1 335 ? -22.019 -7.536 34.670 1.00 94.44 335 VAL A O 1
ATOM 2720 N N . LYS A 1 336 ? -22.540 -6.529 36.588 1.00 93.75 336 LYS A N 1
ATOM 2721 C CA . LYS A 1 336 ? -22.898 -5.246 35.969 1.00 93.75 336 LYS A CA 1
ATOM 2722 C C . LYS A 1 336 ? -21.686 -4.551 35.338 1.00 93.75 336 LYS A C 1
ATOM 2724 O O . LYS A 1 336 ? -21.827 -4.005 34.240 1.00 93.75 336 LYS A O 1
ATOM 2729 N N . LYS A 1 337 ? -20.526 -4.560 36.004 1.00 94.50 337 LYS A N 1
ATOM 2730 C CA . LYS A 1 337 ? -19.265 -4.032 35.459 1.00 94.50 337 LYS A CA 1
ATOM 2731 C C . LYS A 1 337 ? -18.809 -4.844 34.251 1.00 94.50 337 LYS A C 1
ATOM 2733 O O . LYS A 1 337 ? -18.512 -4.247 33.218 1.00 94.50 337 LYS A O 1
ATOM 2738 N N . ASP A 1 338 ? -18.843 -6.169 34.342 1.00 93.31 338 ASP A N 1
ATOM 2739 C CA . ASP A 1 338 ? -18.444 -7.077 33.265 1.00 93.31 338 ASP A CA 1
ATOM 2740 C C . ASP A 1 338 ? -19.349 -6.929 32.043 1.00 93.31 338 ASP A C 1
ATOM 2742 O O . ASP A 1 338 ? -18.860 -6.813 30.921 1.00 93.31 338 ASP A O 1
ATOM 2746 N N . LEU A 1 339 ? -20.663 -6.798 32.247 1.00 92.50 339 LEU A N 1
ATOM 2747 C CA . LEU A 1 339 ? -21.616 -6.505 31.176 1.00 92.50 339 LEU A CA 1
ATOM 2748 C C . LEU A 1 339 ? -21.304 -5.170 30.484 1.00 92.50 339 LEU A C 1
ATOM 2750 O O . LEU A 1 339 ? -21.377 -5.072 29.258 1.00 92.50 339 LEU A O 1
ATOM 2754 N N . GLY A 1 340 ? -20.980 -4.131 31.260 1.00 91.62 340 GLY A N 1
ATOM 2755 C CA . GLY A 1 340 ? -20.582 -2.828 30.727 1.00 91.62 340 GLY A CA 1
ATOM 2756 C C . GLY A 1 340 ? -19.280 -2.903 29.926 1.00 91.62 340 GLY A C 1
ATOM 2757 O O . GLY A 1 340 ? -19.207 -2.364 28.821 1.00 91.62 340 GLY A O 1
ATOM 2758 N N . LYS A 1 341 ? -18.281 -3.620 30.455 1.00 94.06 341 LYS A N 1
ATOM 2759 C CA . LYS A 1 341 ? -16.987 -3.848 29.806 1.00 94.06 341 LYS A CA 1
ATOM 2760 C C . LYS A 1 341 ? -17.156 -4.615 28.498 1.00 94.06 341 LYS A C 1
ATOM 2762 O O . LYS A 1 341 ? -16.708 -4.122 27.471 1.00 94.06 341 LYS A O 1
ATOM 2767 N N . LEU A 1 342 ? -17.862 -5.746 28.515 1.00 92.12 342 LEU A N 1
ATOM 2768 C CA . LEU A 1 342 ? -18.073 -6.582 27.333 1.00 92.12 342 LEU A CA 1
ATOM 2769 C C . LEU A 1 342 ? -18.802 -5.816 26.226 1.00 92.12 342 LEU A C 1
ATOM 2771 O O . LEU A 1 342 ? -18.360 -5.830 25.086 1.00 92.12 342 LEU A O 1
ATOM 2775 N N . ARG A 1 343 ? -19.854 -5.054 26.559 1.00 91.94 343 ARG A N 1
ATOM 2776 C CA . ARG A 1 343 ? -20.537 -4.180 25.587 1.00 91.94 343 ARG A CA 1
ATOM 2777 C C . ARG A 1 343 ? -19.599 -3.163 24.953 1.00 91.94 343 ARG A C 1
ATOM 2779 O O . ARG A 1 343 ? -19.664 -2.957 23.745 1.00 91.94 343 ARG A O 1
ATOM 2786 N N . LYS A 1 344 ? -18.756 -2.514 25.761 1.00 92.38 344 LYS A N 1
ATOM 2787 C CA . LYS A 1 344 ? -17.792 -1.525 25.273 1.00 92.38 344 LYS A CA 1
ATOM 2788 C C . LYS A 1 344 ? -16.757 -2.179 24.360 1.00 92.38 344 LYS A C 1
ATOM 2790 O O . LYS A 1 344 ? -16.512 -1.653 23.281 1.00 92.38 344 LYS A O 1
ATOM 2795 N N . THR A 1 345 ? -16.202 -3.320 24.761 1.00 93.00 345 THR A N 1
ATOM 2796 C CA . THR A 1 345 ? -15.231 -4.073 23.958 1.00 93.00 345 THR A CA 1
ATOM 2797 C C . THR A 1 345 ? -15.845 -4.528 22.637 1.00 93.00 345 THR A C 1
ATOM 2799 O O . THR A 1 345 ? -15.321 -4.169 21.589 1.00 93.00 345 THR A O 1
ATOM 2802 N N . SER A 1 346 ? -17.015 -5.177 22.659 1.00 91.50 346 SER A N 1
ATOM 2803 C CA . SER A 1 346 ? -17.698 -5.609 21.434 1.00 91.50 346 SER A CA 1
ATOM 2804 C C . SER A 1 346 ? -18.051 -4.437 20.515 1.00 91.50 346 SER A C 1
ATOM 2806 O O . SER A 1 346 ? -17.959 -4.564 19.297 1.00 91.50 346 SER A O 1
ATOM 2808 N N . ALA A 1 347 ? -18.430 -3.278 21.066 1.00 90.50 347 ALA A N 1
ATOM 2809 C CA . ALA A 1 347 ? -18.688 -2.079 20.271 1.00 90.50 347 ALA A CA 1
ATOM 2810 C C . ALA A 1 347 ? -17.419 -1.538 19.594 1.00 90.50 347 ALA A C 1
ATOM 2812 O O . ALA A 1 347 ? -17.478 -1.160 18.424 1.00 90.50 347 ALA A O 1
ATOM 2813 N N . ILE A 1 348 ? -16.286 -1.517 20.304 1.00 90.56 348 ILE A N 1
ATOM 2814 C CA . ILE A 1 348 ? -14.988 -1.103 19.754 1.00 90.56 348 ILE A CA 1
ATOM 2815 C C . ILE A 1 348 ? -14.552 -2.073 18.651 1.00 90.56 348 ILE A C 1
ATOM 2817 O O . ILE A 1 348 ? -14.303 -1.634 17.534 1.00 90.56 348 ILE A O 1
ATOM 2821 N N . GLU A 1 349 ? -14.553 -3.378 18.920 1.00 92.00 349 GLU A N 1
ATOM 2822 C CA . GLU A 1 349 ? -14.154 -4.414 17.956 1.00 92.00 349 GLU A CA 1
ATOM 2823 C C . GLU A 1 349 ? -15.028 -4.399 16.699 1.00 92.00 349 GLU A C 1
ATOM 2825 O O . GLU A 1 349 ? -14.516 -4.443 15.580 1.00 92.00 349 GLU A O 1
ATOM 2830 N N . THR A 1 350 ? -16.349 -4.270 16.862 1.00 92.19 350 THR A N 1
ATOM 2831 C CA . THR A 1 350 ? -17.279 -4.182 15.726 1.00 92.19 350 THR A CA 1
ATOM 2832 C C . THR A 1 350 ? -17.016 -2.922 14.906 1.00 92.19 350 THR A C 1
ATOM 2834 O O . THR A 1 350 ? -17.005 -2.975 13.678 1.00 92.19 350 THR A O 1
ATOM 2837 N N . ARG A 1 351 ? -16.767 -1.782 15.565 1.00 90.44 351 ARG A N 1
ATOM 2838 C CA . ARG A 1 351 ? -16.452 -0.515 14.889 1.00 90.44 351 ARG A CA 1
ATOM 2839 C C . ARG A 1 351 ? -15.135 -0.611 14.125 1.00 90.44 351 ARG A C 1
ATOM 2841 O O . ARG A 1 351 ? -15.064 -0.161 12.985 1.00 90.44 351 ARG A O 1
ATOM 2848 N N . GLU A 1 352 ? -14.103 -1.189 14.730 1.00 91.06 352 GLU A N 1
ATOM 2849 C CA . GLU A 1 352 ? -12.808 -1.393 14.082 1.00 91.06 352 GLU A CA 1
ATOM 2850 C C . GLU A 1 352 ? -12.908 -2.341 12.889 1.00 91.06 352 GLU A C 1
ATOM 2852 O O . GLU A 1 352 ? -12.348 -2.041 11.837 1.00 91.06 352 GLU A O 1
ATOM 2857 N N . THR A 1 353 ? -13.644 -3.444 13.029 1.00 91.50 353 THR A N 1
ATOM 2858 C CA . THR A 1 353 ? -13.848 -4.434 11.962 1.00 91.50 353 THR A CA 1
ATOM 2859 C C . THR A 1 353 ? -14.619 -3.820 10.800 1.00 91.50 353 THR A C 1
ATOM 2861 O O . THR A 1 353 ? -14.105 -3.784 9.690 1.00 91.50 353 THR A O 1
ATOM 2864 N N . ALA A 1 354 ? -15.771 -3.195 11.065 1.00 90.62 354 ALA A N 1
ATOM 2865 C CA . ALA A 1 354 ? -16.564 -2.530 10.032 1.00 90.62 354 ALA A CA 1
ATOM 2866 C C . ALA A 1 354 ? -15.771 -1.440 9.296 1.00 90.62 354 ALA A C 1
ATOM 2868 O O . ALA A 1 354 ? -15.892 -1.275 8.083 1.00 90.62 354 ALA A O 1
ATOM 2869 N N . ARG A 1 355 ? -14.926 -0.694 10.020 1.00 90.56 355 ARG A N 1
ATOM 2870 C CA . ARG A 1 355 ? -14.070 0.329 9.417 1.00 90.56 355 ARG A CA 1
ATOM 2871 C C . ARG A 1 355 ? -12.956 -0.290 8.566 1.00 90.56 355 ARG A C 1
ATOM 2873 O O . ARG A 1 355 ? -12.695 0.220 7.480 1.00 90.56 355 ARG A O 1
ATOM 2880 N N . LYS A 1 356 ? -12.313 -1.369 9.025 1.00 91.06 356 LYS A N 1
ATOM 2881 C CA . LYS A 1 356 ? -11.312 -2.117 8.239 1.00 91.06 356 LYS A CA 1
ATOM 2882 C C . LYS A 1 356 ? -11.933 -2.680 6.960 1.00 91.06 356 LYS A C 1
ATOM 2884 O O . LYS A 1 356 ? -11.379 -2.462 5.885 1.00 91.06 356 LYS A O 1
ATOM 2889 N N . ASP A 1 357 ? -13.097 -3.310 7.069 1.00 91.44 357 ASP A N 1
ATOM 2890 C CA . ASP A 1 357 ? -13.825 -3.885 5.936 1.00 91.44 357 ASP A CA 1
ATOM 2891 C C . ASP A 1 357 ? -14.206 -2.812 4.917 1.00 91.44 357 ASP A C 1
ATOM 2893 O O . ASP A 1 357 ? -13.974 -2.990 3.722 1.00 91.44 357 ASP A O 1
ATOM 2897 N N . TYR A 1 358 ? -14.697 -1.656 5.379 1.00 92.38 358 TYR A N 1
ATOM 2898 C CA . TYR A 1 358 ? -14.986 -0.519 4.507 1.00 92.38 358 TYR A CA 1
ATOM 2899 C C . TYR A 1 358 ? -13.752 -0.093 3.702 1.00 92.38 358 TYR A C 1
ATOM 2901 O O . TYR A 1 358 ? -13.803 -0.054 2.478 1.00 92.38 358 TYR A O 1
ATOM 2909 N N . PHE A 1 359 ? -12.618 0.186 4.354 1.00 90.56 359 PHE A N 1
ATOM 2910 C CA . PHE A 1 359 ? -11.430 0.665 3.635 1.00 90.56 359 PHE A CA 1
ATOM 2911 C C . PHE A 1 359 ? -10.794 -0.394 2.728 1.00 90.56 359 PHE A C 1
ATOM 2913 O O . PHE A 1 359 ? -10.107 -0.034 1.767 1.00 90.56 359 PHE A O 1
ATOM 2920 N N . ASN A 1 360 ? -11.005 -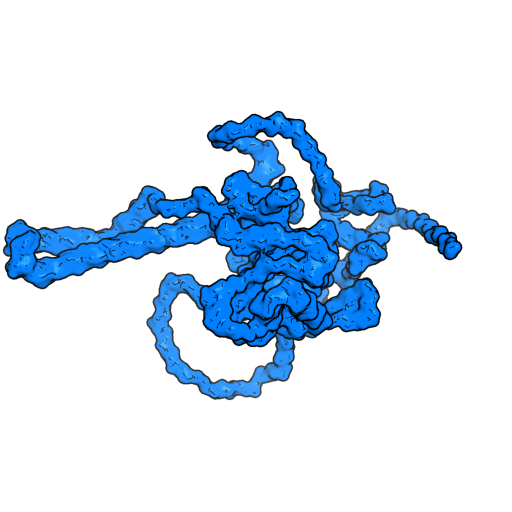1.679 3.009 1.00 90.81 360 ASN A N 1
ATOM 2921 C CA . ASN A 1 360 ? -10.555 -2.761 2.140 1.00 90.81 360 ASN A CA 1
ATOM 2922 C C . ASN A 1 360 ? -11.445 -2.891 0.897 1.00 90.81 360 ASN A C 1
ATOM 2924 O O . ASN A 1 360 ? -10.910 -2.994 -0.205 1.00 90.81 360 ASN A O 1
ATOM 2928 N N . ASN A 1 361 ? -12.767 -2.817 1.065 1.00 93.50 361 ASN A N 1
ATOM 2929 C CA . ASN A 1 361 ? -13.730 -3.158 0.017 1.00 93.50 361 ASN A CA 1
ATOM 2930 C C . ASN A 1 361 ? -14.225 -1.952 -0.792 1.00 93.50 361 ASN A C 1
ATOM 2932 O O . ASN A 1 361 ? -14.439 -2.088 -1.992 1.00 93.50 361 ASN A O 1
ATOM 2936 N N . ALA A 1 362 ? -14.376 -0.770 -0.185 1.00 93.25 362 ALA A N 1
ATOM 2937 C CA . ALA A 1 362 ? -14.908 0.413 -0.868 1.00 93.25 362 ALA A CA 1
ATOM 2938 C C . ALA A 1 362 ? -14.127 0.785 -2.147 1.00 93.25 362 ALA A C 1
ATOM 2940 O O . ALA A 1 362 ? -14.771 1.045 -3.161 1.00 93.25 362 ALA A O 1
ATOM 2941 N N . PRO A 1 363 ? -12.777 0.734 -2.178 1.00 94.12 363 PRO A N 1
ATOM 2942 C CA . PRO A 1 363 ? -12.036 0.980 -3.415 1.00 94.12 363 PRO A CA 1
ATOM 2943 C C . PRO A 1 363 ? -12.292 -0.066 -4.505 1.00 94.12 363 PRO A C 1
ATOM 2945 O O . PRO A 1 363 ? -12.356 0.288 -5.676 1.00 94.12 363 PRO A O 1
ATOM 2948 N N . VAL A 1 364 ? -12.455 -1.341 -4.128 1.00 96.44 364 VAL A N 1
ATOM 2949 C CA . VAL A 1 364 ? -12.756 -2.427 -5.077 1.00 96.44 364 VAL A CA 1
ATOM 2950 C C . VAL A 1 364 ? -14.122 -2.184 -5.708 1.00 96.44 364 VAL A C 1
ATOM 2952 O O . VAL A 1 364 ? -14.228 -2.155 -6.929 1.00 96.44 364 VAL A O 1
ATOM 2955 N N . LEU A 1 365 ? -15.134 -1.910 -4.879 1.00 96.06 365 LEU A N 1
ATOM 2956 C CA . LEU A 1 365 ? -16.494 -1.619 -5.334 1.00 96.06 365 LEU A CA 1
ATOM 2957 C C . LEU A 1 365 ? -16.551 -0.386 -6.240 1.00 96.06 365 LEU A C 1
ATOM 2959 O O . LEU A 1 365 ? -17.272 -0.390 -7.232 1.00 96.06 365 LEU A O 1
ATOM 2963 N N . GLU A 1 366 ? -15.783 0.657 -5.926 1.00 95.62 366 GLU A N 1
ATOM 2964 C CA . GLU A 1 366 ? -15.726 1.866 -6.747 1.00 95.62 366 GLU A CA 1
ATOM 2965 C C . GLU A 1 366 ? -15.080 1.618 -8.116 1.00 95.62 366 GLU A C 1
ATOM 2967 O O . GLU A 1 366 ? -15.578 2.110 -9.127 1.00 95.62 366 GLU A O 1
ATOM 2972 N N . VAL A 1 367 ? -14.002 0.832 -8.175 1.00 96.44 367 VAL A N 1
ATOM 2973 C CA . VAL A 1 367 ? -13.387 0.441 -9.453 1.00 96.44 367 VAL A CA 1
ATOM 2974 C C . VAL A 1 367 ? -14.363 -0.396 -10.282 1.00 96.44 367 VAL A C 1
ATOM 2976 O O . VAL A 1 367 ? -14.554 -0.098 -11.459 1.00 96.44 367 VAL A O 1
ATOM 2979 N N . ASP A 1 368 ? -15.039 -1.380 -9.679 1.00 96.62 368 ASP A N 1
ATOM 2980 C CA . ASP A 1 368 ? -16.049 -2.191 -10.375 1.00 96.62 368 ASP A CA 1
ATOM 2981 C C . ASP A 1 368 ? -17.215 -1.333 -10.885 1.00 96.62 368 ASP A C 1
ATOM 2983 O O . ASP A 1 368 ? -17.705 -1.546 -11.994 1.00 96.62 368 ASP A O 1
ATOM 2987 N N . ARG A 1 369 ? -17.643 -0.329 -10.108 1.00 95.69 369 ARG A N 1
ATOM 2988 C CA . ARG A 1 369 ? -18.674 0.634 -10.517 1.00 95.69 369 ARG A CA 1
ATOM 2989 C C . ARG A 1 369 ? -18.242 1.412 -11.761 1.00 95.69 369 ARG A C 1
ATOM 2991 O O . ARG A 1 369 ? -18.997 1.467 -12.727 1.00 95.69 369 ARG A O 1
ATOM 2998 N N . GLN A 1 370 ? -17.025 1.964 -11.774 1.00 95.38 370 GLN A N 1
ATOM 2999 C CA . GLN A 1 370 ? -16.499 2.693 -12.936 1.00 95.38 370 GLN A CA 1
ATOM 3000 C C . GLN A 1 370 ? -16.346 1.795 -14.169 1.00 95.38 370 GLN A C 1
ATOM 3002 O O . GLN A 1 370 ? -16.684 2.216 -15.272 1.00 95.38 370 GLN A O 1
ATOM 3007 N N . ILE A 1 371 ? -15.871 0.558 -13.994 1.00 95.00 371 ILE A N 1
ATOM 3008 C CA . ILE A 1 371 ? -15.757 -0.414 -15.089 1.00 95.00 371 ILE A CA 1
ATOM 3009 C C . ILE A 1 371 ? -17.132 -0.688 -15.700 1.00 95.00 371 ILE A C 1
ATOM 3011 O O . ILE A 1 371 ? -17.284 -0.595 -16.917 1.00 95.00 371 ILE A O 1
ATOM 3015 N N . LYS A 1 372 ? -18.147 -0.962 -14.872 1.00 94.38 372 LYS A N 1
ATOM 3016 C CA . LYS A 1 372 ? -19.521 -1.189 -15.344 1.00 94.38 372 LYS A CA 1
ATOM 3017 C C . LYS A 1 372 ? -20.057 0.002 -16.132 1.00 94.38 372 LYS A C 1
ATOM 3019 O O . LYS A 1 372 ? -20.555 -0.201 -17.233 1.00 94.38 372 LYS A O 1
ATOM 3024 N N . GLN A 1 373 ? -19.868 1.225 -15.634 1.00 92.44 373 GLN A N 1
ATOM 3025 C CA . GLN A 1 373 ? -20.275 2.443 -16.347 1.00 92.44 373 GLN A CA 1
ATOM 3026 C C . GLN A 1 373 ? -19.591 2.571 -17.718 1.00 92.44 373 GLN A C 1
ATOM 3028 O O . GLN A 1 373 ? -20.242 2.888 -18.710 1.00 92.44 373 GLN A O 1
ATOM 3033 N N . MET A 1 374 ? -18.293 2.260 -17.809 1.00 91.56 374 MET A N 1
ATOM 3034 C CA . MET A 1 374 ? -17.559 2.304 -19.081 1.00 91.56 374 MET A CA 1
ATOM 3035 C C . MET A 1 374 ? -17.991 1.220 -20.074 1.00 91.56 374 MET A C 1
ATOM 3037 O O . MET A 1 374 ? -17.911 1.447 -21.279 1.00 91.56 374 MET A O 1
ATOM 3041 N N . LEU A 1 375 ? -18.395 0.043 -19.591 1.00 87.56 375 LEU A N 1
ATOM 3042 C CA . LEU A 1 375 ? -18.804 -1.080 -20.438 1.00 87.56 375 LEU A CA 1
ATOM 3043 C C . LEU A 1 375 ? -20.265 -0.979 -20.892 1.00 87.56 375 LEU A C 1
ATOM 3045 O O . LEU A 1 375 ? -20.577 -1.386 -22.007 1.00 87.56 375 LEU A O 1
ATOM 3049 N N . LEU A 1 376 ? -21.146 -0.457 -20.037 1.00 83.62 376 LEU A N 1
ATOM 3050 C CA . LEU A 1 376 ? -22.587 -0.382 -20.288 1.00 83.62 376 LEU A CA 1
ATOM 3051 C C . LEU A 1 376 ? -23.025 0.960 -20.892 1.00 83.62 376 LEU A C 1
ATOM 3053 O O . LEU A 1 376 ? -24.147 1.064 -21.374 1.00 83.62 376 LEU A O 1
ATOM 3057 N N . GLY A 1 377 ? -22.161 1.983 -20.888 1.00 66.56 377 GLY A N 1
ATOM 3058 C CA . GLY A 1 377 ? -22.522 3.326 -21.356 1.00 66.56 377 GLY A CA 1
ATOM 3059 C C . GLY A 1 377 ? -23.566 4.020 -20.473 1.00 66.56 377 GLY A C 1
ATOM 3060 O O . GLY A 1 377 ? -24.148 5.019 -20.883 1.00 66.56 377 GLY A O 1
ATOM 3061 N N . GLU A 1 378 ? -23.813 3.496 -19.272 1.00 51.88 378 GLU A N 1
ATOM 3062 C CA . GLU A 1 378 ? -24.778 4.040 -18.321 1.00 51.88 378 GLU A CA 1
ATOM 3063 C C . GLU A 1 378 ? -24.145 5.209 -17.554 1.00 51.88 378 GLU A C 1
ATOM 3065 O O . GLU A 1 378 ? -23.240 5.036 -16.731 1.00 51.88 378 GLU A O 1
ATOM 3070 N N . SER A 1 379 ? -24.613 6.426 -17.837 1.00 42.94 379 SER A N 1
ATOM 3071 C CA . SER A 1 379 ? -24.419 7.577 -16.960 1.00 42.94 379 SER A CA 1
ATOM 3072 C C . SER A 1 379 ? -25.460 7.512 -15.843 1.00 42.94 379 SER A C 1
ATOM 3074 O O . SER A 1 379 ? -26.632 7.807 -16.081 1.00 42.94 379 SER A O 1
ATOM 3076 N N . ASP A 1 380 ? -25.056 7.138 -14.630 1.00 43.03 380 ASP A N 1
ATOM 3077 C CA . ASP A 1 380 ? -25.944 7.262 -13.473 1.00 43.03 380 ASP A CA 1
ATOM 3078 C C . ASP A 1 380 ? -26.220 8.745 -13.199 1.00 43.03 380 ASP A C 1
ATOM 3080 O O . ASP A 1 380 ? -25.376 9.474 -12.668 1.00 43.03 380 ASP A O 1
ATOM 3084 N N . VAL A 1 381 ? -27.427 9.175 -13.559 1.00 41.06 381 VAL A N 1
ATOM 3085 C CA . VAL A 1 381 ? -28.091 10.351 -13.001 1.00 41.06 381 VAL A CA 1
ATOM 3086 C C . VAL A 1 381 ? -28.505 9.984 -11.575 1.00 41.06 381 VAL A C 1
ATOM 3088 O O . VAL A 1 381 ? -29.643 9.617 -11.312 1.00 41.06 381 VAL A O 1
ATOM 3091 N N . GLU A 1 382 ? -27.565 10.046 -10.638 1.00 37.59 382 GLU A N 1
ATOM 3092 C CA . GLU A 1 382 ? -27.910 10.343 -9.248 1.00 37.59 382 GLU A CA 1
ATOM 3093 C C . GLU A 1 382 ? -27.297 11.698 -8.895 1.00 37.59 382 GLU A C 1
ATOM 3095 O O . GLU A 1 382 ? -26.189 11.813 -8.364 1.00 37.59 382 GLU A O 1
ATOM 3100 N N . GLU A 1 383 ? -28.049 12.743 -9.248 1.00 36.66 383 GLU A N 1
ATOM 3101 C CA . GLU A 1 383 ? -27.923 14.082 -8.687 1.00 36.66 383 GLU A CA 1
ATOM 3102 C C . GLU A 1 383 ? -27.918 13.988 -7.156 1.00 36.66 383 GLU A C 1
ATOM 3104 O O . GLU A 1 383 ? -28.898 13.624 -6.504 1.00 36.66 383 GLU A O 1
ATOM 3109 N N . ARG A 1 384 ? -26.788 14.359 -6.556 1.00 35.12 384 ARG A N 1
ATOM 3110 C CA . ARG A 1 384 ? -26.823 15.068 -5.280 1.00 35.12 384 ARG A CA 1
ATOM 3111 C C . ARG A 1 384 ? -26.520 16.517 -5.587 1.00 35.12 384 ARG A C 1
ATOM 3113 O O . ARG A 1 384 ? -25.357 16.887 -5.742 1.00 35.12 384 ARG A O 1
ATOM 3120 N N . ASP A 1 385 ? -27.594 17.284 -5.692 1.00 35.94 385 ASP A N 1
ATOM 3121 C CA . ASP A 1 385 ? -27.586 18.727 -5.849 1.00 35.94 385 ASP A CA 1
ATOM 3122 C C . ASP A 1 385 ? -26.695 19.404 -4.807 1.00 35.94 385 ASP A C 1
ATOM 3124 O O . ASP A 1 385 ? -26.898 19.273 -3.597 1.00 35.94 385 ASP A O 1
ATOM 3128 N N . ALA A 1 386 ? -25.725 20.165 -5.307 1.00 34.62 386 ALA A N 1
ATOM 3129 C CA . ALA A 1 386 ? -25.259 21.402 -4.698 1.00 34.62 386 ALA A CA 1
ATOM 3130 C C . ALA A 1 386 ? -24.508 22.208 -5.768 1.00 34.62 386 ALA A C 1
ATOM 3132 O O . ALA A 1 386 ? -23.332 21.959 -6.034 1.00 34.62 386 ALA A O 1
ATOM 3133 N N . ASP A 1 387 ? -25.252 23.123 -6.391 1.00 35.12 387 ASP A N 1
ATOM 3134 C CA . ASP A 1 387 ? -24.845 24.325 -7.127 1.00 35.12 387 ASP A CA 1
ATOM 3135 C C . ASP A 1 387 ? -23.348 24.530 -7.405 1.00 35.12 387 ASP A C 1
ATOM 3137 O O . ASP A 1 387 ? -22.558 24.863 -6.520 1.00 35.12 387 ASP A O 1
ATOM 3141 N N . SER A 1 388 ? -23.002 24.484 -8.692 1.00 34.06 388 SER A N 1
ATOM 3142 C CA . SER A 1 388 ? -22.048 25.409 -9.310 1.00 34.06 388 SER A CA 1
ATOM 3143 C C . SER A 1 388 ? -22.087 25.204 -10.821 1.00 34.06 388 SER A C 1
ATOM 3145 O O . SER A 1 388 ? -21.429 24.320 -11.369 1.00 34.06 388 SER A O 1
ATOM 3147 N N . SER A 1 389 ? -22.871 26.052 -11.471 1.00 41.53 389 SER A N 1
ATOM 3148 C CA . SER A 1 389 ? -22.988 26.236 -12.912 1.00 41.53 389 SER A CA 1
ATOM 3149 C C . SER A 1 389 ? -21.635 26.342 -13.627 1.00 41.53 389 SER A C 1
ATOM 3151 O O . SER A 1 389 ? -20.886 27.298 -13.446 1.00 41.53 389 SER A O 1
ATOM 3153 N N . ALA A 1 390 ? -21.363 25.354 -14.473 1.00 34.59 390 ALA A N 1
ATOM 3154 C CA . ALA A 1 390 ? -20.644 25.461 -15.741 1.00 34.59 390 ALA A CA 1
ATOM 3155 C C . ALA A 1 390 ? -20.727 24.080 -16.404 1.00 34.59 390 ALA A C 1
ATOM 3157 O O . ALA A 1 390 ? -19.752 23.327 -16.447 1.00 34.59 390 ALA A O 1
ATOM 3158 N N . GLU A 1 391 ? -21.928 23.719 -16.866 1.00 41.81 391 GLU A N 1
ATOM 3159 C CA . GLU A 1 391 ? -22.038 22.761 -17.962 1.00 41.81 391 GLU A CA 1
ATOM 3160 C C . GLU A 1 391 ? -21.471 23.438 -19.200 1.00 41.81 391 GLU A C 1
ATOM 3162 O O . GLU A 1 391 ? -22.140 24.147 -19.946 1.00 41.81 391 GLU A O 1
ATOM 3167 N N . GLU A 1 392 ? -20.168 23.285 -19.338 1.00 32.16 392 GLU A N 1
ATOM 3168 C CA . GLU A 1 392 ? -19.467 23.544 -20.566 1.00 32.16 392 GLU A CA 1
ATOM 3169 C C . GLU A 1 392 ? -19.267 22.152 -21.173 1.00 32.16 392 GLU A C 1
ATOM 3171 O O . GLU A 1 392 ? -18.410 21.370 -20.747 1.00 32.16 392 GLU A O 1
ATOM 3176 N N . ASP A 1 393 ? -20.193 21.827 -22.075 1.00 37.53 393 ASP A N 1
ATOM 3177 C CA . ASP A 1 393 ? -20.201 20.687 -22.984 1.00 37.53 393 ASP A CA 1
ATOM 3178 C C . ASP A 1 393 ? -18.916 20.730 -23.825 1.00 37.53 393 ASP A C 1
ATOM 3180 O O . ASP A 1 393 ? -18.865 21.262 -24.932 1.00 37.53 393 ASP A O 1
ATOM 3184 N N . TRP A 1 394 ? -17.814 20.277 -23.229 1.00 30.02 394 TRP A N 1
ATOM 3185 C CA . TRP A 1 394 ? -16.535 20.129 -23.902 1.00 30.02 394 TRP A CA 1
ATOM 3186 C C . TRP A 1 394 ? -16.294 18.653 -24.154 1.00 30.02 394 TRP A C 1
ATOM 3188 O O . TRP A 1 394 ? -15.853 17.913 -23.266 1.00 30.02 394 TRP A O 1
ATOM 3198 N N . GLU A 1 395 ? -16.474 18.247 -25.408 1.00 34.16 395 GLU A N 1
ATOM 3199 C CA . GLU A 1 395 ? -15.673 17.165 -25.960 1.00 34.16 395 GLU A CA 1
ATOM 3200 C C . GLU A 1 395 ? -14.202 17.456 -25.633 1.00 34.16 395 GLU A C 1
ATOM 3202 O O . GLU A 1 395 ? -13.609 18.448 -26.064 1.00 34.16 395 GLU A O 1
ATOM 3207 N N . LEU A 1 396 ? -13.637 16.630 -24.753 1.00 28.89 396 LEU A N 1
ATOM 3208 C CA . LEU A 1 396 ? -12.313 16.854 -24.194 1.00 28.89 396 LEU A CA 1
ATOM 3209 C C . LEU A 1 396 ? -11.267 16.875 -25.322 1.00 28.89 396 LEU A C 1
ATOM 3211 O O . LEU A 1 396 ? -11.213 15.924 -26.103 1.00 28.89 396 LEU A O 1
ATOM 3215 N N . PRO A 1 397 ? -10.345 17.856 -25.359 1.00 29.83 397 PRO A N 1
ATOM 3216 C CA . PRO A 1 397 ? -9.114 17.698 -26.109 1.00 29.83 397 PRO A CA 1
ATOM 3217 C C . PRO A 1 397 ? -8.313 16.572 -25.448 1.00 29.83 397 PRO A C 1
ATOM 3219 O O . PRO A 1 397 ? -7.738 16.720 -24.367 1.00 29.83 397 PRO A O 1
ATOM 3222 N N . ILE A 1 398 ? -8.353 15.409 -26.089 1.00 34.41 398 ILE A N 1
ATOM 3223 C CA . ILE A 1 398 ? -7.642 14.190 -25.723 1.00 34.41 398 ILE A CA 1
ATOM 3224 C C . ILE A 1 398 ? -6.134 14.428 -25.915 1.00 34.41 398 ILE A C 1
ATOM 3226 O O . ILE A 1 398 ? -5.715 14.698 -27.037 1.00 34.41 398 ILE A O 1
ATOM 3230 N N . PRO A 1 399 ? -5.281 14.307 -24.878 1.00 34.47 399 PRO A N 1
ATOM 3231 C CA . PRO A 1 399 ? -3.836 14.332 -25.079 1.00 34.47 399 PRO A CA 1
ATOM 3232 C C . PRO A 1 399 ? -3.340 13.005 -25.669 1.00 34.47 399 PRO A C 1
ATOM 3234 O O . PRO A 1 399 ? -3.722 11.936 -25.176 1.00 34.47 399 PRO A O 1
ATOM 3237 N N . ASP A 1 400 ? -2.430 13.099 -26.644 1.00 34.94 400 ASP A N 1
ATOM 3238 C CA . ASP A 1 400 ? -1.660 12.028 -27.301 1.00 34.94 400 ASP A CA 1
ATOM 3239 C C . ASP A 1 400 ? -0.820 11.190 -26.310 1.00 34.94 400 ASP A C 1
ATOM 3241 O O . ASP A 1 400 ? 0.411 11.172 -26.334 1.00 34.94 400 ASP A O 1
ATOM 3245 N N . SER A 1 401 ? -1.449 10.445 -25.401 1.00 38.66 401 SER A N 1
ATOM 3246 C CA . SER A 1 401 ? -0.764 9.295 -24.813 1.00 38.66 401 SER A CA 1
ATOM 3247 C C . SER A 1 401 ? -0.761 8.198 -25.872 1.00 38.66 401 SER A C 1
ATOM 3249 O O . SER A 1 401 ? -1.832 7.791 -26.319 1.00 38.66 401 SER A O 1
ATOM 3251 N N . HIS A 1 402 ? 0.420 7.705 -26.250 1.00 38.25 402 HIS A N 1
ATOM 3252 C CA . HIS A 1 402 ? 0.657 6.713 -27.314 1.00 38.25 402 HIS A CA 1
ATOM 3253 C C . HIS A 1 402 ? -0.171 5.406 -27.207 1.00 38.25 402 HIS A C 1
ATOM 3255 O O . HIS A 1 402 ? -0.102 4.562 -28.095 1.00 38.25 402 HIS A O 1
ATOM 3261 N N . LEU A 1 403 ? -0.947 5.220 -26.133 1.00 40.97 403 LEU A N 1
ATOM 3262 C CA . LEU A 1 403 ? -1.810 4.066 -25.877 1.00 40.97 403 LEU A CA 1
ATOM 3263 C C . LEU A 1 403 ? -3.318 4.395 -25.886 1.00 40.97 403 LEU A C 1
ATOM 3265 O O . LEU A 1 403 ? -4.127 3.476 -25.807 1.00 40.97 403 LEU A O 1
ATOM 3269 N N . LEU A 1 404 ? -3.729 5.667 -25.998 1.00 36.94 404 LEU A N 1
ATOM 3270 C CA . LEU A 1 404 ? -5.153 6.042 -25.928 1.00 36.94 404 LEU A CA 1
ATOM 3271 C C . LEU A 1 404 ? -5.938 5.740 -27.212 1.00 36.94 404 LEU A C 1
ATOM 3273 O O . LEU A 1 404 ? -7.155 5.602 -27.154 1.00 36.94 404 LEU A O 1
ATOM 3277 N N . HIS A 1 405 ? -5.260 5.588 -28.353 1.00 37.41 405 HIS A N 1
ATOM 3278 C CA . HIS A 1 405 ? -5.896 5.207 -29.622 1.00 37.41 405 HIS A CA 1
ATOM 3279 C C . HIS A 1 405 ? -6.135 3.694 -29.758 1.00 37.41 405 HIS A C 1
ATOM 3281 O O . HIS A 1 405 ? -6.536 3.226 -30.821 1.00 37.41 405 HIS A O 1
ATOM 3287 N N . ALA A 1 406 ? -5.940 2.924 -28.683 1.00 39.84 406 ALA A N 1
ATOM 3288 C CA . ALA A 1 406 ? -6.198 1.486 -28.624 1.00 39.84 406 ALA A CA 1
ATOM 3289 C C . ALA A 1 406 ? -7.700 1.126 -28.583 1.00 39.84 406 ALA A C 1
ATOM 3291 O O . ALA A 1 406 ? -8.077 0.127 -27.980 1.00 39.84 406 ALA A O 1
ATOM 3292 N N . HIS A 1 407 ? -8.569 1.929 -29.201 1.00 34.09 407 HIS A N 1
ATOM 3293 C CA . HIS A 1 407 ? -9.987 1.584 -29.353 1.00 34.09 407 HIS A CA 1
ATOM 3294 C C . HIS A 1 407 ? -10.248 0.617 -30.521 1.00 34.09 407 HIS A C 1
ATOM 3296 O O . HIS A 1 407 ? -11.345 0.104 -30.624 1.00 34.09 407 HIS A O 1
ATOM 3302 N N . ASP A 1 408 ? -9.232 0.277 -31.327 1.00 44.16 408 ASP A N 1
ATOM 3303 C CA . ASP A 1 408 ? -9.360 -0.635 -32.483 1.00 44.16 408 ASP A CA 1
ATOM 3304 C C . ASP A 1 408 ? -8.064 -1.436 -32.761 1.00 44.16 408 ASP A C 1
ATOM 3306 O O . ASP A 1 408 ? -7.677 -1.672 -33.908 1.00 44.16 408 ASP A O 1
ATOM 3310 N N . GLY A 1 409 ? -7.329 -1.806 -31.709 1.00 52.00 409 GLY A N 1
ATOM 3311 C CA . GLY A 1 409 ? -5.963 -2.335 -31.808 1.00 52.00 409 GLY A CA 1
ATOM 3312 C C . GLY A 1 409 ? -4.891 -1.256 -31.619 1.00 52.00 409 GLY A C 1
ATOM 3313 O O . GLY A 1 409 ? -5.146 -0.058 -31.705 1.00 52.00 409 GLY A O 1
ATOM 3314 N N . ILE A 1 410 ? -3.672 -1.685 -31.306 1.00 51.06 410 ILE A N 1
ATOM 3315 C CA . ILE A 1 410 ? -2.545 -0.837 -30.900 1.00 51.06 410 ILE A CA 1
ATOM 3316 C C . ILE A 1 410 ? -1.807 -0.380 -32.162 1.00 51.06 410 ILE A C 1
ATOM 3318 O O . ILE A 1 410 ? -1.431 -1.216 -32.967 1.00 51.06 410 ILE A O 1
ATOM 3322 N N . SER A 1 411 ? -1.558 0.910 -32.377 1.00 51.62 411 SER A N 1
ATOM 3323 C CA . SER A 1 411 ? -0.830 1.402 -33.565 1.00 51.62 411 SER A CA 1
ATOM 3324 C C . SER A 1 411 ? 0.452 2.136 -33.185 1.00 51.62 411 SER A C 1
ATOM 3326 O O . SER A 1 411 ? 0.496 2.832 -32.175 1.00 51.62 411 SER A O 1
ATOM 3328 N N . CYS A 1 412 ? 1.492 2.028 -34.015 1.00 53.97 412 CYS A N 1
ATOM 3329 C CA . CYS A 1 412 ? 2.700 2.834 -33.862 1.00 53.97 412 CYS A CA 1
ATOM 3330 C C . CYS A 1 412 ? 2.489 4.219 -34.481 1.00 53.97 412 CYS A C 1
ATOM 3332 O O . CYS A 1 412 ? 2.228 4.328 -35.674 1.00 53.97 412 CYS A O 1
ATOM 3334 N N . ASN A 1 413 ? 2.589 5.273 -33.673 1.00 54.00 413 ASN A N 1
ATOM 3335 C CA . ASN A 1 413 ? 2.329 6.654 -34.090 1.00 54.00 413 ASN A CA 1
ATOM 3336 C C . ASN A 1 413 ? 3.598 7.445 -34.457 1.00 54.00 413 ASN A C 1
ATOM 3338 O O . ASN A 1 413 ? 3.511 8.648 -34.698 1.00 54.00 413 ASN A O 1
ATOM 3342 N N . TRP A 1 414 ? 4.761 6.786 -34.541 1.00 57.78 414 TRP A N 1
ATOM 3343 C CA . TRP A 1 414 ? 5.945 7.385 -35.160 1.00 57.78 414 TRP A CA 1
ATOM 3344 C C . TRP A 1 414 ? 5.639 7.743 -36.613 1.00 57.78 414 TRP A C 1
ATOM 3346 O O . TRP A 1 414 ? 4.971 6.988 -37.323 1.00 57.78 414 TRP A O 1
ATOM 3356 N N . GLU A 1 415 ? 6.166 8.871 -37.079 1.00 54.78 415 GLU A N 1
ATOM 3357 C CA . GLU A 1 415 ? 5.869 9.401 -38.415 1.00 54.78 415 GLU A CA 1
ATOM 3358 C C . GLU A 1 415 ? 6.206 8.403 -39.537 1.00 54.78 415 GLU A C 1
ATOM 3360 O O . GLU A 1 415 ? 5.449 8.259 -40.496 1.00 54.78 415 GLU A O 1
ATOM 3365 N N . ALA A 1 416 ? 7.262 7.606 -39.347 1.00 51.16 416 ALA A N 1
ATOM 3366 C CA . ALA A 1 416 ? 7.681 6.540 -40.258 1.00 51.16 416 ALA A CA 1
ATOM 3367 C C . ALA A 1 416 ? 6.728 5.324 -40.314 1.00 51.16 416 ALA A C 1
ATOM 3369 O O . ALA A 1 416 ? 6.902 4.447 -41.158 1.00 51.16 416 ALA A O 1
ATOM 3370 N N . CYS A 1 417 ? 5.745 5.227 -39.414 1.00 54.97 417 CYS A N 1
ATOM 3371 C CA . CYS A 1 417 ? 4.924 4.028 -39.203 1.00 54.97 417 CYS A CA 1
ATOM 3372 C C . CYS A 1 417 ? 3.421 4.267 -39.333 1.00 54.97 417 CYS A C 1
ATOM 3374 O O . CYS A 1 417 ? 2.636 3.339 -39.137 1.00 54.97 417 CYS A O 1
ATOM 3376 N N . ARG A 1 418 ? 3.023 5.475 -39.748 1.00 58.91 418 ARG A N 1
ATOM 3377 C CA . ARG A 1 418 ? 1.619 5.868 -39.950 1.00 58.91 418 ARG A CA 1
ATOM 3378 C C . ARG A 1 418 ? 0.848 4.990 -40.942 1.00 58.91 418 ARG A C 1
ATOM 3380 O O . ARG A 1 418 ? -0.375 4.980 -40.907 1.00 58.91 418 ARG A O 1
ATOM 3387 N N . THR A 1 419 ? 1.539 4.268 -41.822 1.00 58.62 419 THR A N 1
ATOM 3388 C CA . THR A 1 419 ? 0.931 3.413 -42.856 1.00 58.62 419 THR A CA 1
ATOM 3389 C C . THR A 1 419 ? 0.832 1.937 -42.463 1.00 58.62 419 THR A C 1
ATOM 3391 O O . THR A 1 419 ? 0.390 1.122 -43.274 1.00 58.62 419 THR A O 1
ATOM 3394 N N . LEU A 1 420 ? 1.245 1.561 -41.247 1.00 56.41 420 LEU A N 1
ATOM 3395 C CA . LEU A 1 420 ? 1.238 0.165 -40.816 1.00 56.41 420 LEU A CA 1
ATOM 3396 C C . LEU A 1 420 ? -0.096 -0.270 -40.202 1.00 56.41 420 LEU A C 1
ATOM 3398 O O . LEU A 1 420 ? -0.760 0.522 -39.532 1.00 56.41 420 LEU A O 1
ATOM 3402 N N . PRO A 1 421 ? -0.481 -1.548 -40.388 1.00 53.59 421 PRO A N 1
ATOM 3403 C CA . PRO A 1 421 ? -1.678 -2.091 -39.766 1.00 53.59 421 PRO A CA 1
ATOM 3404 C C . PRO A 1 421 ? -1.540 -2.159 -38.238 1.00 53.59 421 PRO A C 1
ATOM 3406 O O . PRO A 1 421 ? -0.442 -2.273 -37.690 1.00 53.59 421 PRO A O 1
ATOM 3409 N N . LYS A 1 422 ? -2.685 -2.087 -37.552 1.00 61.25 422 LYS A N 1
ATOM 3410 C CA . LYS A 1 422 ? -2.788 -2.093 -36.087 1.00 61.25 422 LYS A CA 1
ATOM 3411 C C . LYS A 1 422 ? -2.414 -3.475 -35.513 1.00 61.25 422 LYS A C 1
ATOM 3413 O O . LYS A 1 422 ? -2.758 -4.507 -36.083 1.00 61.25 422 LYS A O 1
ATOM 3418 N N . PHE A 1 423 ? -1.718 -3.497 -34.379 1.00 61.91 423 PHE A N 1
ATOM 3419 C CA . PHE A 1 423 ? -1.329 -4.685 -33.614 1.00 61.91 423 PHE A CA 1
ATOM 3420 C C . PHE A 1 423 ? -2.467 -5.133 -32.690 1.00 61.91 423 PHE A C 1
ATOM 3422 O O . PHE A 1 423 ? -3.052 -4.321 -31.976 1.00 61.91 423 PHE A O 1
ATOM 3429 N N . ALA A 1 424 ? -2.741 -6.436 -32.635 1.00 54.00 424 ALA A N 1
ATOM 3430 C CA . ALA A 1 424 ? -3.791 -6.986 -31.774 1.00 54.00 424 ALA A CA 1
ATOM 3431 C C . ALA A 1 424 ? -3.322 -7.236 -30.326 1.00 54.00 424 ALA A C 1
ATOM 3433 O O . ALA A 1 424 ? -4.144 -7.353 -29.422 1.00 54.00 424 ALA A O 1
ATOM 3434 N N . LYS A 1 425 ? -2.004 -7.334 -30.087 1.00 53.94 425 LYS A N 1
ATOM 3435 C CA . LYS A 1 425 ? -1.413 -7.599 -28.763 1.00 53.94 425 LYS A CA 1
ATOM 3436 C C . LYS A 1 425 ? -0.292 -6.618 -28.442 1.00 53.94 425 LYS A C 1
ATOM 3438 O O . LYS A 1 425 ? 0.563 -6.334 -29.280 1.00 53.94 425 LYS A O 1
ATOM 3443 N N . ILE A 1 426 ? -0.219 -6.171 -27.186 1.00 55.16 426 ILE A N 1
ATOM 3444 C CA . ILE A 1 426 ? 0.814 -5.218 -26.743 1.00 55.16 426 ILE A CA 1
ATOM 3445 C C . ILE A 1 426 ? 2.231 -5.788 -26.849 1.00 55.16 426 ILE A C 1
ATOM 3447 O O . ILE A 1 426 ? 3.181 -5.058 -27.109 1.00 55.16 426 ILE A O 1
ATOM 3451 N N . THR A 1 427 ? 2.384 -7.106 -26.731 1.00 54.16 427 THR A N 1
ATOM 3452 C CA . THR A 1 427 ? 3.663 -7.792 -26.935 1.00 54.16 427 THR A CA 1
ATOM 3453 C C . THR A 1 427 ? 4.146 -7.716 -28.385 1.00 54.16 427 THR A C 1
ATOM 3455 O O . THR A 1 427 ? 5.347 -7.589 -28.608 1.00 54.16 427 THR A O 1
ATOM 3458 N N . GLU A 1 428 ? 3.238 -7.736 -29.366 1.00 61.25 428 GLU A N 1
ATOM 3459 C CA . GLU A 1 428 ? 3.556 -7.584 -30.794 1.00 61.25 428 GLU A CA 1
ATOM 3460 C C . GLU A 1 428 ? 3.921 -6.138 -31.125 1.00 61.25 428 GLU A C 1
ATOM 3462 O O . GLU A 1 428 ? 4.902 -5.902 -31.828 1.00 61.25 428 GLU A O 1
ATOM 3467 N N . PHE A 1 429 ? 3.193 -5.177 -30.551 1.00 66.88 429 PHE A N 1
ATOM 3468 C CA . PHE A 1 429 ? 3.531 -3.759 -30.653 1.00 66.88 429 PHE A CA 1
ATOM 3469 C C . PHE A 1 429 ? 4.914 -3.466 -30.061 1.00 66.88 429 PHE A C 1
ATOM 3471 O O . PHE A 1 429 ? 5.757 -2.875 -30.730 1.00 66.88 429 PHE A O 1
ATOM 3478 N N . LEU A 1 430 ? 5.187 -3.928 -28.836 1.00 55.97 430 LEU A N 1
ATOM 3479 C CA . LEU A 1 430 ? 6.491 -3.752 -28.193 1.00 55.97 430 LEU A CA 1
ATOM 3480 C C . LEU A 1 430 ? 7.608 -4.446 -28.985 1.00 55.97 430 LEU A C 1
ATOM 3482 O O . LEU A 1 430 ? 8.726 -3.938 -29.043 1.00 55.97 430 LEU A O 1
ATOM 3486 N N . ALA A 1 431 ? 7.314 -5.573 -29.641 1.00 61.19 431 ALA A N 1
ATOM 3487 C CA . ALA A 1 431 ? 8.258 -6.242 -30.526 1.00 61.19 431 ALA A CA 1
ATOM 3488 C C . ALA A 1 431 ? 8.541 -5.452 -31.810 1.00 61.19 431 ALA A C 1
ATOM 3490 O O . ALA A 1 431 ? 9.695 -5.314 -32.218 1.00 61.19 431 ALA A O 1
ATOM 3491 N N . TYR A 1 432 ? 7.502 -4.907 -32.435 1.00 65.62 432 TYR A N 1
ATOM 3492 C CA . TYR A 1 432 ? 7.625 -4.066 -33.618 1.00 65.62 432 TYR A CA 1
ATOM 3493 C C . TYR A 1 432 ? 8.393 -2.777 -33.316 1.00 65.62 432 TYR A C 1
ATOM 3495 O O . TYR A 1 432 ? 9.395 -2.484 -33.968 1.00 65.62 432 TYR A O 1
ATOM 3503 N N . ALA A 1 433 ? 7.974 -2.059 -32.273 1.00 59.34 433 ALA A N 1
ATOM 3504 C CA . ALA A 1 433 ? 8.588 -0.813 -31.841 1.00 59.34 433 ALA A CA 1
ATOM 3505 C C . ALA A 1 433 ? 10.076 -1.026 -31.534 1.00 59.34 433 ALA A C 1
ATOM 3507 O O . ALA A 1 433 ? 10.935 -0.247 -31.936 1.00 59.34 433 ALA A O 1
ATOM 3508 N N . ASN A 1 434 ? 10.407 -2.163 -30.927 1.00 60.84 434 ASN A N 1
ATOM 3509 C CA . ASN A 1 434 ? 11.788 -2.499 -30.654 1.00 60.84 434 ASN A CA 1
ATOM 3510 C C . ASN A 1 434 ? 12.627 -2.895 -31.887 1.00 60.84 434 ASN A C 1
ATOM 3512 O O . ASN A 1 434 ? 13.858 -2.834 -31.853 1.00 60.84 434 ASN A O 1
ATOM 3516 N N . LYS A 1 435 ? 11.992 -3.353 -32.968 1.00 61.28 435 LYS A N 1
ATOM 3517 C CA . LYS A 1 435 ? 12.681 -3.753 -34.198 1.00 61.28 435 LYS A CA 1
ATOM 3518 C C . LYS A 1 435 ? 12.915 -2.558 -35.122 1.00 61.28 435 LYS A C 1
ATOM 3520 O O . LYS A 1 435 ? 14.048 -2.367 -35.554 1.00 61.28 435 LYS A O 1
ATOM 3525 N N . GLU A 1 436 ? 11.874 -1.776 -35.393 1.00 60.56 436 GLU A N 1
ATOM 3526 C CA . GLU A 1 436 ? 11.906 -0.687 -36.380 1.00 60.56 436 GLU A CA 1
ATOM 3527 C C . GLU A 1 436 ? 12.300 0.668 -35.757 1.00 60.56 436 GLU A C 1
ATOM 3529 O O . GLU A 1 436 ? 12.963 1.462 -36.413 1.00 60.56 436 GLU A O 1
ATOM 3534 N N . HIS A 1 437 ? 12.031 0.894 -34.461 1.00 59.31 437 HIS A N 1
ATOM 3535 C CA . HIS A 1 437 ? 12.470 2.087 -33.706 1.00 59.31 437 HIS A CA 1
ATOM 3536 C C . HIS A 1 437 ? 13.540 1.757 -32.667 1.00 59.31 437 HIS A C 1
ATOM 3538 O O . HIS A 1 437 ? 13.639 2.374 -31.607 1.00 59.31 437 HIS A O 1
ATOM 3544 N N . LYS A 1 438 ? 14.375 0.759 -32.960 1.00 47.94 438 LYS A N 1
ATOM 3545 C CA . LYS A 1 438 ? 15.442 0.289 -32.065 1.00 47.94 438 LYS A CA 1
ATOM 3546 C C . LYS A 1 438 ? 16.369 1.414 -31.580 1.00 47.94 438 LYS A C 1
ATOM 3548 O O . LYS A 1 438 ? 16.912 1.324 -30.479 1.00 47.94 438 LYS A O 1
ATOM 3553 N N . TYR A 1 439 ? 16.561 2.441 -32.408 1.00 43.19 439 TYR A N 1
ATOM 3554 C CA . TYR A 1 439 ? 17.383 3.612 -32.108 1.00 43.19 439 TYR A CA 1
ATOM 3555 C C . TYR A 1 439 ? 16.734 4.548 -31.074 1.00 43.19 439 TYR A C 1
ATOM 3557 O O . TYR A 1 439 ? 17.458 5.098 -30.248 1.00 43.19 439 TYR A O 1
ATOM 3565 N N . ASP A 1 440 ? 15.400 4.627 -31.045 1.00 41.34 440 ASP A N 1
ATOM 3566 C CA . ASP A 1 440 ? 14.638 5.458 -30.104 1.00 41.34 440 ASP A CA 1
ATOM 3567 C C . ASP A 1 440 ? 14.244 4.709 -28.817 1.00 41.34 440 ASP A C 1
ATOM 3569 O O . ASP A 1 440 ? 14.082 5.323 -27.766 1.00 41.34 440 ASP A O 1
ATOM 3573 N N . ILE A 1 441 ? 14.098 3.377 -28.871 1.00 41.53 441 ILE A N 1
ATOM 3574 C CA . ILE A 1 441 ? 13.459 2.596 -27.793 1.00 41.53 441 ILE A CA 1
ATOM 3575 C C . ILE A 1 441 ? 14.445 1.723 -26.994 1.00 41.53 441 ILE A C 1
ATOM 3577 O O . ILE A 1 441 ? 14.136 1.361 -25.863 1.00 41.53 441 ILE A O 1
ATOM 3581 N N . LYS A 1 442 ? 15.644 1.411 -27.515 1.00 43.75 442 LYS A N 1
ATOM 3582 C CA . LYS A 1 442 ? 16.707 0.620 -26.837 1.00 43.75 442 LYS A CA 1
ATOM 3583 C C . LYS A 1 442 ? 16.207 -0.573 -25.979 1.00 43.75 442 LYS A C 1
ATOM 3585 O O . LYS A 1 442 ? 16.748 -0.843 -24.909 1.00 43.75 442 LYS A O 1
ATOM 3590 N N . ILE A 1 443 ? 15.207 -1.328 -26.436 1.00 37.34 443 ILE A N 1
ATOM 3591 C CA . ILE A 1 443 ? 14.793 -2.600 -25.817 1.00 37.34 443 ILE A CA 1
ATOM 3592 C C . ILE A 1 443 ? 15.499 -3.750 -26.589 1.00 37.34 443 ILE A C 1
ATOM 3594 O O . ILE A 1 443 ? 15.987 -3.594 -27.711 1.00 37.34 443 ILE A O 1
ATOM 3598 N N . LYS A 1 444 ? 15.628 -4.955 -26.031 1.00 39.81 444 LYS A N 1
ATOM 3599 C CA . LYS A 1 444 ? 15.964 -6.158 -26.822 1.00 39.81 444 LYS A CA 1
ATOM 3600 C C . LYS A 1 444 ? 14.924 -7.242 -26.576 1.00 39.81 444 LYS A C 1
ATOM 3602 O O . LYS A 1 444 ? 14.549 -7.519 -25.443 1.00 39.81 444 LYS A O 1
ATOM 3607 N N . LEU A 1 445 ? 14.462 -7.871 -27.658 1.00 40.06 445 LEU A N 1
ATOM 3608 C CA . LEU A 1 445 ? 13.471 -8.957 -27.649 1.00 40.06 445 LEU A CA 1
ATOM 3609 C C . LEU A 1 445 ? 14.143 -10.309 -27.404 1.00 40.06 445 LEU A C 1
ATOM 3611 O O . LEU A 1 445 ? 14.016 -11.227 -28.210 1.00 40.06 445 LEU A O 1
ATOM 3615 N N . CYS A 1 446 ? 14.903 -10.442 -26.321 1.00 37.31 446 CYS A N 1
ATOM 3616 C CA . CYS A 1 446 ? 15.701 -11.648 -26.081 1.00 37.31 446 CYS A CA 1
ATOM 3617 C C . CYS A 1 446 ? 14.856 -12.891 -25.734 1.00 37.31 446 CYS A C 1
ATOM 3619 O O . CYS A 1 446 ? 15.420 -13.968 -25.574 1.00 37.31 446 CYS A O 1
ATOM 3621 N N . HIS A 1 447 ? 13.529 -12.768 -25.583 1.00 39.62 447 HIS A N 1
ATOM 3622 C CA . HIS A 1 447 ? 12.693 -13.810 -24.966 1.00 39.62 447 HIS A CA 1
ATOM 3623 C C . HIS A 1 447 ? 11.322 -14.042 -25.626 1.00 39.62 447 HIS A C 1
ATOM 3625 O O . HIS A 1 447 ? 10.415 -14.543 -24.967 1.00 39.62 447 HIS A O 1
ATOM 3631 N N . LEU A 1 448 ? 11.142 -13.701 -26.906 1.00 35.97 448 LEU A N 1
ATOM 3632 C CA . LEU A 1 448 ? 9.983 -14.196 -27.658 1.00 35.97 448 LEU A CA 1
ATOM 3633 C C . LEU A 1 448 ? 10.311 -15.578 -28.227 1.00 35.97 448 LEU A C 1
ATOM 3635 O O . LEU A 1 448 ? 11.335 -15.747 -28.886 1.00 35.97 448 LEU A O 1
ATOM 3639 N N . THR A 1 449 ? 9.450 -16.552 -27.939 1.00 41.53 449 THR A N 1
ATOM 3640 C CA . THR A 1 449 ? 9.601 -17.963 -28.326 1.00 41.53 449 THR A CA 1
ATOM 3641 C C . THR A 1 449 ? 9.640 -18.166 -29.841 1.00 41.53 449 THR A C 1
ATOM 3643 O O . THR A 1 449 ? 10.280 -19.107 -30.295 1.00 41.53 449 THR A O 1
ATOM 3646 N N . GLU A 1 450 ? 9.076 -17.242 -30.628 1.00 38.62 450 GLU A N 1
ATOM 3647 C CA . GLU A 1 450 ? 9.233 -17.172 -32.084 1.00 38.62 450 GLU A CA 1
ATOM 3648 C C . GLU A 1 450 ? 9.287 -15.713 -32.567 1.00 38.62 450 GLU A C 1
ATOM 3650 O O . GLU A 1 450 ? 8.635 -14.826 -32.010 1.00 38.62 450 GLU A O 1
ATOM 3655 N N . ARG A 1 451 ? 10.061 -15.446 -33.631 1.00 35.25 451 ARG A N 1
ATOM 3656 C CA . ARG A 1 451 ? 10.000 -14.162 -34.349 1.00 35.25 451 ARG A CA 1
ATOM 3657 C C . ARG A 1 451 ? 8.679 -14.117 -35.130 1.00 35.25 451 ARG A C 1
ATOM 3659 O O . ARG A 1 451 ? 8.538 -14.935 -36.041 1.00 35.25 451 ARG A O 1
ATOM 3666 N N . PRO A 1 452 ? 7.758 -13.168 -34.884 1.00 38.19 452 PRO A N 1
ATOM 3667 C CA . PRO A 1 452 ? 6.596 -13.016 -35.750 1.00 38.19 452 PRO A CA 1
ATOM 3668 C C . PRO A 1 452 ? 7.075 -12.672 -37.167 1.00 38.19 452 PRO A C 1
ATOM 3670 O O . PRO A 1 452 ? 7.747 -11.659 -37.391 1.00 38.19 452 PRO A O 1
ATOM 3673 N N . ARG A 1 453 ? 6.790 -13.558 -38.129 1.00 35.19 453 ARG A N 1
ATOM 3674 C CA . ARG A 1 453 ? 7.051 -13.311 -39.550 1.00 35.19 453 ARG A CA 1
ATOM 3675 C C . ARG A 1 453 ? 6.055 -12.266 -40.036 1.00 35.19 453 ARG A C 1
ATOM 3677 O O . ARG A 1 453 ? 4.915 -12.580 -40.350 1.00 35.19 453 ARG A O 1
ATOM 3684 N N . TRP A 1 454 ? 6.505 -11.021 -40.100 1.00 38.41 454 TRP A N 1
ATOM 3685 C CA . TRP A 1 454 ? 5.778 -9.964 -40.789 1.00 38.41 454 TRP A CA 1
ATOM 3686 C C . TRP A 1 454 ? 5.804 -10.223 -42.299 1.00 38.41 454 TRP A C 1
ATOM 3688 O O . TRP A 1 454 ? 6.869 -10.205 -42.917 1.00 38.41 454 TRP A O 1
ATOM 3698 N N . VAL A 1 455 ? 4.632 -10.455 -42.891 1.00 36.88 455 VAL A N 1
ATOM 3699 C CA . VAL A 1 455 ? 4.424 -10.526 -44.345 1.00 36.88 455 VAL A CA 1
ATOM 3700 C C . VAL A 1 455 ? 4.045 -9.125 -44.835 1.00 36.88 455 VAL A C 1
ATOM 3702 O O . VAL A 1 455 ? 2.926 -8.866 -45.253 1.00 36.88 455 VAL A O 1
ATOM 3705 N N . GLY A 1 456 ? 4.971 -8.178 -44.705 1.00 41.50 456 GLY A N 1
ATOM 3706 C CA . GLY A 1 456 ? 4.826 -6.816 -45.218 1.00 41.50 456 GLY A CA 1
ATOM 3707 C C . GLY A 1 456 ? 6.078 -6.450 -46.001 1.00 41.50 456 GLY A C 1
ATOM 3708 O O . GLY A 1 456 ? 7.186 -6.664 -45.509 1.00 41.50 456 GLY A O 1
ATOM 3709 N N . LYS A 1 457 ? 5.923 -5.963 -47.240 1.00 36.03 457 LYS A N 1
ATOM 3710 C CA . LYS A 1 457 ? 7.054 -5.564 -48.094 1.00 36.03 457 LYS A CA 1
ATOM 3711 C C . LYS A 1 457 ? 7.908 -4.528 -47.356 1.00 36.03 457 LYS A C 1
ATOM 3713 O O . LYS A 1 457 ? 7.414 -3.463 -47.006 1.00 36.03 457 LYS A O 1
ATOM 3718 N N . ALA A 1 458 ? 9.186 -4.843 -47.151 1.00 33.72 458 ALA A N 1
ATOM 3719 C CA . ALA A 1 458 ? 10.157 -3.912 -46.592 1.00 33.72 458 ALA A CA 1
ATOM 3720 C C . ALA A 1 458 ? 10.271 -2.675 -47.499 1.00 33.72 458 ALA A C 1
ATOM 3722 O O . ALA A 1 458 ? 10.686 -2.791 -48.655 1.00 33.72 458 ALA A O 1
ATOM 3723 N N . LEU A 1 459 ? 9.913 -1.498 -46.983 1.00 35.47 459 LEU A N 1
ATOM 3724 C CA . LEU A 1 459 ? 10.280 -0.235 -47.614 1.00 35.47 459 LEU A CA 1
ATOM 3725 C C . LEU A 1 459 ? 11.777 -0.001 -47.383 1.00 35.47 459 LEU A C 1
ATOM 3727 O O . LEU A 1 459 ? 12.244 0.058 -46.247 1.00 35.47 459 LEU A O 1
ATOM 3731 N N . LYS A 1 460 ? 12.538 0.112 -48.476 1.00 32.12 460 LYS A N 1
ATOM 3732 C CA . LYS A 1 460 ? 13.929 0.574 -48.442 1.00 32.12 460 LYS A CA 1
ATOM 3733 C C . LYS A 1 460 ? 13.939 2.042 -48.010 1.00 32.12 460 LYS A C 1
ATOM 3735 O O . LYS A 1 460 ? 13.472 2.897 -48.756 1.00 32.12 460 LYS A O 1
ATOM 3740 N N . ILE A 1 461 ? 14.483 2.318 -46.831 1.00 35.53 461 ILE A N 1
ATOM 3741 C CA . ILE A 1 461 ? 14.772 3.678 -46.363 1.00 35.53 461 ILE A CA 1
ATOM 3742 C C . ILE A 1 461 ? 16.087 4.132 -47.034 1.00 35.53 461 ILE A C 1
ATOM 3744 O O . ILE A 1 461 ? 17.059 3.371 -46.989 1.00 35.53 461 ILE A O 1
ATOM 3748 N N . PRO A 1 462 ? 16.151 5.306 -47.692 1.00 30.34 462 PRO A N 1
ATOM 3749 C CA . PRO A 1 462 ? 17.400 5.831 -48.243 1.00 30.34 462 PRO A CA 1
ATOM 3750 C C . PRO A 1 462 ? 18.330 6.324 -47.115 1.00 30.34 462 PRO A C 1
ATOM 3752 O O . PRO A 1 462 ? 17.845 6.698 -46.045 1.00 30.34 462 PRO A O 1
ATOM 3755 N N . PRO A 1 463 ? 19.662 6.318 -47.312 1.00 31.55 463 PRO A N 1
ATOM 3756 C CA . PRO A 1 463 ? 20.606 6.720 -46.272 1.00 31.55 463 PRO A CA 1
ATOM 3757 C C . PRO A 1 463 ? 20.479 8.219 -45.938 1.00 31.55 463 PRO A C 1
ATOM 3759 O O . PRO A 1 463 ? 20.119 9.010 -46.814 1.00 31.55 463 PRO A O 1
ATOM 3762 N N . PRO A 1 464 ? 20.782 8.627 -44.690 1.00 33.97 464 PRO A N 1
ATOM 3763 C CA . PRO A 1 464 ? 20.691 10.021 -44.277 1.00 33.97 464 PRO A CA 1
ATOM 3764 C C . PRO A 1 464 ? 21.738 10.875 -45.000 1.00 33.97 464 PRO A C 1
ATOM 3766 O O . PRO A 1 464 ? 22.906 10.498 -45.105 1.00 33.97 464 PRO A O 1
ATOM 3769 N N . LEU A 1 465 ? 21.292 12.034 -45.489 1.00 31.69 465 LEU A N 1
ATOM 3770 C CA . LEU A 1 465 ? 22.129 13.073 -46.081 1.00 31.69 465 LEU A CA 1
ATOM 3771 C C . LEU A 1 465 ? 23.212 13.507 -45.085 1.00 31.69 465 LEU A C 1
ATOM 3773 O O . LEU A 1 465 ? 22.921 13.922 -43.964 1.00 31.69 465 LEU A O 1
ATOM 3777 N N . SER A 1 466 ? 24.464 13.413 -45.523 1.00 30.72 466 SER A N 1
ATOM 3778 C CA . SER A 1 466 ? 25.626 13.981 -44.851 1.00 30.72 466 SER A CA 1
ATOM 3779 C C . SER A 1 466 ? 25.515 15.504 -44.832 1.00 30.72 466 SER A C 1
ATOM 3781 O O . SER A 1 466 ? 25.593 16.139 -45.884 1.00 30.72 466 SER A O 1
ATOM 3783 N N . ILE A 1 467 ? 25.360 16.088 -43.647 1.00 33.25 467 ILE A N 1
ATOM 3784 C CA . ILE A 1 467 ? 25.601 17.516 -43.438 1.00 33.25 467 ILE A CA 1
ATOM 3785 C C . ILE A 1 467 ? 27.097 17.656 -43.153 1.00 33.25 467 ILE A C 1
ATOM 3787 O O . ILE A 1 467 ? 27.596 17.155 -42.145 1.00 33.25 467 ILE A O 1
ATOM 3791 N N . SER A 1 468 ? 27.819 18.253 -44.099 1.00 29.77 468 SER A N 1
ATOM 3792 C CA . SER A 1 468 ? 29.188 18.724 -43.896 1.00 29.77 468 SER A CA 1
ATOM 3793 C C . SER A 1 468 ? 29.175 19.979 -43.017 1.00 29.77 468 SER A C 1
ATOM 3795 O O . SER A 1 468 ? 28.232 20.762 -43.096 1.00 29.77 468 SER A O 1
ATOM 3797 N N . ILE A 1 469 ? 30.215 20.064 -42.181 1.00 37.75 469 ILE A N 1
ATOM 3798 C CA . ILE A 1 469 ? 30.479 20.979 -41.052 1.00 37.75 469 ILE A CA 1
ATOM 3799 C C . ILE A 1 469 ? 30.017 22.419 -41.273 1.00 37.75 469 ILE A C 1
ATOM 3801 O O . ILE A 1 469 ? 30.352 22.980 -42.340 1.00 37.75 469 ILE A O 1
#

Sequence (469 aa):
MIVQFATVQLWSAITGTRPGVLLPQDTSSPGTPALGKRKRDDTFQSDLPKHITLKDLPDSVCYRDIELLYLKDPQSKRDVLCAIIEFRNLKGRPEGADGTKFFMHSDYQLAYCPIAQIIAFAFRDGSFANTDLTPELIWRLRVPRGSPFLPLRWKPEVLNVPFLRRLERTPYGYGLDGSLPMTYDLSRQALKELGRDARFEDDTGHYNFRRWTANEVNKNFISQERQRVLGQSGDAVFENHYQSQFIARDLQHVVLLRPSQDGLVRFAGSMLRKRDLSAPSDLTEAHKRAIFQNPGILQLRREKRELMAEMRSVAGTIKNARDTFPHLFQRHETVKKDLGKLRKTSAIETRETARKDYFNNAPVLEVDRQIKQMLLGESDVEERDADSSAEEDWELPIPDSHLLHAHDGISCNWEACRTLPKFAKITEFLAYANKEHKYDIKIKLCHLTERPRWVGKALKIPPPLSISI

Mean predicted aligned error: 15.73 Å

InterPro domains:
  IPR021842 Protein of unknown function DUF3435 [PF11917] (35-383)

Secondary structure (DSSP, 8-state):
----HHHHHHHHHHH-SS-TTSB------S-----------------S-----GGGS-SS-BGGGEEEEEEE-SSSSSEEEEEEEEE---TTSPTTPPPEEEEEE--SSGGG-HHHHHHHHHHHTT-BS-TT--TTGGGT--PPTT-SEEEEPBPGGGTTSBSSEEEEEETTEEEEEEEEEPBHHHHHHHHHHHHHHHT-SSPP-HHHHHHHHHHHHHHHS-HHHHHHHHT----HHHHHHTS-SB--S-HHHHHHT----HHHHHHHT-GGGG--TTS--S--HHHHHHHHT-HHHHHHHHHHHHHHHHHHHHHSSHHHHHHH-HHHHHHHHHHHHHHHHHHHHHHHHHHHHHHHHHHHHHHHHHHHHHHHHHHH-------------------------TTTTTTSSB---SGGGTTSPPBSSHHHHHHHHHHHSHHHH----TT-SS-----SPPP-PPPPP----

Organism: Penicillium digitatum (strain Pd1 / CECT 20795) (NCBI:txid1170230)

Solvent-accessible surface area (backbone atoms only — not comparable to full-atom values): 28208 Å² total; per-residue (Å²): 136,92,77,54,63,43,47,54,46,52,50,19,32,55,21,29,79,58,30,35,42,23,53,78,83,78,92,66,77,95,80,78,87,82,85,86,77,87,86,76,90,81,91,74,87,70,94,61,80,79,77,76,53,69,87,79,50,68,61,32,52,22,47,67,32,47,49,39,29,33,35,64,39,94,90,45,101,51,66,43,54,28,37,41,36,40,46,53,47,31,50,80,52,63,91,74,44,85,39,44,30,41,53,44,54,61,46,93,52,68,75,62,12,51,45,58,54,53,51,54,49,35,62,76,65,66,28,50,56,52,82,87,65,43,92,71,52,65,77,68,66,72,52,52,88,94,41,56,42,38,56,61,54,66,34,82,89,43,31,74,27,35,68,55,44,23,78,40,82,47,100,90,48,77,42,70,50,81,66,47,44,22,38,37,67,59,51,46,50,50,42,26,54,50,23,52,65,72,62,47,94,57,81,39,49,45,54,56,40,22,52,52,42,52,56,52,36,63,74,75,42,56,71,69,58,33,27,55,59,61,24,44,85,74,60,67,68,54,53,75,74,69,53,69,51,56,52,72,54,51,55,54,23,72,72,69,74,47,86,74,52,55,70,58,35,47,46,68,69,34,79,69,45,80,51,59,87,85,56,76,88,70,78,50,73,68,54,52,51,52,56,66,65,31,66,69,54,46,48,38,54,48,52,42,50,50,46,54,50,50,30,29,73,78,44,68,35,67,73,49,15,48,77,80,36,45,69,62,41,50,50,42,53,49,41,52,49,50,44,53,49,50,53,51,50,52,52,50,53,51,48,52,48,55,42,52,51,44,70,66,43,52,43,46,54,50,52,53,51,52,50,49,30,71,74,68,70,55,78,82,87,71,85,78,86,74,92,78,95,71,93,68,91,62,84,72,88,77,75,91,51,86,68,73,71,50,84,78,35,45,56,63,82,53,84,97,36,69,87,58,83,60,29,89,44,71,70,56,42,55,50,47,47,31,65,80,38,34,90,83,58,65,56,78,84,88,77,63,95,64,82,81,81,75,94,62,88,81,79,85,77,78,82,82,82,82,80,76,131

Radius of gyration: 29.81 Å; Cα contacts (8 Å, |Δi|>4): 567; chains: 1; bounding box: 69×58×103 Å

pLDDT: mean 72.97, std 22.03, range [27.05, 97.81]

Foldseek 3Di:
DDDQLLLLLLQLQQQHAQRLLADDDPPDDPDDDDDDDDDDDDPDDDPPDPPCQLVNARSAFFPLQKWWKWFDDPVDPDIWTKIWGWRQRHPADDRPPGTAIEIATADLPCSNGVRNLLVVLCVVVVFFPQNLDDPQLVRVDDADPQARMFITDTDPVRRRFHSAFDWDQDPVGIDTDRHHGHHQVRSQVVNQVLCVLVVPPDRDGSNVSNVQSLVQCVVPPDPVLSCLSNVHDDDVVCVVPPDDSYNLFNSSCSRVVDDGPSSVSNCVPDPSNPDDPPQDPADDPVLVVVLCVPPLLVVLVVVLVVLQVVLCVPQVHLVRCCVVPVPSNVVNVVSVVVSVVSSVVSRVVSSVVSRVCCVNCVSSVSSNVSSCCVVVVDDDPPDPDDDDDDPPVDPDPDDPSQQNPCPPAHADPPPVGPPDDHHNDVVVVVVVCCPPVVVPNSDDPPDDPDDPDDPDDDDDDDDDDDDDD